Protein 4ML7 (pdb70)

CATH classification: 1.10.530.10

Foldseek 3Di:
DADDLLRVLVVCVVVVNACQVHDHSLLVSQQLCQLANSALQDKDADPPQRWMFGGSNRHIQQEAAPAPGGPNGDNPLVYHSVVSSDPDCNSVSSRLSVVLVDPCRVPVRVRSVVGPPPDDRVVSNPPSD/DPPDDDDDDPDDFDKDKDWFWKCQPPDIKIWIWIDTPVWIWIFIPDPVDTWIWTFDDDPAFTWTDTDQWIWGGHVFKIWIFGCVVCVVRPDTGIMGTD/DADDLLRVLVLCVVLPNACQVHAHSLLVLQQLCQQPVSAQQDKAADPVQRWIQGGSNRHIQQEAAAQPGGPNGDNVLVYHSVLSSDPNCSSVSSRLSVQLVPPCRSVSRVRCVVGPPPDDSCVSNPPSPD/DDDDDDDDDPPPKDKDKDKFWKCQPPDIWIWMWIDTVVWIWIWTDDDVDIWIWTFDDDPAFTWTDTDQWIWGDHVQKIWIAGCPVCVVSPDTGIIGTD

Solvent-accessible surface area: 18643 Å² total; per-residue (Å²): 78,102,12,102,69,14,66,0,7,116,23,0,135,180,62,43,0,85,45,59,138,73,15,45,17,8,35,0,0,1,0,0,67,83,12,15,39,24,42,2,141,22,70,48,119,0,31,4,1,66,0,14,0,19,0,2,1,3,1,1,0,4,6,0,0,73,30,74,152,14,41,19,45,66,40,12,17,151,33,62,3,65,24,4,36,92,77,111,6,50,61,6,2,59,2,0,49,24,0,5,106,7,58,22,16,18,61,0,0,4,8,22,14,59,119,2,27,110,139,92,12,159,120,27,52,103,77,30,100,76,132,7,78,0,39,0,122,8,69,74,85,47,138,46,20,87,60,80,24,83,4,77,20,64,100,122,99,10,42,0,12,1,6,5,3,19,53,8,2,0,0,18,1,80,26,135,122,34,44,3,3,2,3,5,12,6,1,0,0,1,1,20,0,10,0,7,9,21,16,1,1,5,28,11,142,73,4,10,16,1,34,22,17,113,16,4,90,8,71,156,40,98,82,2,80,42,109,77,102,8,96,61,14,60,0,0,113,19,0,97,171,52,40,0,76,40,60,139,70,22,46,8,11,33,0,0,0,0,0,71,91,7,15,37,18,41,1,170,15,69,57,121,1,29,3,4,82,0,12,0,18,0,1,0,0,0,1,0,7,2,2,0,75,32,71,156,18,32,16,45,55,43,7,18,153,33,57,2,66,21,4,50,94,84,109,5,38,62,5,4,59,2,0,47,51,0,7,73,8,49,37,18,14,46,0,0,4,7,25,16,44,132,2,37,139,130,85,19,180,107,18,37,109,75,3,82,57,143,101,11,72,0,52,0,152,18,80,119,100,41,135,9,31,90,67,62,26,81,4,83,16,69,96,141,99,16,57,0,21,0,10,7,3,43,57,9,9,0,0,18,2,73,40,158,154,44,18,4,3,1,3,6,14,6,1,0,0,1,1,22,0,6,0,16,8,22,16,1,1,6,39,15,126,72,6,8,14,0,31,15,27,116,22,18,109,9,76,149,37,97,82,8,63,40,117

B-factor: mean 18.49, std 10.12, range [3.34, 88.34]

Sequence (455 aa):
KVFERCELARTLKRLGMDGYRGIISLANWMCLAKWESGYNTRATNYNAGDRSTDYGIFQINSRRYWCNDGKTPGAVNACHLSCSALLQDNIADAVACAKRVVRDPQGIRAWVAWRNRCQNRDVRQYVQGCGAMGEITIKLPDSVKVSTNSILYKCGAKDLSSSVTYYNAGDISLAKLELEDETVVASNVISGSGAKYAGSVYIIWWTKGKTASLYNLIDNPEEDKPISSCVVEQKVFERCELARTLKRLGMDGYRGISLANWMCLAKWESGYNTRATNYNAGDRSTDYGIFQINSRRYWCNDGKTPGAVNACHLSCSALLQDNIADAVACAKRVVRDPQGIRAWVAWRNRCQNRDVRQYVQGCGVAMGEITIKLPDSVKVSTNSILYKCGAKDLSVTYYNAGDISLAKLELEDETVVASNVIISGSGAKYAGSVYIIWWTKGKTASLYNLIDNPEEDKPISSCVEQ

InterPro domains:
  IPR000974 Glycoside hydrolase, family 22, lysozyme [PR00137] (20-38)
  IPR000974 Glycoside hydrolase, family 22, lysozyme [PR00137] (51-63)
  IPR000974 Glycoside hydrolase, family 22, lysozyme [PR00137] (89-99)
  IPR000974 Glycoside hydrolase, family 22, lysozyme [PR00137] (100-115)
  IPR000974 Glycoside hydrolase, family 22, lysozyme [PR00137] (122-131)
  IPR000974 Glycoside hydrolase, family 22, lysozyme [PR00137] (132-145)
  IPR001916 Glycoside hydrolase, family 22 [PF00062] (19-146)
  IPR001916 Glycoside hydrolase, family 22 [PR00135] (21-31)
  IPR001916 Glycoside hydrolase, family 22 [PR00135] (41-50)
  IPR001916 Glycoside hydrolase, family 22 [PR00135] (69-85)
  IPR001916 Glycoside hydrolase, family 22 [PR00135] (93-102)
  IPR001916 Glycoside hydrolase, family 22 [PR00135] (103-118)
  IPR001916 Glycoside hydrolase, family 22 [PR00135] (123-134)
  IPR001916 Glycoside hydrolase, family 22 [PS51348] (19-148)
  IPR001916 Glycoside hydrolase, family 22 [PTHR11407] (5-147)
  IPR001916 Glycoside hydrolase, family 22 [SM00263] (19-147)
  IPR019799 Glycoside hydrolase family 22 domain [PS00128] (95-113)
  IPR023346 Lysozyme-like domain superfamily [SSF53955] (19-147)

Radius of gyration: 22.5 Å; Cα contacts (8 Å, |Δi|>4): 1159; chains: 4; bounding box: 62×63×52 Å

GO terms:
  GO:1904724 tertiary granule lumen (C, TAS)
  GO:0035578 azurophil granule lumen (C, TAS)
  GO:0035580 specific granule lumen (C, TAS)
  GO:0003796 lysozyme activity (F, TAS)
  GO:0005576 extracellular region (C, TAS)
  GO:0019730 antimicrobial humoral response (P, TAS)
  GO:0042802 identical protein binding (F, IPI)
  GO:0005794 Golgi apparatus (C, IDA)
  GO:0005576 extracellular region (C, IDA)
  GO:0042742 defense response to bacterium (P, IDA)
  GO:0031640 killing of cells of another organism (P, IDA)
  GO:0050830 defense response to Gram-positive bacterium (P, IDA)
  GO:0006954 inflammatory response (P, TAS)
  GO:0070062 extracellular exosome (C, HDA)
  GO:0005576 extracellular region (C, HDA)

Nearest PDB structures (foldseek):
  4mis-assembly1_A  TM=9.755E-01  e=1.321E-16  Brucella abortus bv. 1 str. 9-941
  3f6z-assembly1_B  TM=8.685E-01  e=2.309E-08  Pseudomonas aeruginosa
  1v7v-assembly1_A  TM=4.153E-01  e=6.394E+00  Vibrio proteolyticus
  3acs-assembly1_B  TM=3.614E-01  e=5.700E+00  Cellulomonas gilvus ATCC 13127
  4mis-assembly1_A  TM=9.906E-01  e=2.942E-15  Brucella abortus bv. 1 str. 9-941

Secondary structure (DSSP, 8-state):
-BPPHHHHHHHHHHTT-TTBTTB-HHHHHHHHHHHHTTBTT-EEEETTTTEEEETTTTEETTTT-B-SS-TT---TT--BGGGGGSSS-HHHHHHHHHHTTSTTGGGG-HHHHHHTTTS--GGGGSS--/---EEEEE-SS----EEEEEEEEETTEEEEEEEEEETTEEEEEEE-SS-EEEEEEE--SSSEEEEEBTEEEEEETTEEEEEETTT-TT---PEEEEE-/-B--HHHHHHHHHHTT-TTBTTB-HHHHHHHHHHHHSSBTT-EEEETTTTEEEETTTTEETTTT-B-SS-TT---TT--BGGGGGSS--HHHHHHHHHHTTSTTGGGGSHHHHHHTTTS--GGGTTTS--/---EEEEE--TT---EEEEEEEEETTEEEEEEEEEETTEEEEEEEETTEEEEEEEE--SSSEEEEEBTEEEEEETTEEEEEETTT-TT---PEEEEE-

Organism: Homo sapiens (NCBI:txid9606)

Structure (mmCIF, N/CA/C/O backbone):
data_4ML7
#
_entry.id   4ML7
#
_cell.length_a   100.253
_cell.length_b   88.984
_cell.length_c   66.206
_cell.angle_alpha   90.00
_cell.angle_beta   90.00
_cell.angle_gamma   90.00
#
_symmetry.space_group_name_H-M   'P 21 21 2'
#
loop_
_entity.id
_entity.type
_entity.pdbx_description
1 polymer 'Lysozyme C'
2 polymer Humanlysozyme
3 water water
#
loop_
_atom_site.group_PDB
_atom_site.id
_atom_site.type_symbol
_atom_site.label_atom_id
_atom_site.label_alt_id
_atom_site.label_comp_id
_atom_site.label_asym_id
_atom_site.label_entity_id
_atom_site.label_seq_id
_atom_site.pdbx_PDB_ins_code
_atom_site.Cartn_x
_atom_site.Cartn_y
_atom_site.Cartn_z
_atom_site.occupancy
_atom_site.B_iso_or_equiv
_atom_site.auth_seq_id
_atom_site.auth_comp_id
_atom_site.auth_asym_id
_atom_site.auth_atom_id
_atom_site.pdbx_PDB_model_num
ATOM 1 N N . LYS A 1 1 ? -10.052 -28.475 -36.041 1.00 19.66 1 LYS A N 1
ATOM 2 C CA . LYS A 1 1 ? -10.960 -27.443 -36.530 1.00 21.93 1 LYS A CA 1
ATOM 3 C C . LYS A 1 1 ? -10.234 -26.113 -36.743 1.00 18.36 1 LYS A C 1
ATOM 4 O O . LYS A 1 1 ? -9.488 -25.658 -35.872 1.00 15.88 1 LYS A O 1
ATOM 10 N N . VAL A 1 2 ? -10.438 -25.498 -37.905 1.00 14.74 2 VAL A N 1
ATOM 11 C CA . VAL A 1 2 ? -9.962 -24.136 -38.124 1.00 10.33 2 VAL A CA 1
ATOM 12 C C . VAL A 1 2 ? -11.135 -23.179 -37.906 1.00 16.91 2 VAL A C 1
ATOM 13 O O . VAL A 1 2 ? -12.152 -23.269 -38.598 1.00 12.34 2 VAL A O 1
ATOM 17 N N . PHE A 1 3 ? -11.018 -22.286 -36.925 1.00 10.66 3 PHE A N 1
ATOM 18 C CA . PHE A 1 3 ? -12.079 -21.320 -36.663 1.00 11.93 3 PHE A CA 1
ATOM 19 C C . PHE A 1 3 ? -12.080 -20.213 -37.711 1.00 13.98 3 PHE A C 1
ATOM 20 O O . PHE A 1 3 ? -11.026 -19.805 -38.200 1.00 12.31 3 PHE A O 1
ATOM 28 N N . GLU A 1 4 ? -13.269 -19.722 -38.052 1.00 10.97 4 GLU A N 1
ATOM 29 C CA . GLU A 1 4 ? -13.384 -18.426 -38.712 1.00 11.68 4 GLU A CA 1
ATOM 30 C C . GLU A 1 4 ? -13.189 -17.344 -37.631 1.00 10.52 4 GLU A C 1
ATOM 31 O O . GLU A 1 4 ? -13.582 -17.543 -36.479 1.00 11.73 4 GLU A O 1
ATOM 37 N N . ARG A 1 5 ? -12.578 -16.216 -37.993 1.00 11.81 5 ARG A N 1
ATOM 38 C CA . ARG A 1 5 ? -12.191 -15.194 -37.017 1.00 12.95 5 ARG A CA 1
ATOM 39 C C . ARG A 1 5 ? -13.334 -14.756 -36.096 1.00 12.07 5 ARG A C 1
ATOM 40 O O . ARG A 1 5 ? -13.216 -14.834 -34.872 1.00 8.45 5 ARG A O 1
ATOM 48 N N . CYS A 1 6 ? -14.445 -14.306 -36.664 1.00 11.24 6 CYS A N 1
ATOM 49 C CA . CYS A 1 6 ? -15.527 -13.791 -35.814 1.00 10.81 6 CYS A CA 1
ATOM 50 C C . CYS A 1 6 ? -16.179 -14.878 -34.973 1.00 13.52 6 CYS A C 1
ATOM 51 O O . CYS A 1 6 ? -16.619 -14.616 -33.852 1.00 12.85 6 CYS A O 1
ATOM 54 N N . GLU A 1 7 ? -16.238 -16.092 -35.519 1.00 12.36 7 GLU A N 1
ATOM 55 C CA . GLU A 1 7 ? -16.728 -17.264 -34.798 1.00 15.57 7 GLU A CA 1
ATOM 56 C C . GLU A 1 7 ? -15.891 -17.451 -33.537 1.00 13.57 7 GLU A C 1
ATOM 57 O O . GLU A 1 7 ? -16.418 -17.659 -32.440 1.00 13.47 7 GLU A O 1
ATOM 63 N N . LEU A 1 8 ? -14.575 -17.368 -33.696 1.00 11.34 8 LEU A N 1
ATOM 64 C CA . LEU A 1 8 ? -13.683 -17.536 -32.560 1.00 12.98 8 LEU A CA 1
ATOM 65 C C . LEU A 1 8 ? -13.861 -16.410 -31.544 1.00 11.72 8 LEU A C 1
ATOM 66 O O . LEU A 1 8 ? -13.943 -16.662 -30.339 1.00 11.61 8 LEU A O 1
ATOM 71 N N . ALA A 1 9 ? -13.922 -15.169 -32.030 1.00 9.75 9 ALA A N 1
ATOM 72 C CA . ALA A 1 9 ? -14.058 -14.015 -31.148 1.00 11.75 9 ALA A CA 1
ATOM 73 C C . ALA A 1 9 ? -15.307 -14.119 -30.280 1.00 12.24 9 ALA A C 1
ATOM 74 O O . ALA A 1 9 ? -15.266 -13.807 -29.087 1.00 10.60 9 ALA A O 1
ATOM 76 N N . ARG A 1 10 ? -16.421 -14.550 -30.870 1.00 11.50 10 ARG A N 1
ATOM 77 C CA . ARG A 1 10 ? -17.664 -14.691 -30.106 1.00 10.68 10 ARG A CA 1
ATOM 78 C C . ARG A 1 10 ? -17.538 -15.770 -29.048 1.00 15.12 10 ARG A C 1
ATOM 79 O O . ARG A 1 10 ? -18.033 -15.619 -27.926 1.00 11.61 10 ARG A O 1
ATOM 87 N N . THR A 1 11 ? -16.866 -16.857 -29.410 1.00 13.57 11 THR A N 1
ATOM 88 C CA . THR A 1 11 ? -16.661 -17.971 -28.497 1.00 10.65 11 THR A CA 1
ATOM 89 C C . THR A 1 11 ? -15.805 -17.542 -27.305 1.00 10.41 11 THR A C 1
ATOM 90 O O . THR A 1 11 ? -16.135 -17.837 -26.150 1.00 15.22 11 THR A O 1
ATOM 94 N N . LEU A 1 12 ? -14.708 -16.840 -27.586 1.00 9.58 12 LEU A N 1
ATOM 95 C CA . LEU A 1 12 ? -13.817 -16.412 -26.516 1.00 10.55 12 LEU A CA 1
ATOM 96 C C . LEU A 1 12 ? -14.514 -15.395 -25.616 1.00 12.51 12 LEU A C 1
ATOM 97 O O . LEU A 1 12 ? -14.322 -15.402 -24.399 1.00 11.92 12 LEU A O 1
ATOM 102 N N . LYS A 1 13 ? -15.317 -14.519 -26.213 1.00 13.66 13 LYS A N 1
ATOM 103 C CA . LYS A 1 13 ? -16.039 -13.528 -25.416 1.00 13.68 13 LYS A CA 1
ATOM 104 C C . LYS A 1 13 ? -17.020 -14.211 -24.464 1.00 11.66 13 LYS A C 1
ATOM 105 O O . LYS A 1 13 ? -17.134 -13.816 -23.305 1.00 13.90 13 LYS A O 1
ATOM 111 N N . ARG A 1 14 ? -17.728 -15.231 -24.950 1.00 13.64 14 ARG A N 1
ATOM 112 C CA . ARG A 1 14 ? -18.652 -15.967 -24.092 1.00 18.27 14 ARG A CA 1
ATOM 113 C C . ARG A 1 14 ? -17.942 -16.663 -22.946 1.00 15.31 14 ARG A C 1
ATOM 114 O O . ARG A 1 14 ? -18.525 -16.859 -21.878 1.00 16.49 14 ARG A O 1
ATOM 122 N N . LEU A 1 15 ? -16.688 -17.046 -23.169 1.00 13.77 15 LEU A N 1
ATOM 123 C CA . LEU A 1 15 ? -15.916 -17.736 -22.139 1.00 19.25 15 LEU A CA 1
ATOM 124 C C . LEU A 1 15 ? -15.132 -16.756 -21.266 1.00 11.41 15 LEU A C 1
ATOM 125 O O . LEU A 1 15 ? -14.200 -17.146 -20.549 1.00 16.01 15 LEU A O 1
ATOM 130 N N . GLY A 1 16 ? -15.515 -15.484 -21.320 1.00 12.95 16 GLY A N 1
ATOM 131 C CA . GLY A 1 16 ? -14.985 -14.489 -20.402 1.00 15.65 16 GLY A CA 1
ATOM 132 C C . GLY A 1 16 ? -13.543 -14.084 -20.640 1.00 15.82 16 GLY A C 1
ATOM 133 O O . GLY A 1 16 ? -12.846 -13.667 -19.708 1.00 15.00 16 GLY A O 1
ATOM 134 N N . MET A 1 17 ? -13.083 -14.184 -21.883 1.00 13.03 17 MET A N 1
ATOM 135 C CA . MET A 1 17 ? -11.685 -13.851 -22.178 1.00 10.99 17 MET A CA 1
ATOM 136 C C . MET A 1 17 ? -11.391 -12.358 -22.337 1.00 14.04 17 MET A C 1
ATOM 137 O O . MET A 1 17 ? -10.253 -11.934 -22.144 1.00 13.44 17 MET A O 1
ATOM 142 N N . ASP A 1 18 ? -12.396 -11.563 -22.696 1.00 11.74 18 ASP A N 1
ATOM 143 C CA . ASP A 1 18 ? -12.179 -10.125 -22.888 1.00 6.59 18 ASP A CA 1
ATOM 144 C C . ASP A 1 18 ? -11.928 -9.413 -21.567 1.00 17.60 18 ASP A C 1
ATOM 145 O O . ASP A 1 18 ? -12.834 -9.280 -20.746 1.00 16.89 18 ASP A O 1
ATOM 150 N N . GLY A 1 19 ? -10.703 -8.940 -21.374 1.00 12.20 19 GLY A N 1
ATOM 151 C CA . GLY A 1 19 ? -10.342 -8.281 -20.128 1.00 16.06 19 GLY A CA 1
ATOM 152 C C . GLY A 1 19 ? -9.795 -9.241 -19.091 1.00 13.29 19 GLY A C 1
ATOM 153 O O . GLY A 1 19 ? -9.446 -8.831 -17.981 1.00 12.26 19 GLY A O 1
ATOM 154 N N . TYR A 1 20 ? -9.734 -10.526 -19.432 1.00 12.88 20 TYR A N 1
ATOM 155 C CA . TYR A 1 20 ? -9.229 -11.504 -18.490 1.00 8.00 20 TYR A CA 1
ATOM 156 C C . TYR A 1 20 ? -7.790 -11.180 -18.132 1.00 14.08 20 TYR A C 1
ATOM 157 O O . TYR A 1 20 ? -6.938 -11.062 -19.020 1.00 14.19 20 TYR A O 1
ATOM 166 N N . ARG A 1 21 ? -7.541 -11.037 -16.830 1.00 19.16 21 ARG A N 1
ATOM 167 C CA . ARG A 1 21 ? -6.266 -10.547 -16.297 1.00 17.14 21 ARG A CA 1
ATOM 168 C C . ARG A 1 21 ? -5.733 -9.363 -17.097 1.00 11.89 21 ARG A C 1
ATOM 169 O O . ARG A 1 21 ? -4.528 -9.236 -17.332 1.00 15.42 21 ARG A O 1
ATOM 177 N N . GLY A 1 22 ? -6.649 -8.490 -17.507 1.00 10.29 22 GLY A N 1
ATOM 178 C CA . GLY A 1 22 ? -6.282 -7.293 -18.240 1.00 11.14 22 GLY A CA 1
ATOM 179 C C . GLY A 1 22 ? -5.957 -7.473 -19.715 1.00 13.46 22 GLY A C 1
ATOM 180 O O . GLY A 1 22 ? -5.482 -6.543 -20.364 1.00 15.47 22 GLY A O 1
ATOM 181 N N A ILE A 1 23 ? -6.213 -8.658 -20.251 0.55 11.96 23 ILE A N 1
ATOM 182 N N B ILE A 1 23 ? -6.222 -8.665 -20.244 0.45 11.97 23 ILE A N 1
ATOM 183 C CA A ILE A 1 23 ? -5.895 -8.924 -21.649 0.55 13.36 23 ILE A CA 1
ATOM 184 C CA B ILE A 1 23 ? -5.944 -8.959 -21.649 0.45 13.37 23 ILE A CA 1
ATOM 185 C C A ILE A 1 23 ? -7.117 -8.740 -22.548 0.55 12.23 23 ILE A C 1
ATOM 186 C C B ILE A 1 23 ? -7.155 -8.708 -22.530 0.45 12.23 23 ILE A C 1
ATOM 187 O O A ILE A 1 23 ? -8.151 -9.364 -22.331 0.55 14.55 23 ILE A O 1
ATOM 188 O O B ILE A 1 23 ? -8.217 -9.279 -22.302 0.45 14.54 23 ILE A O 1
ATOM 197 N N . SER A 1 24 ? -6.995 -7.873 -23.550 1.00 10.08 24 SER A N 1
ATOM 198 C CA . SER A 1 24 ? -8.115 -7.587 -24.447 1.00 9.46 24 SER A CA 1
ATOM 199 C C . SER A 1 24 ? -8.420 -8.789 -25.340 1.00 14.09 24 SER A C 1
ATOM 200 O O . SER A 1 24 ? -7.524 -9.562 -25.686 1.00 9.80 24 SER A O 1
ATOM 203 N N . LEU A 1 25 ? -9.688 -8.941 -25.709 1.00 11.20 25 LEU A N 1
ATOM 204 C CA . LEU A 1 25 ? -10.087 -9.978 -26.660 1.00 6.69 25 LEU A CA 1
ATOM 205 C C . LEU A 1 25 ? -9.254 -9.866 -27.935 1.00 8.87 25 LEU A C 1
ATOM 206 O O . LEU A 1 25 ? -8.878 -10.877 -28.530 1.00 9.19 25 LEU A O 1
ATOM 211 N N . ALA A 1 26 ? -8.963 -8.644 -28.364 1.00 9.25 26 ALA A N 1
ATOM 212 C CA . ALA A 1 26 ? -8.184 -8.456 -29.584 1.00 10.15 26 ALA A CA 1
ATOM 213 C C . ALA A 1 26 ? -6.786 -9.065 -29.474 1.00 7.79 26 ALA A C 1
ATOM 214 O O . ALA A 1 26 ? -6.282 -9.673 -30.430 1.00 9.07 26 ALA A O 1
ATOM 216 N N . ASN A 1 27 ? -6.150 -8.911 -28.315 1.00 8.96 27 ASN A N 1
ATOM 217 C CA . ASN A 1 27 ? -4.844 -9.530 -28.127 1.00 11.10 27 ASN A CA 1
ATOM 218 C C . ASN A 1 27 ? -4.887 -11.060 -28.098 1.00 11.84 27 ASN A C 1
ATOM 219 O O . ASN A 1 27 ? -3.987 -11.723 -28.631 1.00 10.09 27 ASN A O 1
ATOM 224 N N . TRP A 1 28 ? -5.933 -11.625 -27.501 1.00 8.89 28 TRP A N 1
ATOM 225 C CA . TRP A 1 28 ? -6.102 -13.070 -27.536 1.00 8.65 28 TRP A CA 1
ATOM 226 C C . TRP A 1 28 ? -6.273 -13.537 -28.972 1.00 8.44 28 TRP A C 1
ATOM 227 O O . TRP A 1 28 ? -5.779 -14.597 -29.330 1.00 9.35 28 TRP A O 1
ATOM 238 N N . MET A 1 29 ? -7.009 -12.768 -29.781 1.00 6.08 29 MET A N 1
ATOM 239 C CA . MET A 1 29 ? -7.263 -13.150 -31.173 1.00 9.02 29 MET A CA 1
ATOM 240 C C . MET A 1 29 ? -5.975 -13.112 -31.975 1.00 8.93 29 MET A C 1
ATOM 241 O O . MET A 1 29 ? -5.680 -14.039 -32.738 1.00 9.22 29 MET A O 1
ATOM 246 N N . CYS A 1 30 ? -5.199 -12.045 -31.795 1.00 8.48 30 CYS A N 1
ATOM 247 C CA . CYS A 1 30 ? -3.917 -11.929 -32.499 1.00 5.76 30 CYS A CA 1
ATOM 248 C C . CYS A 1 30 ? -2.981 -13.062 -32.083 1.00 12.16 30 CYS A C 1
ATOM 249 O O . CYS A 1 30 ? -2.266 -13.617 -32.915 1.00 12.13 30 CYS A O 1
ATOM 252 N N . LEU A 1 31 ? -2.988 -13.400 -30.798 1.00 7.73 31 LEU A N 1
ATOM 253 C CA . LEU A 1 31 ? -2.212 -14.545 -30.302 1.00 7.26 31 LEU A CA 1
ATOM 254 C C . LEU A 1 31 ? -2.627 -15.835 -31.032 1.00 11.00 31 LEU A C 1
ATOM 255 O O . LEU A 1 31 ? -1.780 -16.575 -31.534 1.00 9.06 31 LEU A O 1
ATOM 260 N N . ALA A 1 32 ? -3.928 -16.103 -31.086 1.00 8.52 32 ALA A N 1
ATOM 261 C CA . ALA A 1 32 ? -4.406 -17.320 -31.738 1.00 9.17 32 ALA A CA 1
ATOM 262 C C . ALA A 1 32 ? -4.044 -17.333 -33.217 1.00 10.19 32 ALA A C 1
ATOM 263 O O . ALA A 1 32 ? -3.678 -18.373 -33.760 1.00 11.73 32 ALA A O 1
ATOM 265 N N . LYS A 1 33 ? -4.138 -16.181 -33.873 1.00 6.48 33 LYS A N 1
ATOM 266 C CA . LYS A 1 33 ? -3.848 -16.115 -35.301 1.00 8.44 33 LYS A CA 1
ATOM 267 C C . LYS A 1 33 ? -2.410 -16.543 -35.579 1.00 10.57 33 LYS A C 1
ATOM 268 O O . LYS A 1 33 ? -2.145 -17.383 -36.454 1.00 12.54 33 LYS A O 1
ATOM 274 N N . TRP A 1 34 ? -1.474 -15.985 -34.822 1.00 9.00 34 TRP A N 1
ATOM 275 C CA . TRP A 1 34 ? -0.064 -16.195 -35.134 1.00 13.21 34 TRP A CA 1
ATOM 276 C C . TRP A 1 34 ? 0.544 -17.435 -34.500 1.00 12.82 34 TRP A C 1
ATOM 277 O O . TRP A 1 34 ? 1.557 -17.946 -34.979 1.00 11.79 34 TRP A O 1
ATOM 288 N N . GLU A 1 35 ? -0.062 -17.927 -33.429 1.00 9.81 35 GLU A N 1
ATOM 289 C CA . GLU A 1 35 ? 0.423 -19.164 -32.828 1.00 8.41 35 GLU A CA 1
ATOM 290 C C . GLU A 1 35 ? -0.013 -20.363 -33.655 1.00 12.06 35 GLU A C 1
ATOM 291 O O . GLU A 1 35 ? 0.779 -21.282 -33.875 1.00 10.59 35 GLU A O 1
ATOM 297 N N . SER A 1 36 ? -1.258 -20.351 -34.130 1.00 10.19 36 SER A N 1
ATOM 298 C CA . SER A 1 36 ? -1.831 -21.566 -34.715 1.00 10.98 36 SER A CA 1
ATOM 299 C C . SER A 1 36 ? -2.668 -21.358 -35.970 1.00 14.24 36 SER A C 1
ATOM 300 O O . SER A 1 36 ? -3.151 -22.333 -36.541 1.00 13.77 36 SER A O 1
ATOM 303 N N . GLY A 1 37 ? -2.869 -20.113 -36.397 1.00 9.45 37 GLY A N 1
ATOM 304 C CA . GLY A 1 37 ? -3.817 -19.860 -37.477 1.00 12.99 37 GLY A CA 1
ATOM 305 C C . GLY A 1 37 ? -5.252 -20.269 -37.139 1.00 12.42 37 GLY A C 1
ATOM 306 O O . GLY A 1 37 ? -6.007 -20.674 -38.028 1.00 12.43 37 GLY A O 1
ATOM 307 N N . TYR A 1 38 ? -5.622 -20.158 -35.861 1.00 11.35 38 TYR A N 1
ATOM 308 C CA . TYR A 1 38 ? -6.965 -20.487 -35.354 1.00 13.56 38 TYR A CA 1
ATOM 309 C C . TYR A 1 38 ? -7.286 -21.979 -35.490 1.00 12.41 38 TYR A C 1
ATOM 310 O O . TYR A 1 38 ? -8.451 -22.359 -35.609 1.00 11.18 38 TYR A O 1
ATOM 319 N N . ASN A 1 39 ? -6.253 -22.818 -35.455 1.00 9.12 39 ASN A N 1
ATOM 320 C CA . ASN A 1 39 ? -6.388 -24.250 -35.744 1.00 12.10 39 ASN A CA 1
ATOM 321 C C . ASN A 1 39 ? -6.224 -25.091 -34.483 1.00 15.44 39 ASN A C 1
ATOM 322 O O . ASN A 1 39 ? -5.141 -25.155 -33.908 1.00 9.16 39 ASN A O 1
ATOM 327 N N . THR A 1 40 ? -7.297 -25.746 -34.052 1.00 10.64 40 THR A N 1
ATOM 328 C CA . THR A 1 40 ? -7.263 -26.504 -32.809 1.00 11.15 40 THR A CA 1
ATOM 329 C C . THR A 1 40 ? -6.377 -27.737 -32.901 1.00 10.00 40 THR A C 1
ATOM 330 O O . THR A 1 40 ? -6.038 -28.327 -31.877 1.00 16.13 40 THR A O 1
ATOM 334 N N . ARG A 1 41 ? -5.997 -28.111 -34.118 1.00 14.34 41 ARG A N 1
ATOM 335 C CA . ARG A 1 41 ? -5.211 -29.321 -34.322 1.00 17.02 41 ARG A CA 1
ATOM 336 C C . ARG A 1 41 ? -3.726 -29.050 -34.499 1.00 13.27 41 ARG A C 1
ATOM 337 O O . ARG A 1 41 ? -2.931 -29.983 -34.609 1.00 16.03 41 ARG A O 1
ATOM 345 N N . ALA A 1 42 ? -3.342 -27.779 -34.541 1.00 15.12 42 ALA A N 1
ATOM 346 C CA . ALA A 1 42 ? -1.939 -27.429 -34.765 1.00 14.21 42 ALA A CA 1
ATOM 347 C C . ALA A 1 42 ? -1.044 -28.039 -33.690 1.00 9.17 42 ALA A C 1
ATOM 348 O O . ALA A 1 42 ? -1.408 -28.055 -32.519 1.00 13.24 42 ALA A O 1
ATOM 350 N N . THR A 1 43 ? 0.106 -28.573 -34.102 1.00 13.02 43 THR A N 1
ATOM 351 C CA . THR A 1 43 ? 1.155 -28.988 -33.164 1.00 15.76 43 THR A CA 1
ATOM 352 C C . THR A 1 43 ? 2.505 -28.530 -33.687 1.00 19.68 43 THR A C 1
ATOM 353 O O . THR A 1 43 ? 2.697 -28.374 -34.893 1.00 19.00 43 THR A O 1
ATOM 357 N N . ASN A 1 44 ? 3.452 -28.330 -32.779 1.00 15.00 44 ASN A N 1
ATOM 358 C CA . ASN A 1 44 ? 4.785 -27.903 -33.176 1.00 16.23 44 ASN A CA 1
ATOM 359 C C . ASN A 1 44 ? 5.787 -28.515 -32.215 1.00 15.07 44 ASN A C 1
ATOM 360 O O . ASN A 1 44 ? 5.671 -28.329 -30.998 1.00 14.09 44 ASN A O 1
ATOM 365 N N . TYR A 1 45 ? 6.774 -29.224 -32.752 1.00 13.68 45 TYR A N 1
ATOM 366 C CA . TYR A 1 45 ? 7.764 -29.901 -31.921 1.00 13.95 45 TYR A CA 1
ATOM 367 C C . TYR A 1 45 ? 8.988 -29.020 -31.664 1.00 11.39 45 TYR A C 1
ATOM 368 O O . TYR A 1 45 ? 9.527 -28.399 -32.591 1.00 10.74 45 TYR A O 1
ATOM 377 N N . ASN A 1 46 ? 9.422 -28.969 -30.405 1.00 11.13 46 ASN A N 1
ATOM 378 C CA . ASN A 1 46 ? 10.616 -28.215 -30.022 1.00 10.40 46 ASN A CA 1
ATOM 379 C C . ASN A 1 46 ? 11.755 -29.166 -29.691 1.00 8.74 46 ASN A C 1
ATOM 380 O O . ASN A 1 46 ? 11.774 -29.755 -28.612 1.00 13.21 46 ASN A O 1
ATOM 385 N N . ALA A 1 47 ? 12.703 -29.297 -30.617 1.00 11.40 47 ALA A N 1
ATOM 386 C CA . ALA A 1 47 ? 13.738 -30.324 -30.509 1.00 18.61 47 ALA A CA 1
ATOM 387 C C . ALA A 1 47 ? 14.648 -30.070 -29.320 1.00 18.26 47 ALA A C 1
ATOM 388 O O . ALA A 1 47 ? 15.246 -31.004 -28.784 1.00 15.62 47 ALA A O 1
ATOM 390 N N . GLY A 1 48 ? 14.756 -28.806 -28.917 1.00 18.74 48 GLY A N 1
ATOM 391 C CA . GLY A 1 48 ? 15.584 -28.427 -27.782 1.00 16.73 48 GLY A CA 1
ATOM 392 C C . GLY A 1 48 ? 15.309 -29.167 -26.481 1.00 20.02 48 GLY A C 1
ATOM 393 O O . GLY A 1 48 ? 16.222 -29.741 -25.886 1.00 21.01 48 GLY A O 1
ATOM 394 N N . ASP A 1 49 ? 14.058 -29.165 -26.023 1.00 10.46 49 ASP A N 1
ATOM 395 C CA . ASP A 1 49 ? 13.737 -29.792 -24.745 1.00 10.61 49 ASP A CA 1
ATOM 396 C C . ASP A 1 49 ? 12.756 -30.945 -24.941 1.00 11.75 49 ASP A C 1
ATOM 397 O O . ASP A 1 49 ? 12.206 -31.498 -23.976 1.00 16.82 49 ASP A O 1
ATOM 402 N N . ARG A 1 50 ? 12.551 -31.291 -26.208 1.00 10.54 50 ARG A N 1
ATOM 403 C CA . ARG A 1 50 ? 11.678 -32.383 -26.620 1.00 11.20 50 ARG A CA 1
ATOM 404 C C . ARG A 1 50 ? 10.224 -32.184 -26.220 1.00 14.27 50 ARG A C 1
ATOM 405 O O . ARG A 1 50 ? 9.492 -33.147 -26.004 1.00 12.70 50 ARG A O 1
ATOM 413 N N . SER A 1 51 ? 9.805 -30.930 -26.129 1.00 14.17 51 SER A N 1
ATOM 414 C CA . SER A 1 51 ? 8.411 -30.626 -25.836 1.00 10.75 51 SER A CA 1
ATOM 415 C C . SER A 1 51 ? 7.646 -30.333 -27.123 1.00 8.40 51 SER A C 1
ATOM 416 O O . SER A 1 51 ? 8.234 -30.135 -28.190 1.00 11.10 51 SER A O 1
ATOM 419 N N . THR A 1 52 ? 6.325 -30.290 -27.007 1.00 9.05 52 THR A N 1
ATOM 420 C CA . THR A 1 52 ? 5.477 -29.976 -28.150 1.00 7.60 52 THR A CA 1
ATOM 421 C C . THR A 1 52 ? 4.453 -28.935 -27.723 1.00 9.56 52 THR A C 1
ATOM 422 O O . THR A 1 52 ? 3.982 -28.960 -26.583 1.00 11.42 52 THR A O 1
ATOM 426 N N . ASP A 1 53 ? 4.125 -28.018 -28.635 1.00 9.27 53 ASP A N 1
ATOM 427 C CA . ASP A 1 53 ? 3.062 -27.036 -28.418 1.00 10.48 53 ASP A CA 1
ATOM 428 C C . ASP A 1 53 ? 1.780 -27.559 -29.034 1.00 10.60 53 ASP A C 1
ATOM 429 O O . ASP A 1 53 ? 1.792 -28.016 -30.179 1.00 13.19 53 ASP A O 1
ATOM 434 N N . TYR A 1 54 ? 0.673 -27.458 -28.298 1.00 10.78 54 TYR A N 1
ATOM 435 C CA . TYR A 1 54 ? -0.588 -28.067 -28.732 1.00 10.24 54 TYR A CA 1
ATOM 436 C C . TYR A 1 54 ? -1.738 -27.103 -28.905 1.00 11.10 54 TYR A C 1
ATOM 437 O O . TYR A 1 54 ? -2.058 -26.324 -27.999 1.00 10.02 54 TYR A O 1
ATOM 446 N N . GLY A 1 55 ? -2.385 -27.184 -30.062 1.00 8.93 55 GLY A N 1
ATOM 447 C CA . GLY A 1 55 ? -3.701 -26.595 -30.205 1.00 9.31 55 GLY A CA 1
ATOM 448 C C . GLY A 1 55 ? -3.725 -25.130 -30.576 1.00 9.68 55 GLY A C 1
ATOM 449 O O . GLY A 1 55 ? -2.721 -24.551 -31.015 1.00 10.63 55 GLY A O 1
ATOM 450 N N . ILE A 1 56 ? -4.889 -24.527 -30.369 1.00 9.50 56 ILE A N 1
ATOM 451 C CA . ILE A 1 56 ? -5.158 -23.196 -30.884 1.00 8.03 56 ILE A CA 1
ATOM 452 C C . ILE A 1 56 ? -4.287 -22.132 -30.226 1.00 11.05 56 ILE A C 1
ATOM 453 O O . ILE A 1 56 ? -3.969 -21.115 -30.848 1.00 10.41 56 ILE A O 1
ATOM 458 N N . PHE A 1 57 ? -3.882 -22.384 -28.981 1.00 9.52 57 PHE A N 1
ATOM 459 C CA . PHE A 1 57 ? -3.020 -21.464 -28.238 1.00 12.22 57 PHE A CA 1
ATOM 460 C C . PHE A 1 57 ? -1.604 -21.996 -28.107 1.00 10.58 57 PHE A C 1
ATOM 461 O O . PHE A 1 57 ? -0.778 -21.405 -27.393 1.00 12.62 57 PHE A O 1
ATOM 469 N N . GLN A 1 58 ? -1.344 -23.116 -28.777 1.00 10.40 58 GLN A N 1
ATOM 470 C CA . GLN A 1 58 ? -0.012 -23.719 -28.824 1.00 5.68 58 GLN A CA 1
ATOM 471 C C . GLN A 1 58 ? 0.582 -23.861 -27.438 1.00 9.59 58 GLN A C 1
ATOM 472 O O . GLN A 1 58 ? 1.690 -23.420 -27.168 1.00 10.65 58 GLN A O 1
ATOM 478 N N . ILE A 1 59 ? -0.161 -24.500 -26.555 1.00 9.14 59 ILE A N 1
ATOM 479 C CA . ILE A 1 59 ? 0.268 -24.600 -25.178 1.00 11.06 59 ILE A CA 1
ATOM 480 C C . ILE A 1 59 ? 1.304 -25.722 -25.005 1.00 9.27 59 ILE A C 1
ATOM 481 O O . ILE A 1 59 ? 1.127 -26.824 -25.512 1.00 9.69 59 ILE A O 1
ATOM 486 N N . ASN A 1 60 ? 2.398 -25.408 -24.314 1.00 10.80 60 ASN A N 1
ATOM 487 C CA . ASN A 1 60 ? 3.575 -26.279 -24.267 1.00 12.50 60 ASN A CA 1
ATOM 488 C C . ASN A 1 60 ? 3.526 -27.450 -23.263 1.00 9.99 60 ASN A C 1
ATOM 489 O O . ASN A 1 60 ? 3.071 -27.295 -22.119 1.00 11.23 60 ASN A O 1
ATOM 494 N N . SER A 1 61 ? 4.023 -28.615 -23.687 1.00 10.00 61 SER A N 1
ATOM 495 C CA . SER A 1 61 ? 3.915 -29.857 -22.906 1.00 12.05 61 SER A CA 1
ATOM 496 C C . SER A 1 61 ? 4.917 -30.021 -21.749 1.00 16.74 61 SER A C 1
ATOM 497 O O . SER A 1 61 ? 4.798 -30.958 -20.955 1.00 14.37 61 SER A O 1
ATOM 500 N N A ARG A 1 62 ? 5.910 -29.142 -21.661 0.51 14.26 62 ARG A N 1
ATOM 501 N N B ARG A 1 62 ? 5.901 -29.137 -21.659 0.49 14.25 62 ARG A N 1
ATOM 502 C CA A ARG A 1 62 ? 6.852 -29.220 -20.540 0.51 8.59 62 ARG A CA 1
ATOM 503 C CA B ARG A 1 62 ? 6.849 -29.215 -20.550 0.49 8.62 62 ARG A CA 1
ATOM 504 C C A ARG A 1 62 ? 6.217 -28.669 -19.274 0.51 14.65 62 ARG A C 1
ATOM 505 C C B ARG A 1 62 ? 6.208 -28.676 -19.279 0.49 14.65 62 ARG A C 1
ATOM 506 O O A ARG A 1 62 ? 6.484 -29.156 -18.176 0.51 16.90 62 ARG A O 1
ATOM 507 O O B ARG A 1 62 ? 6.455 -29.185 -18.187 0.49 16.91 62 ARG A O 1
ATOM 522 N N . TYR A 1 63 ? 5.369 -27.655 -19.426 1.00 11.99 63 TYR A N 1
ATOM 523 C CA . TYR A 1 63 ? 4.782 -26.996 -18.262 1.00 10.53 63 TYR A CA 1
ATOM 524 C C . TYR A 1 63 ? 3.295 -27.194 -18.005 1.00 12.01 63 TYR A C 1
ATOM 525 O O . TYR A 1 63 ? 2.876 -27.215 -16.848 1.00 14.49 63 TYR A O 1
ATOM 534 N N . TRP A 1 64 ? 2.491 -27.325 -19.059 1.00 12.78 64 TRP A N 1
ATOM 535 C CA . TRP A 1 64 ? 1.046 -27.148 -18.893 1.00 10.33 64 TRP A CA 1
ATOM 536 C C . TRP A 1 64 ? 0.161 -28.374 -19.070 1.00 14.67 64 TRP A C 1
ATOM 537 O O . TRP A 1 64 ? -0.900 -28.464 -18.456 1.00 12.75 64 TRP A O 1
ATOM 548 N N . CYS A 1 65 ? 0.566 -29.294 -19.932 1.00 13.64 65 CYS A N 1
ATOM 549 C CA . CYS A 1 65 ? -0.236 -30.486 -20.173 1.00 16.15 65 CYS A CA 1
ATOM 550 C C . CYS A 1 65 ? 0.644 -31.724 -20.248 1.00 21.00 65 CYS A C 1
ATOM 551 O O . CYS A 1 65 ? 1.859 -31.628 -20.435 1.00 19.97 65 CYS A O 1
ATOM 554 N N . ASN A 1 66 ? 0.015 -32.888 -20.118 1.00 24.17 66 ASN A N 1
ATOM 555 C CA . ASN A 1 66 ? 0.732 -34.156 -20.133 1.00 24.30 66 ASN A CA 1
ATOM 556 C C . ASN A 1 66 ? 0.628 -34.846 -21.497 1.00 24.95 66 ASN A C 1
ATOM 557 O O . ASN A 1 66 ? -0.468 -35.196 -21.940 1.00 22.77 66 ASN A O 1
ATOM 562 N N . ASP A 1 67 ? 1.758 -35.024 -22.182 1.00 20.40 67 ASP A N 1
ATOM 563 C CA . ASP A 1 67 ? 1.728 -35.686 -23.485 1.00 23.13 67 ASP A CA 1
ATOM 564 C C . ASP A 1 67 ? 2.390 -37.067 -23.486 1.00 37.89 67 ASP A C 1
ATOM 565 O O . ASP A 1 67 ? 2.403 -37.751 -24.510 1.00 24.67 67 ASP A O 1
ATOM 570 N N . GLY A 1 68 ? 2.934 -37.458 -22.334 1.00 33.39 68 GLY A N 1
ATOM 571 C CA . GLY A 1 68 ? 3.520 -38.778 -22.147 1.00 25.91 68 GLY A CA 1
ATOM 572 C C . GLY A 1 68 ? 4.890 -38.994 -22.766 1.00 36.13 68 GLY A C 1
ATOM 573 O O . GLY A 1 68 ? 5.460 -40.078 -22.646 1.00 28.89 68 GLY A O 1
ATOM 574 N N . LYS A 1 69 ? 5.434 -37.977 -23.427 1.00 23.29 69 LYS A N 1
ATOM 575 C CA . LYS A 1 69 ? 6.737 -38.131 -24.076 1.00 26.57 69 LYS A CA 1
ATOM 576 C C . LYS A 1 69 ? 7.657 -36.916 -23.924 1.00 21.59 69 LYS A C 1
ATOM 577 O O . LYS A 1 69 ? 8.639 -36.772 -24.659 1.00 30.63 69 LYS A O 1
ATOM 583 N N . THR A 1 70 ? 7.335 -36.048 -22.971 1.00 29.15 70 THR A N 1
ATOM 584 C CA . THR A 1 70 ? 8.160 -34.881 -22.684 1.00 20.51 70 THR A CA 1
ATOM 585 C C . THR A 1 70 ? 8.834 -35.036 -21.320 1.00 20.47 70 THR A C 1
ATOM 586 O O . THR A 1 70 ? 8.158 -35.137 -20.293 1.00 22.48 70 THR A O 1
ATOM 590 N N . PRO A 1 71 ? 10.174 -35.072 -21.300 1.00 28.97 71 PRO A N 1
ATOM 591 C CA . PRO A 1 71 ? 10.861 -35.183 -20.005 1.00 24.54 71 PRO A CA 1
ATOM 592 C C . PRO A 1 71 ? 10.673 -33.931 -19.145 1.00 24.52 71 PRO A C 1
ATOM 593 O O . PRO A 1 71 ? 10.659 -32.813 -19.664 1.00 29.36 71 PRO A O 1
ATOM 597 N N . GLY A 1 72 ? 10.497 -34.126 -17.842 1.00 28.03 72 GLY A N 1
ATOM 598 C CA . GLY A 1 72 ? 10.367 -33.016 -16.914 1.00 24.82 72 GLY A CA 1
ATOM 599 C C . GLY A 1 72 ? 9.009 -32.341 -16.881 1.00 32.60 72 GLY A C 1
ATOM 600 O O . GLY A 1 72 ? 8.875 -31.246 -16.337 1.00 34.93 72 GLY A O 1
ATOM 601 N N . ALA A 1 73 ? 7.999 -32.989 -17.456 1.00 23.81 73 ALA A N 1
ATOM 602 C CA . ALA A 1 73 ? 6.657 -32.406 -17.539 1.00 28.51 73 ALA A CA 1
ATOM 603 C C . ALA A 1 73 ? 6.015 -32.201 -16.168 1.00 35.95 73 ALA A C 1
ATOM 604 O O . ALA A 1 73 ? 6.084 -33.088 -15.318 1.00 36.39 73 ALA A O 1
ATOM 606 N N . VAL A 1 74 ? 5.373 -31.045 -15.970 1.00 29.28 74 VAL A N 1
ATOM 607 C CA . VAL A 1 74 ? 4.714 -30.712 -14.692 1.00 24.94 74 VAL A CA 1
ATOM 608 C C . VAL A 1 74 ? 3.171 -30.737 -14.728 1.00 23.18 74 VAL A C 1
ATOM 609 O O . VAL A 1 74 ? 2.527 -30.951 -13.700 1.00 31.98 74 VAL A O 1
ATOM 613 N N . ASN A 1 75 ? 2.591 -30.521 -15.908 1.00 20.20 75 ASN A N 1
ATOM 614 C CA . ASN A 1 75 ? 1.136 -30.592 -16.103 1.00 20.89 75 ASN A CA 1
ATOM 615 C C . ASN A 1 75 ? 0.342 -29.662 -15.187 1.00 17.09 75 ASN A C 1
ATOM 616 O O . ASN A 1 75 ? -0.543 -30.096 -14.456 1.00 17.33 75 ASN A O 1
ATOM 621 N N . ALA A 1 76 ? 0.650 -28.372 -15.233 1.00 16.83 76 ALA A N 1
ATOM 622 C CA . ALA A 1 76 ? -0.009 -27.425 -14.343 1.00 19.17 76 ALA A CA 1
ATOM 623 C C . ALA A 1 76 ? -1.489 -27.179 -14.660 1.00 23.34 76 ALA A C 1
ATOM 624 O O . ALA A 1 76 ? -2.223 -26.671 -13.813 1.00 25.09 76 ALA A O 1
ATOM 626 N N . CYS A 1 77 ? -1.935 -27.537 -15.863 1.00 20.85 77 CYS A N 1
ATOM 627 C CA . CYS A 1 77 ? -3.347 -27.360 -16.208 1.00 20.06 77 CYS A CA 1
ATOM 628 C C . CYS A 1 77 ? -4.150 -28.612 -15.890 1.00 16.79 77 CYS A C 1
ATOM 629 O O . CYS A 1 77 ? -5.375 -28.611 -16.001 1.00 19.71 77 CYS A O 1
ATOM 632 N N . HIS A 1 78 ? -3.457 -29.677 -15.506 1.00 23.04 78 HIS A N 1
ATOM 633 C CA . HIS A 1 78 ? -4.114 -30.956 -15.228 1.00 33.05 78 HIS A CA 1
ATOM 634 C C . HIS A 1 78 ? -4.962 -31.426 -16.418 1.00 26.35 78 HIS A C 1
ATOM 635 O O . HIS A 1 78 ? -6.162 -31.663 -16.280 1.00 29.40 78 HIS A O 1
ATOM 642 N N . LEU A 1 79 ? -4.322 -31.543 -17.582 1.00 21.13 79 LEU A N 1
ATOM 643 C CA . LEU A 1 79 ? -4.966 -32.000 -18.813 1.00 18.57 79 LEU A CA 1
ATOM 644 C C . LEU A 1 79 ? -4.016 -32.882 -19.603 1.00 22.09 79 LEU A C 1
ATOM 645 O O . LEU A 1 79 ? -2.808 -32.658 -19.602 1.00 21.72 79 LEU A O 1
ATOM 650 N N . SER A 1 80 ? -4.555 -33.866 -20.311 1.00 16.49 80 SER A N 1
ATOM 651 C CA . SER A 1 80 ? -3.767 -34.524 -21.338 1.00 16.08 80 SER A CA 1
ATOM 652 C C . SER A 1 80 ? -3.631 -33.499 -22.446 1.00 14.92 80 SER A C 1
ATOM 653 O O . SER A 1 80 ? -4.542 -32.689 -22.663 1.00 19.74 80 SER A O 1
ATOM 656 N N . CYS A 1 81 ? -2.512 -33.526 -23.154 1.00 20.25 81 CYS A N 1
ATOM 657 C CA . CYS A 1 81 ? -2.329 -32.613 -24.276 1.00 18.86 81 CYS A CA 1
ATOM 658 C C . CYS A 1 81 ? -3.357 -32.856 -25.384 1.00 19.60 81 CYS A C 1
ATOM 659 O O . CYS A 1 81 ? -3.677 -31.949 -26.156 1.00 15.35 81 CYS A O 1
ATOM 662 N N . SER A 1 82 ? -3.885 -34.075 -25.456 1.00 15.53 82 SER A N 1
ATOM 663 C CA . SER A 1 82 ? -4.889 -34.388 -26.471 1.00 18.13 82 SER A CA 1
ATOM 664 C C . SER A 1 82 ? -6.173 -33.602 -26.236 1.00 13.00 82 SER A C 1
ATOM 665 O O . SER A 1 82 ? -6.942 -33.361 -27.171 1.00 18.97 82 SER A O 1
ATOM 668 N N . ALA A 1 83 ? -6.428 -33.221 -24.987 1.00 15.08 83 ALA A N 1
ATOM 669 C CA . ALA A 1 83 ? -7.597 -32.401 -24.681 1.00 14.85 83 ALA A CA 1
ATOM 670 C C . ALA A 1 83 ? -7.481 -31.028 -25.357 1.00 20.33 83 ALA A C 1
ATOM 671 O O . ALA A 1 83 ? -8.477 -30.331 -25.546 1.00 14.18 83 ALA A O 1
ATOM 673 N N . LEU A 1 84 ? -6.255 -30.654 -25.709 1.00 18.29 84 LEU A N 1
ATOM 674 C CA . LEU A 1 84 ? -5.965 -29.354 -26.308 1.00 13.43 84 LEU A CA 1
ATOM 675 C C . LEU A 1 84 ? -5.955 -29.455 -27.819 1.00 19.12 84 LEU A C 1
ATOM 676 O O . LEU A 1 84 ? -5.565 -28.516 -28.502 1.00 16.80 84 LEU A O 1
ATOM 681 N N . LEU A 1 85 ? -6.385 -30.598 -28.344 1.00 14.55 85 LEU A N 1
ATOM 682 C CA . LEU A 1 85 ? -6.476 -30.775 -29.787 1.00 15.92 85 LEU A CA 1
ATOM 683 C C . LEU A 1 85 ? -7.912 -31.052 -30.199 1.00 13.31 85 LEU A C 1
ATOM 684 O O . LEU A 1 85 ? -8.145 -31.649 -31.246 1.00 16.45 85 LEU A O 1
ATOM 689 N N . GLN A 1 86 ? -8.862 -30.599 -29.390 1.00 20.86 86 GLN A N 1
ATOM 690 C CA . GLN A 1 86 ? -10.281 -30.854 -29.642 1.00 18.47 86 GLN A CA 1
ATOM 691 C C . GLN A 1 86 ? -10.987 -29.647 -30.261 1.00 19.54 86 GLN A C 1
ATOM 692 O O . GLN A 1 86 ? -10.575 -28.496 -30.052 1.00 15.60 86 GLN A O 1
ATOM 698 N N . ASP A 1 87 ? -12.055 -29.909 -31.016 1.00 18.56 87 ASP A N 1
ATOM 699 C CA . ASP A 1 87 ? -12.828 -28.845 -31.659 1.00 20.79 87 ASP A CA 1
ATOM 700 C C . ASP A 1 87 ? -13.434 -27.894 -30.624 1.00 20.86 87 ASP A C 1
ATOM 701 O O . ASP A 1 87 ? -13.539 -26.682 -30.848 1.00 18.37 87 ASP A O 1
ATOM 706 N N . ASN A 1 88 ? -13.832 -28.451 -29.486 1.00 15.65 88 ASN A N 1
ATOM 707 C CA . ASN A 1 88 ? -14.341 -27.646 -28.389 1.00 16.43 88 ASN A CA 1
ATOM 708 C C . ASN A 1 88 ? -13.149 -27.088 -27.635 1.00 17.93 88 ASN A C 1
ATOM 709 O O . ASN A 1 88 ? -12.295 -27.841 -27.163 1.00 19.98 88 ASN A O 1
ATOM 714 N N . ILE A 1 89 ? -13.077 -25.768 -27.528 1.00 14.72 89 ILE A N 1
ATOM 715 C CA . ILE A 1 89 ? -11.893 -25.151 -26.945 1.00 15.93 89 ILE A CA 1
ATOM 716 C C . ILE A 1 89 ? -12.044 -24.764 -25.479 1.00 14.43 89 ILE A C 1
ATOM 717 O O . ILE A 1 89 ? -11.264 -23.966 -24.969 1.00 16.53 89 ILE A O 1
ATOM 722 N N . ALA A 1 90 ? -13.017 -25.349 -24.788 1.00 15.13 90 ALA A N 1
ATOM 723 C CA . ALA A 1 90 ? -13.200 -25.036 -23.369 1.00 11.07 90 ALA A CA 1
ATOM 724 C C . ALA A 1 90 ? -11.948 -25.323 -22.529 1.00 11.58 90 ALA A C 1
ATOM 725 O O . ALA A 1 90 ? -11.526 -24.484 -21.725 1.00 13.76 90 ALA A O 1
ATOM 727 N N . ASP A 1 91 ? -11.358 -26.502 -22.713 1.00 14.37 91 ASP A N 1
ATOM 728 C CA . ASP A 1 91 ? -10.153 -26.865 -21.973 1.00 16.51 91 ASP A CA 1
ATOM 729 C C . ASP A 1 91 ? -8.962 -25.965 -22.340 1.00 12.13 91 ASP A C 1
ATOM 730 O O . ASP A 1 91 ? -8.196 -25.544 -21.472 1.00 13.82 91 ASP A O 1
ATOM 735 N N . ALA A 1 92 ? -8.791 -25.685 -23.626 1.00 11.29 92 ALA A N 1
ATOM 736 C CA . ALA A 1 92 ? -7.715 -24.781 -24.055 1.00 9.10 92 ALA A CA 1
ATOM 737 C C . ALA A 1 92 ? -7.832 -23.381 -23.430 1.00 12.57 92 ALA A C 1
ATOM 738 O O . ALA A 1 92 ? -6.832 -22.784 -23.009 1.00 11.34 92 ALA A O 1
ATOM 740 N N . VAL A 1 93 ? -9.055 -22.861 -23.377 1.00 12.39 93 VAL A N 1
ATOM 741 C CA . VAL A 1 93 ? -9.304 -21.558 -22.763 1.00 14.61 93 VAL A CA 1
ATOM 742 C C . VAL A 1 93 ? -9.017 -21.593 -21.264 1.00 14.16 93 VAL A C 1
ATOM 743 O O . VAL A 1 93 ? -8.370 -20.691 -20.733 1.00 13.40 93 VAL A O 1
ATOM 747 N N . ALA A 1 94 ? -9.482 -22.641 -20.586 1.00 10.00 94 ALA A N 1
ATOM 748 C CA . ALA A 1 94 ? -9.191 -22.806 -19.158 1.00 8.89 94 ALA A CA 1
ATOM 749 C C . ALA A 1 94 ? -7.679 -22.845 -18.905 1.00 11.26 94 ALA A C 1
ATOM 750 O O . ALA A 1 94 ? -7.189 -22.255 -17.945 1.00 13.13 94 ALA A O 1
ATOM 752 N N . CYS A 1 95 ? -6.946 -23.544 -19.762 1.00 14.11 95 CYS A N 1
ATOM 753 C CA . CYS A 1 95 ? -5.501 -23.650 -19.593 1.00 16.83 95 CYS A CA 1
ATOM 754 C C . CYS A 1 95 ? -4.827 -22.311 -19.889 1.00 11.62 95 CYS A C 1
ATOM 755 O O . CYS A 1 95 ? -3.933 -21.880 -19.162 1.00 13.30 95 CYS A O 1
ATOM 758 N N . ALA A 1 96 ? -5.254 -21.645 -20.953 1.00 9.77 96 ALA A N 1
ATOM 759 C CA . ALA A 1 96 ? -4.686 -20.339 -21.287 1.00 12.43 96 ALA A CA 1
ATOM 760 C C . ALA A 1 96 ? -4.902 -19.339 -20.156 1.00 10.41 96 ALA A C 1
ATOM 761 O O . ALA A 1 96 ? -4.037 -18.499 -19.894 1.00 11.47 96 ALA A O 1
ATOM 763 N N . LYS A 1 97 ? -6.056 -19.412 -19.491 1.00 10.01 97 LYS A N 1
ATOM 764 C CA . LYS A 1 97 ? -6.310 -18.521 -18.353 1.00 9.98 97 LYS A CA 1
ATOM 765 C C . LYS A 1 97 ? -5.333 -18.821 -17.217 1.00 16.16 97 LYS A C 1
ATOM 766 O O . LYS A 1 97 ? -4.946 -17.929 -16.471 1.00 15.56 97 LYS A O 1
ATOM 772 N N . ARG A 1 98 ? -4.941 -20.083 -17.079 1.00 14.13 98 ARG A N 1
ATOM 773 C CA . ARG A 1 98 ? -3.963 -20.450 -16.061 1.00 12.70 98 ARG A CA 1
ATOM 774 C C . ARG A 1 98 ? -2.575 -19.934 -16.455 1.00 15.59 98 ARG A C 1
ATOM 775 O O . ARG A 1 98 ? -1.835 -19.418 -15.612 1.00 14.29 98 ARG A O 1
ATOM 783 N N . VAL A 1 99 ? -2.219 -20.094 -17.726 1.00 13.36 99 VAL A N 1
ATOM 784 C CA . VAL A 1 99 ? -0.911 -19.643 -18.216 1.00 12.03 99 VAL A CA 1
ATOM 785 C C . VAL A 1 99 ? -0.690 -18.153 -17.950 1.00 17.23 99 VAL A C 1
ATOM 786 O O . VAL A 1 99 ? 0.392 -17.745 -17.511 1.00 13.41 99 VAL A O 1
ATOM 790 N N . VAL A 1 100 ? -1.717 -17.342 -18.183 1.00 21.83 100 VAL A N 1
ATOM 791 C CA . VAL A 1 100 ? -1.536 -15.894 -18.073 1.00 25.15 100 VAL A CA 1
ATOM 792 C C . VAL A 1 100 ? -1.419 -15.346 -16.661 1.00 21.40 100 VAL A C 1
ATOM 793 O O . VAL A 1 100 ? -1.187 -14.148 -16.495 1.00 34.82 100 VAL A O 1
ATOM 797 N N . ARG A 1 101 ? -1.578 -16.200 -15.651 1.00 18.59 101 ARG A N 1
ATOM 798 C CA . ARG A 1 101 ? -1.264 -15.803 -14.281 1.00 22.61 101 ARG A CA 1
ATOM 799 C C . ARG A 1 101 ? 0.234 -15.511 -14.138 1.00 15.81 101 ARG A C 1
ATOM 800 O O . ARG A 1 101 ? 0.642 -14.806 -13.212 1.00 29.31 101 ARG A O 1
ATOM 808 N N . ASP A 1 102 ? 1.036 -16.070 -15.046 1.00 26.71 102 ASP A N 1
ATOM 809 C CA . ASP A 1 102 ? 2.489 -15.842 -15.118 1.00 26.56 102 ASP A CA 1
ATOM 810 C C . ASP A 1 102 ? 2.833 -14.368 -14.965 1.00 36.40 102 ASP A C 1
ATOM 811 O O . ASP A 1 102 ? 2.013 -13.502 -15.293 1.00 28.29 102 ASP A O 1
ATOM 816 N N . PRO A 1 103 ? 4.050 -14.071 -14.476 1.00 23.70 103 PRO A N 1
ATOM 817 C CA . PRO A 1 103 ? 4.455 -12.662 -14.433 1.00 23.21 103 PRO A CA 1
ATOM 818 C C . PRO A 1 103 ? 4.489 -12.070 -15.842 1.00 31.94 103 PRO A C 1
ATOM 819 O O . PRO A 1 103 ? 4.186 -10.891 -16.010 1.00 31.41 103 PRO A O 1
ATOM 823 N N . GLN A 1 104 ? 4.829 -12.889 -16.835 1.00 21.22 104 GLN A N 1
ATOM 824 C CA . GLN A 1 104 ? 4.813 -12.464 -18.232 1.00 23.97 104 GLN A CA 1
ATOM 825 C C . GLN A 1 104 ? 3.414 -12.012 -18.702 1.00 17.76 104 GLN A C 1
ATOM 826 O O . GLN A 1 104 ? 3.290 -11.132 -19.560 1.00 14.71 104 GLN A O 1
ATOM 832 N N . GLY A 1 105 ? 2.364 -12.628 -18.166 1.00 17.61 105 GLY A N 1
ATOM 833 C CA . GLY A 1 105 ? 1.036 -12.457 -18.742 1.00 12.95 105 GLY A CA 1
ATOM 834 C C . GLY A 1 105 ? 1.032 -12.992 -20.167 1.00 14.46 105 GLY A C 1
ATOM 835 O O . GLY A 1 105 ? 1.547 -14.081 -20.427 1.00 11.20 105 GLY A O 1
ATOM 836 N N . ILE A 1 106 ? 0.475 -12.234 -21.104 1.00 12.06 106 ILE A N 1
ATOM 837 C CA . ILE A 1 106 ? 0.369 -12.719 -22.473 1.00 9.83 106 ILE A CA 1
ATOM 838 C C . ILE A 1 106 ? 1.745 -12.809 -23.158 1.00 10.11 106 ILE A C 1
ATOM 839 O O . ILE A 1 106 ? 1.905 -13.479 -24.193 1.00 8.57 106 ILE A O 1
ATOM 844 N N . ARG A 1 107 ? 2.759 -12.183 -22.557 1.00 11.41 107 ARG A N 1
ATOM 845 C CA . ARG A 1 107 ? 4.131 -12.308 -23.066 1.00 9.37 107 ARG A CA 1
ATOM 846 C C . ARG A 1 107 ? 4.691 -13.735 -22.954 1.00 9.72 107 ARG A C 1
ATOM 847 O O . ARG A 1 107 ? 5.814 -14.004 -23.376 1.00 12.07 107 ARG A O 1
ATOM 855 N N . ALA A 1 108 ? 3.909 -14.651 -22.397 1.00 9.52 108 ALA A N 1
ATOM 856 C CA . ALA A 1 108 ? 4.351 -16.038 -22.282 1.00 10.02 108 ALA A CA 1
ATOM 857 C C . ALA A 1 108 ? 4.304 -16.759 -23.623 1.00 8.24 108 ALA A C 1
ATOM 858 O O . ALA A 1 108 ? 4.845 -17.858 -23.760 1.00 10.19 108 ALA A O 1
ATOM 860 N N . TRP A 1 109 ? 3.644 -16.156 -24.611 1.00 8.95 109 TRP A N 1
ATOM 861 C CA . TRP A 1 109 ? 3.586 -16.750 -25.937 1.00 7.21 109 TRP A CA 1
ATOM 862 C C . TRP A 1 109 ? 4.515 -16.036 -26.888 1.00 10.40 109 TRP A C 1
ATOM 863 O O . TRP A 1 109 ? 4.398 -14.831 -27.083 1.00 9.68 109 TRP A O 1
ATOM 874 N N . VAL A 1 110 ? 5.425 -16.785 -27.499 1.00 6.91 110 VAL A N 1
ATOM 875 C CA . VAL A 1 110 ? 6.426 -16.178 -28.364 1.00 9.01 110 VAL A CA 1
ATOM 876 C C . VAL A 1 110 ? 5.846 -15.590 -29.670 1.00 12.82 110 VAL A C 1
ATOM 877 O O . VAL A 1 110 ? 6.336 -14.566 -30.160 1.00 11.17 110 VAL A O 1
ATOM 881 N N . ALA A 1 111 ? 4.814 -16.215 -30.237 1.00 11.66 111 ALA A N 1
ATOM 882 C CA . ALA A 1 111 ? 4.246 -15.673 -31.476 1.00 9.65 111 ALA A CA 1
ATOM 883 C C . ALA A 1 111 ? 3.530 -14.353 -31.206 1.00 8.47 111 ALA A C 1
ATOM 884 O O . ALA A 1 111 ? 3.474 -13.474 -32.078 1.00 12.62 111 ALA A O 1
ATOM 886 N N . TRP A 1 112 ? 2.961 -14.218 -30.016 1.00 10.06 112 TRP A N 1
ATOM 887 C CA . TRP A 1 112 ? 2.339 -12.954 -29.643 1.00 6.51 112 TRP A CA 1
ATOM 888 C C . TRP A 1 112 ? 3.419 -11.882 -29.514 1.00 11.31 112 TRP A C 1
ATOM 889 O O . TRP A 1 112 ? 3.246 -10.759 -29.996 1.00 12.25 112 TRP A O 1
ATOM 900 N N . ARG A 1 113 ? 4.531 -12.223 -28.863 1.00 9.60 113 ARG A N 1
ATOM 901 C CA . ARG A 1 113 ? 5.643 -11.281 -28.773 1.00 9.44 113 ARG A CA 1
ATOM 902 C C . ARG A 1 113 ? 6.113 -10.835 -30.147 1.00 9.79 113 ARG A C 1
ATOM 903 O O . ARG A 1 113 ? 6.356 -9.643 -30.375 1.00 16.52 113 ARG A O 1
ATOM 911 N N . ASN A 1 114 ? 6.261 -11.795 -31.057 1.00 13.29 114 ASN A N 1
ATOM 912 C CA . ASN A 1 114 ? 6.853 -11.519 -32.358 1.00 10.64 114 ASN A CA 1
ATOM 913 C C . ASN A 1 114 ? 5.916 -10.780 -33.318 1.00 12.44 114 ASN A C 1
ATOM 914 O O . ASN A 1 114 ? 6.370 -10.028 -34.182 1.00 12.53 114 ASN A O 1
ATOM 919 N N . ARG A 1 115 ? 4.616 -11.026 -33.196 1.00 9.16 115 ARG A N 1
ATOM 920 C CA . ARG A 1 115 ? 3.662 -10.542 -34.197 1.00 10.74 115 ARG A CA 1
ATOM 921 C C . ARG A 1 115 ? 2.595 -9.560 -33.706 1.00 14.38 115 ARG A C 1
ATOM 922 O O . ARG A 1 115 ? 1.967 -8.870 -34.521 1.00 16.03 115 ARG A O 1
ATOM 930 N N . CYS A 1 116 ? 2.370 -9.507 -32.396 1.00 9.73 116 CYS A N 1
ATOM 931 C CA . CYS A 1 116 ? 1.281 -8.696 -31.849 1.00 15.39 116 CYS A CA 1
ATOM 932 C C . CYS A 1 116 ? 1.763 -7.639 -30.875 1.00 11.07 116 CYS A C 1
ATOM 933 O O . CYS A 1 116 ? 1.213 -6.549 -30.830 1.00 9.97 116 CYS A O 1
ATOM 936 N N . GLN A 1 117 ? 2.777 -7.967 -30.083 1.00 11.65 117 GLN A N 1
ATOM 937 C CA . GLN A 1 117 ? 3.332 -6.996 -29.143 1.00 12.13 117 GLN A CA 1
ATOM 938 C C . GLN A 1 117 ? 3.771 -5.713 -29.857 1.00 13.26 117 GLN A C 1
ATOM 939 O O . GLN A 1 117 ? 4.354 -5.762 -30.950 1.00 14.95 117 GLN A O 1
ATOM 945 N N . ASN A 1 118 ? 3.462 -4.576 -29.237 1.00 14.04 118 ASN A N 1
ATOM 946 C CA . ASN A 1 118 ? 3.814 -3.245 -29.756 1.00 19.77 118 ASN A CA 1
ATOM 947 C C . ASN A 1 118 ? 3.014 -2.815 -30.984 1.00 19.17 118 ASN A C 1
ATOM 948 O O . ASN A 1 118 ? 3.283 -1.749 -31.539 1.00 14.62 118 ASN A O 1
ATOM 953 N N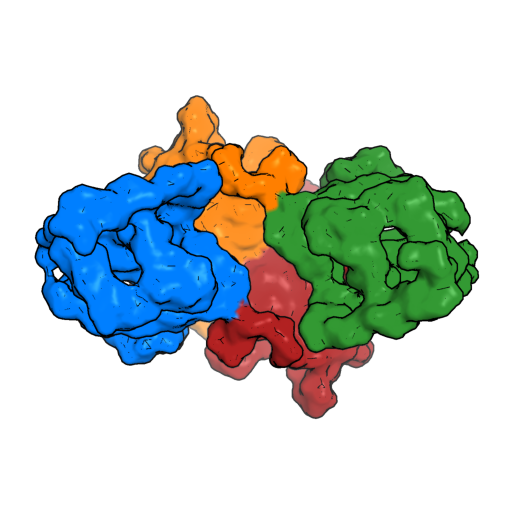 . ARG A 1 119 ? 2.061 -3.640 -31.427 1.00 12.53 119 ARG A N 1
ATOM 954 C CA . ARG A 1 119 ? 1.196 -3.277 -32.566 1.00 13.59 119 ARG A CA 1
ATOM 955 C C . ARG A 1 119 ? -0.249 -3.035 -32.152 1.00 12.44 119 ARG A C 1
ATOM 956 O O . ARG A 1 119 ? -0.715 -3.580 -31.155 1.00 11.76 119 ARG A O 1
ATOM 964 N N . ASP A 1 120 ? -0.953 -2.243 -32.955 1.00 9.89 120 ASP A N 1
ATOM 965 C CA . ASP A 1 120 ? -2.392 -2.044 -32.808 1.00 12.02 120 ASP A CA 1
ATOM 966 C C . ASP A 1 120 ? -3.099 -3.305 -33.299 1.00 13.03 120 ASP A C 1
ATOM 967 O O . ASP A 1 120 ? -2.913 -3.724 -34.436 1.00 12.23 120 ASP A O 1
ATOM 972 N N . VAL A 1 121 ? -3.893 -3.934 -32.442 1.00 10.17 121 VAL A N 1
ATOM 973 C CA . VAL A 1 121 ? -4.514 -5.196 -32.829 1.00 11.32 121 VAL A CA 1
ATOM 974 C C . VAL A 1 121 ? -6.034 -5.097 -32.842 1.00 12.23 121 VAL A C 1
ATOM 975 O O . VAL A 1 121 ? -6.744 -6.108 -32.905 1.00 8.53 121 VAL A O 1
ATOM 979 N N . ARG A 1 122 ? -6.543 -3.871 -32.783 1.00 11.63 122 ARG A N 1
ATOM 980 C CA . ARG A 1 122 ? -7.986 -3.661 -32.697 1.00 12.58 122 ARG A CA 1
ATOM 981 C C . ARG A 1 122 ? -8.738 -4.271 -33.879 1.00 12.26 122 ARG A C 1
ATOM 982 O O . ARG A 1 122 ? -9.898 -4.662 -33.746 1.00 11.67 122 ARG A O 1
ATOM 990 N N . GLN A 1 123 ? -8.077 -4.371 -35.032 1.00 12.67 123 GLN A N 1
ATOM 991 C CA . GLN A 1 123 ? -8.719 -4.935 -36.221 1.00 15.62 123 GLN A CA 1
ATOM 992 C C . GLN A 1 123 ? -9.213 -6.367 -36.025 1.00 21.20 123 GLN A C 1
ATOM 993 O O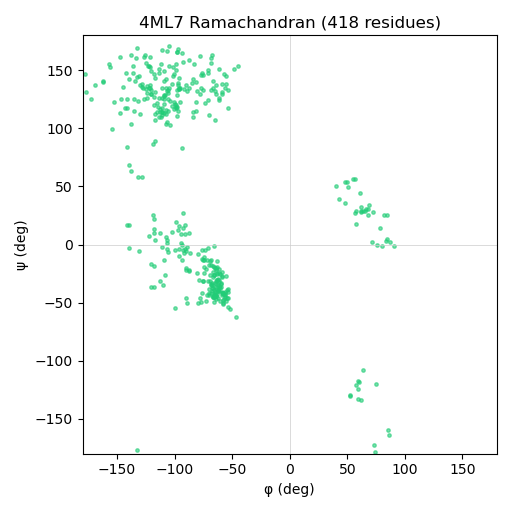 . GLN A 1 123 ? -10.155 -6.796 -36.700 1.00 14.80 123 GLN A O 1
ATOM 999 N N . TYR A 1 124 ? -8.586 -7.115 -35.117 1.00 13.46 124 TYR A N 1
ATOM 1000 C CA . TYR A 1 124 ? -8.995 -8.508 -34.898 1.00 13.71 124 TYR A CA 1
ATOM 1001 C C . TYR A 1 124 ? -10.408 -8.654 -34.332 1.00 14.44 124 TYR A C 1
ATOM 1002 O O . TYR A 1 124 ? -11.001 -9.726 -34.441 1.00 15.41 124 TYR A O 1
ATOM 1011 N N . VAL A 1 125 ? -10.958 -7.602 -33.727 1.00 12.12 125 VAL A N 1
ATOM 1012 C CA . VAL A 1 125 ? -12.330 -7.714 -33.195 1.00 10.41 125 VAL A CA 1
ATOM 1013 C C . VAL A 1 125 ? -13.324 -6.830 -33.951 1.00 19.20 125 VAL A C 1
ATOM 1014 O O . VAL A 1 125 ? -14.470 -6.658 -33.532 1.00 20.20 125 VAL A O 1
ATOM 1018 N N . GLN A 1 126 ? -12.878 -6.275 -35.068 1.00 14.98 126 GLN A N 1
ATOM 1019 C CA . GLN A 1 126 ? -13.732 -5.405 -35.873 1.00 20.10 126 GLN A CA 1
ATOM 1020 C C . GLN A 1 126 ? -14.472 -6.153 -36.974 1.00 25.95 126 GLN A C 1
ATOM 1021 O O . GLN A 1 126 ? -14.050 -7.230 -37.399 1.00 19.38 126 GLN A O 1
ATOM 1027 N N . GLY A 1 127 ? -15.580 -5.570 -37.430 1.00 28.25 127 GLY A N 1
ATOM 1028 C CA . GLY A 1 127 ? -16.336 -6.106 -38.551 1.00 26.83 127 GLY A CA 1
ATOM 1029 C C . GLY A 1 127 ? -16.996 -7.446 -38.282 1.00 28.61 127 GLY A C 1
ATOM 1030 O O . GLY A 1 127 ? -17.175 -8.251 -39.200 1.00 39.31 127 GLY A O 1
ATOM 1031 N N . CYS A 1 128 ? -17.368 -7.694 -37.032 1.00 25.46 128 CYS A N 1
ATOM 1032 C CA . CYS A 1 128 ? -17.991 -8.975 -36.669 1.00 30.15 128 CYS A CA 1
ATOM 1033 C C . CYS A 1 128 ? -19.543 -8.995 -36.540 1.00 40.68 128 CYS A C 1
ATOM 1034 O O . CYS A 1 128 ? -20.188 -9.832 -37.177 1.00 52.97 128 CYS A O 1
ATOM 1037 N N . GLY A 1 129 ? -20.161 -8.123 -35.734 1.00 54.75 129 GLY A N 1
ATOM 1038 C CA . GLY A 1 129 ? -19.507 -7.157 -34.869 1.00 55.98 129 GLY A CA 1
ATOM 1039 C C . GLY A 1 129 ? -19.141 -7.736 -33.512 1.00 51.67 129 GLY A C 1
ATOM 1040 O O . GLY A 1 129 ? -20.009 -8.046 -32.694 1.00 62.96 129 GLY A O 1
ATOM 1041 N N . ALA B 2 2 ? 42.151 -23.581 -17.208 1.00 30.09 24 ALA B N 1
ATOM 1042 C CA . ALA B 2 2 ? 42.107 -24.710 -16.284 1.00 14.40 24 ALA B CA 1
ATOM 1043 C C . ALA B 2 2 ? 41.302 -25.886 -16.823 1.00 41.37 24 ALA B C 1
ATOM 1044 O O . ALA B 2 2 ? 41.666 -26.521 -17.811 1.00 43.96 24 ALA B O 1
ATOM 1046 N N . MET B 2 3 ? 40.187 -26.153 -16.156 1.00 44.44 25 MET B N 1
ATOM 1047 C CA . MET B 2 3 ? 39.437 -27.386 -16.344 1.00 38.81 25 MET B CA 1
ATOM 1048 C C . MET B 2 3 ? 38.788 -27.587 -17.724 1.00 21.66 25 MET B C 1
ATOM 1049 O O . MET B 2 3 ? 38.859 -28.680 -18.273 1.00 26.43 25 MET B O 1
ATOM 1054 N N . GLY B 2 4 ? 38.168 -26.549 -18.286 1.00 18.40 26 GLY B N 1
ATOM 1055 C CA . GLY B 2 4 ? 37.506 -26.686 -19.579 1.00 23.25 26 GLY B CA 1
ATOM 1056 C C . GLY B 2 4 ? 36.267 -27.572 -19.592 1.00 18.54 26 GLY B C 1
ATOM 1057 O O . GLY B 2 4 ? 35.889 -28.142 -20.625 1.00 16.15 26 GLY B O 1
ATOM 1058 N N . GLU B 2 5 ? 35.623 -27.696 -18.441 1.00 13.45 27 GLU B N 1
ATOM 1059 C CA . GLU B 2 5 ? 34.361 -28.420 -18.373 1.00 12.88 27 GLU B CA 1
ATOM 1060 C C . GLU B 2 5 ? 33.603 -28.084 -17.097 1.00 13.27 27 GLU B C 1
ATOM 1061 O O . GLU B 2 5 ? 34.188 -27.950 -16.019 1.00 15.87 27 GLU B O 1
ATOM 1067 N N . ILE B 2 6 ? 32.295 -27.941 -17.231 1.00 9.15 28 ILE B N 1
ATOM 1068 C CA . ILE B 2 6 ? 31.424 -27.873 -16.068 1.00 9.44 28 ILE B CA 1
ATOM 1069 C C . ILE B 2 6 ? 30.814 -29.251 -15.888 1.00 12.72 28 ILE B C 1
ATOM 1070 O O . ILE B 2 6 ? 30.168 -29.771 -16.805 1.00 11.29 28 ILE B O 1
ATOM 1075 N N . THR B 2 7 ? 31.046 -29.864 -14.728 1.00 6.98 29 THR B N 1
ATOM 1076 C CA . THR B 2 7 ? 30.446 -31.153 -14.424 1.00 8.39 29 THR B CA 1
ATOM 1077 C C . THR B 2 7 ? 29.420 -30.990 -13.311 1.00 8.44 29 THR B C 1
ATOM 1078 O O . THR B 2 7 ? 29.784 -30.740 -12.165 1.00 11.45 29 THR B O 1
ATOM 1082 N N . ILE B 2 8 ? 28.146 -31.130 -13.660 1.00 7.81 30 ILE B N 1
ATOM 1083 C CA . ILE B 2 8 ? 27.055 -31.024 -12.692 1.00 9.88 30 ILE B CA 1
ATOM 1084 C C . ILE B 2 8 ? 26.627 -32.411 -12.240 1.00 10.37 30 ILE B C 1
ATOM 1085 O O . ILE B 2 8 ? 26.056 -33.174 -13.025 1.00 10.26 30 ILE B O 1
ATOM 1090 N N . LYS B 2 9 ? 26.914 -32.734 -10.976 1.00 10.62 31 LYS B N 1
ATOM 1091 C CA . LYS B 2 9 ? 26.601 -34.044 -10.406 1.00 12.43 31 LYS B CA 1
ATOM 1092 C C . LYS B 2 9 ? 25.156 -34.094 -9.915 1.00 10.76 31 LYS B C 1
ATOM 1093 O O . LYS B 2 9 ? 24.793 -33.407 -8.952 1.00 11.82 31 LYS B O 1
ATOM 1099 N N . LEU B 2 10 ? 24.346 -34.924 -10.559 1.00 8.73 32 LEU B N 1
ATOM 1100 C CA . LEU B 2 10 ? 22.928 -35.035 -10.236 1.00 9.95 32 LEU B CA 1
ATOM 1101 C C . LEU B 2 10 ? 22.737 -36.057 -9.123 1.00 10.32 32 LEU B C 1
ATOM 1102 O O . LEU B 2 10 ? 23.607 -36.898 -8.896 1.00 13.56 32 LEU B O 1
ATOM 1107 N N . PRO B 2 11 ? 21.607 -35.975 -8.406 1.00 8.54 33 PRO B N 1
ATOM 1108 C CA . PRO B 2 11 ? 21.462 -36.829 -7.222 1.00 7.13 33 PRO B CA 1
ATOM 1109 C C . PRO B 2 11 ? 20.828 -38.183 -7.519 1.00 13.54 33 PRO B C 1
ATOM 1110 O O . PRO B 2 11 ? 20.760 -39.029 -6.617 1.00 10.25 33 PRO B O 1
ATOM 1114 N N . ASP B 2 12 ? 20.376 -38.393 -8.752 1.00 12.50 34 ASP B N 1
ATOM 1115 C CA . ASP B 2 12 ? 19.765 -39.674 -9.121 1.00 14.01 34 ASP B CA 1
ATOM 1116 C C . ASP B 2 12 ? 20.322 -40.215 -10.442 1.00 16.54 34 ASP B C 1
ATOM 1117 O O . ASP B 2 12 ? 21.200 -39.603 -11.048 1.00 18.28 34 ASP B O 1
ATOM 1122 N N . SER B 2 13 ? 19.786 -41.347 -10.898 1.00 17.26 35 SER B N 1
ATOM 1123 C CA . SER B 2 13 ? 20.282 -42.015 -12.106 1.00 17.81 35 SER B CA 1
ATOM 1124 C C . SER B 2 13 ? 19.557 -41.614 -13.390 1.00 20.80 35 SER B C 1
ATOM 1125 O O . SER B 2 13 ? 19.493 -42.392 -14.339 1.00 17.44 35 SER B O 1
ATOM 1128 N N . VAL B 2 14 ? 19.013 -40.405 -13.424 1.00 19.65 36 VAL B N 1
ATOM 1129 C CA . VAL B 2 14 ? 18.282 -39.931 -14.596 1.00 16.53 36 VAL B CA 1
ATOM 1130 C C . VAL B 2 14 ? 19.117 -40.001 -15.879 1.00 15.29 36 VAL B C 1
ATOM 1131 O O . VAL B 2 14 ? 20.336 -39.812 -15.850 1.00 16.25 36 VAL B O 1
ATOM 1135 N N . LYS B 2 15 ? 18.465 -40.299 -17.003 1.00 20.79 37 LYS B N 1
ATOM 1136 C CA . LYS B 2 15 ? 19.135 -40.295 -18.302 1.00 21.09 37 LYS B CA 1
ATOM 1137 C C . LYS B 2 15 ? 19.544 -38.874 -18.664 1.00 17.78 37 LYS B C 1
ATOM 1138 O O . LYS B 2 15 ? 18.751 -37.944 -18.520 1.00 22.35 37 LYS B O 1
ATOM 1144 N N . VAL B 2 16 ? 20.771 -38.712 -19.148 1.00 18.69 38 VAL B N 1
ATOM 1145 C CA . VAL B 2 16 ? 21.233 -37.409 -19.614 1.00 15.79 38 VAL B CA 1
ATOM 1146 C C . VAL B 2 16 ? 21.453 -37.498 -21.112 1.00 20.81 38 VAL B C 1
ATOM 1147 O O . VAL B 2 16 ? 22.134 -38.401 -21.588 1.00 19.51 38 VAL B O 1
ATOM 1151 N N . SER B 2 17 ? 20.841 -36.595 -21.866 1.00 13.01 39 SER B N 1
ATOM 1152 C CA . SER B 2 17 ? 21.075 -36.571 -23.307 1.00 20.17 39 SER B CA 1
ATOM 1153 C C . SER B 2 17 ? 21.706 -35.249 -23.717 1.00 14.69 39 SER B C 1
ATOM 1154 O O . SER B 2 17 ? 21.448 -34.203 -23.102 1.00 14.59 39 SER B O 1
ATOM 1157 N N . THR B 2 18 ? 22.556 -35.310 -24.740 1.00 16.68 40 THR B N 1
ATOM 1158 C CA . THR B 2 18 ? 23.243 -34.138 -25.277 1.00 18.74 40 THR B CA 1
ATOM 1159 C C . THR B 2 18 ? 23.029 -34.104 -26.788 1.00 22.48 40 THR B C 1
ATOM 1160 O O . THR B 2 18 ? 23.091 -35.140 -27.443 1.00 20.41 40 THR B O 1
ATOM 1164 N N . ASN B 2 19 ? 22.768 -32.923 -27.340 1.00 13.54 41 ASN B N 1
ATOM 1165 C CA . ASN B 2 19 ? 22.382 -32.810 -28.737 1.00 21.01 41 ASN B CA 1
ATOM 1166 C C . ASN B 2 19 ? 22.789 -31.447 -29.263 1.00 20.85 41 ASN B C 1
ATOM 1167 O O . ASN B 2 19 ? 22.399 -30.425 -28.706 1.00 19.15 41 ASN B O 1
ATOM 1172 N N . SER B 2 20 ? 23.597 -31.439 -30.317 1.00 13.75 42 SER B N 1
ATOM 1173 C CA . SER B 2 20 ? 24.041 -30.191 -30.931 1.00 10.87 42 SER B CA 1
ATOM 1174 C C . SER B 2 20 ? 23.169 -29.887 -32.140 1.00 20.07 42 SER B C 1
ATOM 1175 O O . SER B 2 20 ? 22.982 -30.745 -32.995 1.00 16.54 42 SER B O 1
ATOM 1178 N N . ILE B 2 21 ? 22.632 -28.669 -32.207 1.00 12.14 43 ILE B N 1
ATOM 1179 C CA . ILE B 2 21 ? 21.786 -28.264 -33.327 1.00 13.05 43 ILE B CA 1
ATOM 1180 C C . ILE B 2 21 ? 22.367 -27.002 -33.943 1.00 18.04 43 ILE B C 1
ATOM 1181 O O . ILE B 2 21 ? 22.745 -26.076 -33.223 1.00 13.71 43 ILE B O 1
ATOM 1186 N N . LEU B 2 22 ? 22.463 -26.979 -35.272 1.00 20.31 44 LEU B N 1
ATOM 1187 C CA . LEU B 2 22 ? 23.046 -25.852 -35.991 1.00 13.99 44 LEU B CA 1
ATOM 1188 C C . LEU B 2 22 ? 21.953 -24.900 -36.463 1.00 14.66 44 LEU B C 1
ATOM 1189 O O . LEU B 2 22 ? 20.937 -25.337 -37.007 1.00 17.90 44 LEU B O 1
ATOM 1194 N N . TYR B 2 23 ? 22.169 -23.604 -36.255 1.00 20.61 45 TYR B N 1
ATOM 1195 C CA . TYR B 2 23 ? 21.203 -22.591 -36.661 1.00 18.27 45 TYR B CA 1
ATOM 1196 C C . TYR B 2 23 ? 21.867 -21.639 -37.616 1.00 15.79 45 TYR B C 1
ATOM 1197 O O . TYR B 2 23 ? 23.080 -21.442 -37.570 1.00 18.47 45 TYR B O 1
ATOM 1206 N N . LYS B 2 24 ? 21.060 -21.036 -38.478 1.00 17.81 46 LYS B N 1
ATOM 1207 C CA . LYS B 2 24 ? 21.519 -19.934 -39.295 1.00 16.94 46 LYS B CA 1
ATOM 1208 C C . LYS B 2 24 ? 20.812 -18.679 -38.797 1.00 17.38 46 LYS B C 1
ATOM 1209 O O . LYS B 2 24 ? 19.587 -18.664 -38.684 1.00 16.24 46 LYS B O 1
ATOM 1215 N N . CYS B 2 25 ? 21.575 -17.640 -38.471 1.00 14.57 47 CYS B N 1
ATOM 1216 C CA . CYS B 2 25 ? 20.980 -16.393 -37.999 1.00 22.99 47 CYS B CA 1
ATOM 1217 C C . CYS B 2 25 ? 21.361 -15.290 -38.965 1.00 22.41 47 CYS B C 1
ATOM 1218 O O . CYS B 2 25 ? 22.350 -14.583 -38.759 1.00 20.62 47 CYS B O 1
ATOM 1221 N N . GLY B 2 26 ? 20.564 -15.141 -40.015 1.00 19.08 48 GLY B N 1
ATOM 1222 C CA . GLY B 2 26 ? 20.914 -14.249 -41.100 1.00 27.37 48 GLY B CA 1
ATOM 1223 C C . GLY B 2 26 ? 21.998 -14.937 -41.895 1.00 23.96 48 GLY B C 1
ATOM 1224 O O . GLY B 2 26 ? 21.806 -16.045 -42.392 1.00 34.98 48 GLY B O 1
ATOM 1225 N N . ALA B 2 27 ? 23.157 -14.299 -41.980 1.00 26.20 49 ALA B N 1
ATOM 1226 C CA . ALA B 2 27 ? 24.275 -14.850 -42.728 1.00 31.42 49 ALA B CA 1
ATOM 1227 C C . ALA B 2 27 ? 25.203 -15.685 -41.847 1.00 34.52 49 ALA B C 1
ATOM 1228 O O . ALA B 2 27 ? 26.153 -16.299 -42.337 1.00 34.14 49 ALA B O 1
ATOM 1230 N N . LYS B 2 28 ? 24.923 -15.709 -40.549 1.00 24.16 50 LYS B N 1
ATOM 1231 C CA . LYS B 2 28 ? 25.849 -16.291 -39.583 1.00 22.15 50 LYS B CA 1
ATOM 1232 C C . LYS B 2 28 ? 25.430 -17.657 -39.057 1.00 26.12 50 LYS B C 1
ATOM 1233 O O . LYS B 2 28 ? 24.245 -17.994 -39.032 1.00 27.37 50 LYS B O 1
ATOM 1239 N N . ASP B 2 29 ? 26.420 -18.447 -38.647 1.00 19.41 51 ASP B N 1
ATOM 1240 C CA . ASP B 2 29 ? 26.159 -19.773 -38.103 1.00 18.84 51 ASP B CA 1
ATOM 1241 C C . ASP B 2 29 ? 26.119 -19.703 -36.584 1.00 16.85 51 ASP B C 1
ATOM 1242 O O . ASP B 2 29 ? 26.877 -18.950 -35.974 1.00 19.61 51 ASP B O 1
ATOM 1247 N N . LEU B 2 30 ? 25.227 -20.483 -35.986 1.00 16.12 52 LEU B N 1
ATOM 1248 C CA . LEU B 2 30 ? 25.133 -20.550 -34.532 1.00 18.72 52 LEU B CA 1
ATOM 1249 C C . LEU B 2 30 ? 24.977 -21.984 -34.080 1.00 13.98 52 LEU B C 1
ATOM 1250 O O . LEU B 2 30 ? 24.020 -22.668 -34.463 1.00 14.44 52 LEU B O 1
ATOM 1255 N N A SER B 2 31 ? 25.914 -22.440 -33.256 0.38 16.74 53 SER B N 1
ATOM 1256 N N B SER B 2 31 ? 25.923 -22.442 -33.260 0.40 16.74 53 SER B N 1
ATOM 1257 N N C SER B 2 31 ? 25.920 -22.465 -33.279 0.22 16.74 53 SER B N 1
ATOM 1258 C CA A SER B 2 31 ? 25.845 -23.786 -32.715 0.38 17.95 53 SER B CA 1
ATOM 1259 C CA B SER B 2 31 ? 25.883 -23.788 -32.702 0.40 17.96 53 SER B CA 1
ATOM 1260 C CA C SER B 2 31 ? 25.812 -23.817 -32.751 0.22 17.91 53 SER B CA 1
ATOM 1261 C C A SER B 2 31 ? 25.295 -23.757 -31.300 0.38 13.35 53 SER B C 1
ATOM 1262 C C B SER B 2 31 ? 25.287 -23.743 -31.300 0.40 13.33 53 SER B C 1
ATOM 1263 C C C SER B 2 31 ? 25.303 -23.775 -31.319 0.22 13.42 53 SER B C 1
ATOM 1264 O O A SER B 2 31 ? 25.797 -23.027 -30.447 0.38 16.41 53 SER B O 1
ATOM 1265 O O B SER B 2 31 ? 25.756 -22.988 -30.452 0.40 16.43 53 SER B O 1
ATOM 1266 O O C SER B 2 31 ? 25.830 -23.043 -30.480 0.22 16.37 53 SER B O 1
ATOM 1273 N N . VAL B 2 32 ? 24.260 -24.552 -31.057 1.00 12.13 54 VAL B N 1
ATOM 1274 C CA . VAL B 2 32 ? 23.662 -24.636 -29.734 1.00 10.95 54 VAL B CA 1
ATOM 1275 C C . VAL B 2 32 ? 23.690 -26.089 -29.300 1.00 11.03 54 VAL B C 1
ATOM 1276 O O . VAL B 2 32 ? 23.297 -26.981 -30.055 1.00 20.11 54 VAL B O 1
ATOM 1280 N N . THR B 2 33 ? 24.160 -26.339 -28.086 1.00 10.37 55 THR B N 1
ATOM 1281 C CA . THR B 2 33 ? 24.134 -27.688 -27.551 1.00 7.80 55 THR B CA 1
ATOM 1282 C C . THR B 2 33 ? 23.082 -27.751 -26.458 1.00 9.71 55 THR B C 1
ATOM 1283 O O . THR B 2 33 ? 23.090 -26.913 -25.551 1.00 10.78 55 THR B O 1
ATOM 1287 N N . TYR B 2 34 ? 22.183 -28.729 -26.548 1.00 8.56 56 TYR B N 1
ATOM 1288 C CA . TYR B 2 34 ? 21.138 -28.909 -25.542 1.00 10.49 56 TYR B CA 1
ATOM 1289 C C . TYR B 2 34 ? 21.453 -30.080 -24.639 1.00 14.85 56 TYR B C 1
ATOM 1290 O O . TYR B 2 34 ? 21.840 -31.160 -25.113 1.00 10.26 56 TYR B O 1
ATOM 1299 N N . TYR B 2 35 ? 21.275 -29.859 -23.337 1.00 8.22 57 TYR B N 1
ATOM 1300 C CA . TYR B 2 35 ? 21.510 -30.877 -22.322 1.00 10.80 57 TYR B CA 1
ATOM 1301 C C . TYR B 2 35 ? 20.189 -31.130 -21.628 1.00 12.17 57 TYR B C 1
ATOM 1302 O O . TYR B 2 35 ? 19.599 -30.212 -21.053 1.00 14.61 57 TYR B O 1
ATOM 1311 N N . ASN B 2 36 ? 19.703 -32.365 -21.695 1.00 7.19 58 ASN B N 1
ATOM 1312 C CA . ASN B 2 36 ? 18.420 -32.694 -21.083 1.00 6.73 58 ASN B CA 1
ATOM 1313 C C . ASN B 2 36 ? 18.5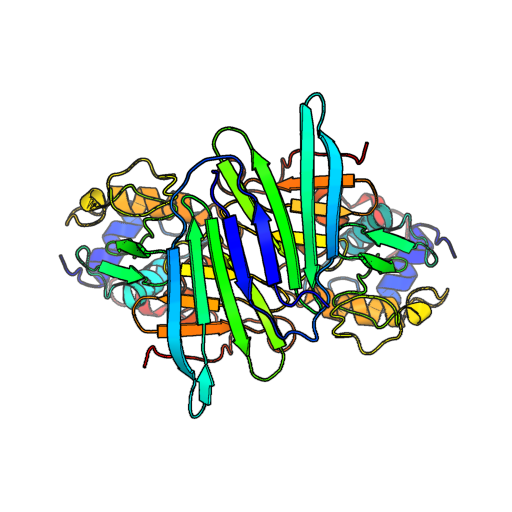60 -33.838 -20.100 1.00 12.11 58 ASN B C 1
ATOM 1314 O O . ASN B 2 36 ? 19.101 -34.895 -20.428 1.00 14.08 58 ASN B O 1
ATOM 1319 N N . ALA B 2 37 ? 18.102 -33.597 -18.879 1.00 9.77 59 ALA B N 1
ATOM 1320 C CA . ALA B 2 37 ? 18.152 -34.593 -17.815 1.00 13.28 59 ALA B CA 1
ATOM 1321 C C . ALA B 2 37 ? 16.860 -34.480 -17.025 1.00 14.31 59 ALA B C 1
ATOM 1322 O O . ALA B 2 37 ? 16.817 -33.804 -15.992 1.00 15.39 59 ALA B O 1
ATOM 1324 N N . GLY B 2 38 ? 15.801 -35.127 -17.509 1.00 14.50 60 GLY B N 1
ATOM 1325 C CA . GLY B 2 38 ? 14.502 -35.044 -16.862 1.00 21.03 60 GLY B CA 1
ATOM 1326 C C . GLY B 2 38 ? 13.979 -33.618 -16.772 1.00 18.66 60 GLY B C 1
ATOM 1327 O O . GLY B 2 38 ? 13.743 -32.967 -17.788 1.00 20.63 60 GLY B O 1
ATOM 1328 N N . ASP B 2 39 ? 13.804 -33.131 -15.548 1.00 19.65 61 ASP B N 1
ATOM 1329 C CA . ASP B 2 39 ? 13.301 -31.777 -15.315 1.00 27.10 61 ASP B CA 1
ATOM 1330 C C . ASP B 2 39 ? 14.226 -30.682 -15.858 1.00 22.18 61 ASP B C 1
ATOM 1331 O O . ASP B 2 39 ? 13.809 -29.538 -16.033 1.00 29.72 61 ASP B O 1
ATOM 1336 N N . ILE B 2 40 ? 15.486 -31.032 -16.088 1.00 15.69 62 ILE B N 1
ATOM 1337 C CA . ILE B 2 40 ? 16.511 -30.044 -16.405 1.00 11.83 62 ILE B CA 1
ATOM 1338 C C . ILE B 2 40 ? 16.698 -29.939 -17.902 1.00 10.95 62 ILE B C 1
ATOM 1339 O O . ILE B 2 40 ? 16.799 -30.954 -18.596 1.00 10.25 62 ILE B O 1
ATOM 1344 N N . SER B 2 41 ? 16.744 -28.712 -18.409 1.00 8.63 63 SER B N 1
ATOM 1345 C CA . SER B 2 41 ? 17.042 -28.506 -19.821 1.00 8.88 63 SER B CA 1
ATOM 1346 C C . SER B 2 41 ? 17.890 -27.255 -19.944 1.00 9.71 63 SER B C 1
ATOM 1347 O O . SER B 2 41 ? 17.452 -26.170 -19.564 1.00 8.76 63 SER B O 1
ATOM 1350 N N . LEU B 2 42 ? 19.113 -27.413 -20.446 1.00 10.35 64 LEU B N 1
ATOM 1351 C CA . LEU B 2 42 ? 20.055 -26.303 -20.559 1.00 9.59 64 LEU B CA 1
ATOM 1352 C C . LEU B 2 42 ? 20.472 -26.153 -22.013 1.00 10.18 64 LEU B C 1
ATOM 1353 O O . LEU B 2 42 ? 20.465 -27.123 -22.769 1.00 10.37 64 LEU B O 1
ATOM 1358 N N . ALA B 2 43 ? 20.864 -24.947 -22.397 1.00 6.87 65 ALA B N 1
ATOM 1359 C CA . ALA B 2 43 ? 21.342 -24.721 -23.757 1.00 6.76 65 ALA B CA 1
ATOM 1360 C C . ALA B 2 43 ? 22.645 -23.948 -23.695 1.00 13.27 65 ALA B C 1
ATOM 1361 O O . ALA B 2 43 ? 22.698 -22.880 -23.090 1.00 8.89 65 ALA B O 1
ATOM 1363 N N . LYS B 2 44 ? 23.705 -24.493 -24.290 1.00 10.88 66 LYS B N 1
ATOM 1364 C CA . LYS B 2 44 ? 24.933 -23.716 -24.441 1.00 9.16 66 LYS B CA 1
ATOM 1365 C C . LYS B 2 44 ? 24.894 -23.093 -25.820 1.00 14.54 66 LYS B C 1
ATOM 1366 O O . LYS B 2 44 ? 24.759 -23.795 -26.826 1.00 9.96 66 LYS B O 1
ATOM 1372 N N . LEU B 2 45 ? 24.980 -21.771 -25.859 1.00 10.64 67 LEU B N 1
ATOM 1373 C CA . LEU B 2 45 ? 24.990 -21.046 -27.114 1.00 12.59 67 LEU B CA 1
ATOM 1374 C C . LEU B 2 45 ? 26.373 -20.494 -27.345 1.00 11.51 67 LEU B C 1
ATOM 1375 O O . LEU B 2 45 ? 26.890 -19.734 -26.530 1.00 11.47 67 LEU B O 1
ATOM 1380 N N . GLU B 2 46 ? 26.996 -20.871 -28.453 1.00 11.87 68 GLU B N 1
ATOM 1381 C CA . GLU B 2 46 ? 28.287 -20.282 -28.758 1.00 14.86 68 GLU B CA 1
ATOM 1382 C C . GLU B 2 46 ? 28.073 -19.079 -29.666 1.00 18.19 68 GLU B C 1
ATOM 1383 O O . GLU B 2 46 ? 28.149 -19.182 -30.886 1.00 20.13 68 GLU B O 1
ATOM 1389 N N . LEU B 2 47 ? 27.762 -17.947 -29.044 1.00 17.87 69 LEU B N 1
ATOM 1390 C CA . LEU B 2 47 ? 27.539 -16.689 -29.748 1.00 19.26 69 LEU B CA 1
ATOM 1391 C C . LEU B 2 47 ? 28.884 -16.081 -30.131 1.00 28.44 69 LEU B C 1
ATOM 1392 O O . LEU B 2 47 ? 29.914 -16.455 -29.573 1.00 21.66 69 LEU B O 1
ATOM 1397 N N . GLU B 2 48 ? 28.892 -15.144 -31.074 1.00 28.57 70 GLU B N 1
ATOM 1398 C CA . GLU B 2 48 ? 30.157 -14.513 -31.456 1.00 34.76 70 GLU B CA 1
ATOM 1399 C C . GLU B 2 48 ? 30.775 -13.710 -30.297 1.00 25.60 70 GLU B C 1
ATOM 1400 O O . GLU B 2 48 ? 31.988 -13.725 -30.092 1.00 34.67 70 GLU B O 1
ATOM 1406 N N . ASP B 2 49 ? 29.932 -13.040 -29.523 1.00 36.88 71 ASP B N 1
ATOM 1407 C CA . ASP B 2 49 ? 30.413 -12.150 -28.475 1.00 38.77 71 ASP B CA 1
ATOM 1408 C C . ASP B 2 49 ? 30.582 -12.820 -27.104 1.00 39.42 71 ASP B C 1
ATOM 1409 O O . ASP B 2 49 ? 31.070 -12.180 -26.169 1.00 43.57 71 ASP B O 1
ATOM 1414 N N . GLU B 2 50 ? 30.208 -14.097 -26.988 1.00 44.47 72 GLU B N 1
ATOM 1415 C CA . GLU B 2 50 ? 30.073 -14.731 -25.673 1.00 23.83 72 GLU B CA 1
ATOM 1416 C C . GLU B 2 50 ? 29.678 -16.211 -25.792 1.00 23.15 72 GLU B C 1
ATOM 1417 O O . GLU B 2 50 ? 28.956 -16.596 -26.711 1.00 25.51 72 GLU B O 1
ATOM 1423 N N . THR B 2 51 ? 30.149 -17.041 -24.864 1.00 17.22 73 THR B N 1
ATOM 1424 C CA . THR B 2 51 ? 29.582 -18.383 -24.704 1.00 16.97 73 THR B CA 1
ATOM 1425 C C . THR B 2 51 ? 28.651 -18.378 -23.490 1.00 16.13 73 THR B C 1
ATOM 1426 O O . THR B 2 51 ? 29.074 -18.092 -22.380 1.00 14.34 73 THR B O 1
ATOM 1430 N N . VAL B 2 52 ? 27.375 -18.677 -23.717 1.00 11.60 74 VAL B N 1
ATOM 1431 C CA . VAL B 2 52 ? 26.349 -18.554 -22.683 1.00 10.36 74 VAL B CA 1
ATOM 1432 C C . VAL B 2 52 ? 25.756 -19.918 -22.379 1.00 9.94 74 VAL B C 1
ATOM 1433 O O . VAL B 2 52 ? 25.585 -20.741 -23.285 1.00 12.70 74 VAL B O 1
ATOM 1437 N N . VAL B 2 53 ? 25.438 -20.179 -21.115 1.00 9.47 75 VAL B N 1
ATOM 1438 C CA . VAL B 2 53 ? 24.649 -21.363 -20.797 1.00 6.42 75 VAL B CA 1
ATOM 1439 C C . VAL B 2 53 ? 23.316 -20.894 -20.239 1.00 10.82 75 VAL B C 1
ATOM 1440 O O . VAL B 2 53 ? 23.278 -20.212 -19.219 1.00 12.00 75 VAL B O 1
ATOM 1444 N N . ALA B 2 54 ? 22.227 -21.243 -20.919 1.00 6.54 76 ALA B N 1
ATOM 1445 C CA . ALA B 2 54 ? 20.893 -20.771 -20.524 1.00 8.46 76 ALA B CA 1
ATOM 1446 C C . ALA B 2 54 ? 20.052 -21.936 -20.047 1.00 8.79 76 ALA B C 1
ATOM 1447 O O . ALA B 2 54 ? 20.256 -23.086 -20.460 1.00 11.75 76 ALA B O 1
ATOM 1449 N N . SER B 2 55 ? 19.116 -21.653 -19.150 1.00 7.26 77 SER B N 1
ATOM 1450 C CA . SER B 2 55 ? 18.268 -22.702 -18.620 1.00 5.05 77 SER B CA 1
ATOM 1451 C C . SER B 2 55 ? 16.857 -22.537 -19.152 1.00 7.36 77 SER B C 1
ATOM 1452 O O . SER B 2 55 ? 16.358 -21.411 -19.282 1.00 5.50 77 SER B O 1
ATOM 1455 N N . ASN B 2 56 ? 16.221 -23.659 -19.467 1.00 7.50 78 ASN B N 1
ATOM 1456 C CA . ASN B 2 56 ? 14.835 -23.640 -19.929 1.00 7.19 78 ASN B CA 1
ATOM 1457 C C . ASN B 2 56 ? 13.955 -23.112 -18.811 1.00 9.40 78 ASN B C 1
ATOM 1458 O O . ASN B 2 56 ? 14.034 -23.593 -17.674 1.00 9.63 78 ASN B O 1
ATOM 1463 N N . VAL B 2 57 ? 13.120 -22.123 -19.132 1.00 6.01 79 VAL B N 1
ATOM 1464 C CA . VAL B 2 57 ? 12.233 -21.505 -18.145 1.00 7.14 79 VAL B CA 1
ATOM 1465 C C . VAL B 2 57 ? 10.789 -21.555 -18.621 1.00 10.09 79 VAL B C 1
ATOM 1466 O O . VAL B 2 57 ? 10.522 -21.775 -19.809 1.00 7.52 79 VAL B O 1
ATOM 1470 N N . ILE B 2 58 ? 9.863 -21.359 -17.685 1.00 9.59 80 ILE B N 1
ATOM 1471 C CA . ILE B 2 58 ? 8.442 -21.439 -17.975 1.00 10.04 80 ILE B CA 1
ATOM 1472 C C . ILE B 2 58 ? 8.043 -20.525 -19.136 1.00 7.38 80 ILE B C 1
ATOM 1473 O O . ILE B 2 58 ? 8.451 -19.360 -19.203 1.00 8.88 80 ILE B O 1
ATOM 1478 N N . SER B 2 59 ? 7.274 -21.077 -20.073 1.00 8.64 81 SER B N 1
ATOM 1479 C CA . SER B 2 59 ? 6.724 -20.297 -21.177 1.00 8.43 81 SER B CA 1
ATOM 1480 C C . SER B 2 59 ? 5.367 -20.885 -21.556 1.00 10.42 81 SER B C 1
ATOM 1481 O O . SER B 2 59 ? 5.056 -22.024 -21.198 1.00 12.87 81 SER B O 1
ATOM 1484 N N . GLY B 2 60 ? 4.555 -20.113 -22.266 1.00 8.53 82 GLY B N 1
ATOM 1485 C CA . GLY B 2 60 ? 3.263 -20.602 -22.721 1.00 9.67 82 GLY B CA 1
ATOM 1486 C C . GLY B 2 60 ? 3.460 -21.470 -23.951 1.00 11.13 82 GLY B C 1
ATOM 1487 O O . GLY B 2 60 ? 2.975 -22.601 -24.000 1.00 12.28 82 GLY B O 1
ATOM 1488 N N . SER B 2 61 ? 4.201 -20.946 -24.923 1.00 9.55 83 SER B N 1
ATOM 1489 C CA . SER B 2 61 ? 4.554 -21.682 -26.134 1.00 8.23 83 SER B CA 1
ATOM 1490 C C . SER B 2 61 ? 6.062 -21.683 -26.371 1.00 12.83 83 SER B C 1
ATOM 1491 O O . SER B 2 61 ? 6.787 -20.827 -25.855 1.00 13.20 83 SER B O 1
ATOM 1494 N N . GLY B 2 62 ? 6.524 -22.624 -27.191 1.00 8.75 84 GLY B N 1
ATOM 1495 C CA . GLY B 2 62 ? 7.920 -22.681 -27.578 1.00 8.53 84 GLY B CA 1
ATOM 1496 C C . GLY B 2 62 ? 8.783 -23.197 -26.444 1.00 10.63 84 GLY B C 1
ATOM 1497 O O . GLY B 2 62 ? 8.274 -23.540 -25.378 1.00 15.00 84 GLY B O 1
ATOM 1498 N N . ALA B 2 63 ? 10.090 -23.267 -26.681 1.00 12.23 85 ALA B N 1
ATOM 1499 C CA . ALA B 2 63 ? 11.032 -23.644 -25.632 1.00 9.39 85 ALA B CA 1
ATOM 1500 C C . ALA B 2 63 ? 11.926 -22.443 -25.375 1.00 10.36 85 ALA B C 1
ATOM 1501 O O . ALA B 2 63 ? 12.708 -22.028 -26.240 1.00 11.55 85 ALA B O 1
ATOM 1503 N N . LYS B 2 64 ? 11.795 -21.891 -24.172 1.00 8.04 86 LYS B N 1
ATOM 1504 C CA . LYS B 2 64 ? 12.388 -20.611 -23.821 1.00 8.09 86 LYS B CA 1
ATOM 1505 C C . LYS B 2 64 ? 13.545 -20.850 -22.853 1.00 7.86 86 LYS B C 1
ATOM 1506 O O . LYS B 2 64 ? 13.361 -21.526 -21.845 1.00 8.88 86 LYS B O 1
ATOM 1512 N N . TYR B 2 65 ? 14.719 -20.299 -23.165 1.00 6.62 87 TYR B N 1
ATOM 1513 C CA . TYR B 2 65 ? 15.914 -20.448 -22.319 1.00 7.30 87 TYR B CA 1
ATOM 1514 C C . TYR B 2 65 ? 16.418 -19.078 -21.879 1.00 8.74 87 TYR B C 1
ATOM 1515 O O . TYR B 2 65 ? 16.478 -18.145 -22.679 1.00 9.39 87 TYR B O 1
ATOM 1524 N N . ALA B 2 66 ? 16.798 -18.956 -20.608 1.00 6.69 88 ALA B N 1
ATOM 1525 C CA . ALA B 2 66 ? 17.290 -17.682 -20.100 1.00 9.03 88 ALA B CA 1
ATOM 1526 C C . ALA B 2 66 ? 18.670 -17.853 -19.509 1.00 5.46 88 ALA B C 1
ATOM 1527 O O . ALA B 2 66 ? 18.932 -18.819 -18.792 1.00 5.09 88 ALA B O 1
ATOM 1529 N N . GLY B 2 67 ? 19.560 -16.915 -19.820 1.00 8.01 89 GLY B N 1
ATOM 1530 C CA . GLY B 2 67 ? 20.912 -16.951 -19.292 1.00 11.22 89 GLY B CA 1
ATOM 1531 C C . GLY B 2 67 ? 21.627 -15.653 -19.569 1.00 9.18 89 GLY B C 1
ATOM 1532 O O . GLY B 2 67 ? 21.537 -15.113 -20.682 1.00 11.15 89 GLY B O 1
ATOM 1533 N N . SER B 2 68 ? 22.351 -15.149 -18.568 1.00 10.19 90 SER B N 1
ATOM 1534 C CA . SER B 2 68 ? 23.055 -13.873 -18.708 1.00 6.45 90 SER B CA 1
ATOM 1535 C C . SER B 2 68 ? 22.097 -12.782 -19.190 1.00 7.62 90 SER B C 1
ATOM 1536 O O . SER B 2 68 ? 20.995 -12.625 -18.636 1.00 8.95 90 SER B O 1
ATOM 1539 N N . VAL B 2 69 ? 22.491 -12.040 -20.221 1.00 9.09 91 VAL B N 1
ATOM 1540 C CA . VAL B 2 69 ? 21.634 -10.972 -20.735 1.00 9.30 91 VAL B CA 1
ATOM 1541 C C . VAL B 2 69 ? 20.684 -11.432 -21.851 1.00 10.22 91 VAL B C 1
ATOM 1542 O O . VAL B 2 69 ? 20.006 -10.614 -22.485 1.00 8.33 91 VAL B O 1
ATOM 1546 N N . TYR B 2 70 ? 20.620 -12.739 -22.075 1.00 7.93 92 TYR B N 1
ATOM 1547 C CA . TYR B 2 70 ? 19.901 -13.254 -23.227 1.00 5.73 92 TYR B CA 1
ATOM 1548 C C . TYR B 2 70 ? 18.671 -14.061 -22.901 1.00 8.72 92 TYR B C 1
ATOM 1549 O O . TYR B 2 70 ? 18.562 -14.670 -21.830 1.00 7.46 92 TYR B O 1
ATOM 1558 N N A ILE B 2 71 ? 17.731 -14.059 -23.838 0.46 6.90 93 ILE B N 1
ATOM 1559 N N B ILE B 2 71 ? 17.730 -14.047 -23.842 0.54 6.88 93 ILE B N 1
ATOM 1560 C CA A ILE B 2 71 ? 16.675 -15.057 -23.864 0.46 9.50 93 ILE B CA 1
ATOM 1561 C CA B ILE B 2 71 ? 16.658 -15.030 -23.889 0.54 9.53 93 ILE B CA 1
ATOM 1562 C C A ILE B 2 71 ? 16.749 -15.725 -25.227 0.46 9.20 93 ILE B C 1
ATOM 1563 C C B ILE B 2 71 ? 16.775 -15.725 -25.238 0.54 9.20 93 ILE B C 1
ATOM 1564 O O A ILE B 2 71 ? 16.799 -15.048 -26.248 0.46 8.32 93 ILE B O 1
ATOM 1565 O O B ILE B 2 71 ? 16.872 -15.063 -26.265 0.54 8.31 93 ILE B O 1
ATOM 1574 N N . TRP B 2 72 ? 16.783 -17.053 -25.238 1.00 7.47 94 TRP B N 1
ATOM 1575 C CA . TRP B 2 72 ? 16.825 -17.818 -26.483 1.00 10.24 94 TRP B CA 1
ATOM 1576 C C . TRP B 2 72 ? 15.522 -18.596 -26.547 1.00 8.94 94 TRP B C 1
ATOM 1577 O O . TRP B 2 72 ? 15.256 -19.424 -25.681 1.00 9.49 94 TRP B O 1
ATOM 1588 N N . TRP B 2 73 ? 14.677 -18.319 -27.544 1.00 8.57 95 TRP B N 1
ATOM 1589 C CA . TRP B 2 73 ? 13.323 -18.854 -27.517 1.00 9.47 95 TRP B CA 1
ATOM 1590 C C . TRP B 2 73 ? 13.028 -19.518 -28.853 1.00 5.55 95 TRP B C 1
ATOM 1591 O O . TRP B 2 73 ? 12.991 -18.853 -29.892 1.00 9.96 95 TRP B O 1
ATOM 1602 N N . THR B 2 74 ? 12.880 -20.838 -28.827 1.00 7.85 96 THR B N 1
ATOM 1603 C CA . THR B 2 74 ? 12.655 -21.593 -30.047 1.00 10.15 96 THR B CA 1
ATOM 1604 C C . THR B 2 74 ? 11.171 -21.893 -30.194 1.00 16.36 96 THR B C 1
ATOM 1605 O O . THR B 2 74 ? 10.439 -21.995 -29.206 1.00 12.24 96 THR B O 1
ATOM 1609 N N . LYS B 2 75 ? 10.721 -22.008 -31.434 1.00 12.94 97 LYS B N 1
ATOM 1610 C CA . LYS B 2 75 ? 9.389 -22.523 -31.695 1.00 13.92 97 LYS B CA 1
ATOM 1611 C C . LYS B 2 75 ? 9.443 -23.281 -33.005 1.00 14.18 97 LYS B C 1
ATOM 1612 O O . LYS B 2 75 ? 9.667 -22.685 -34.055 1.00 12.41 97 LYS B O 1
ATOM 1618 N N . GLY B 2 76 ? 9.255 -24.593 -32.947 1.00 18.74 98 GLY B N 1
ATOM 1619 C CA . GLY B 2 76 ? 9.414 -25.406 -34.143 1.00 21.40 98 GLY B CA 1
ATOM 1620 C C . GLY B 2 76 ? 10.820 -25.248 -34.682 1.00 19.33 98 GLY B C 1
ATOM 1621 O O . GLY B 2 76 ? 11.783 -25.449 -33.938 1.00 18.52 98 GLY B O 1
ATOM 1622 N N . LYS B 2 77 ? 10.938 -24.844 -35.950 1.00 16.36 99 LYS B N 1
ATOM 1623 C CA . LYS B 2 77 ? 12.231 -24.734 -36.627 1.00 16.34 99 LYS B CA 1
ATOM 1624 C C . LYS B 2 77 ? 12.847 -23.334 -36.539 1.00 19.29 99 LYS B C 1
ATOM 1625 O O . LYS B 2 77 ? 13.938 -23.099 -37.058 1.00 20.71 99 LYS B O 1
ATOM 1631 N N . THR B 2 78 ? 12.146 -22.410 -35.886 1.00 14.56 100 THR B N 1
ATOM 1632 C CA . THR B 2 78 ? 12.605 -21.026 -35.777 1.00 12.43 100 THR B CA 1
ATOM 1633 C C . THR B 2 78 ? 13.101 -20.710 -34.369 1.00 13.85 100 THR B C 1
ATOM 1634 O O . THR B 2 78 ? 12.846 -21.468 -33.424 1.00 13.15 100 THR B O 1
ATOM 1638 N N . ALA B 2 79 ? 13.793 -19.582 -34.226 1.00 11.64 101 ALA B N 1
ATOM 1639 C CA . ALA B 2 79 ? 14.229 -19.135 -32.904 1.00 17.28 101 ALA B CA 1
ATOM 1640 C C . ALA B 2 79 ? 14.460 -17.633 -32.891 1.00 11.40 101 ALA B C 1
ATOM 1641 O O . ALA B 2 79 ? 14.803 -17.038 -33.924 1.00 14.01 101 ALA B O 1
ATOM 1643 N N . SER B 2 80 ? 14.296 -17.025 -31.715 1.00 10.93 102 SER B N 1
ATOM 1644 C CA . SER B 2 80 ? 14.592 -15.607 -31.524 1.00 9.70 102 SER B CA 1
ATOM 1645 C C . SER B 2 80 ? 15.641 -15.484 -30.430 1.00 11.57 102 SER B C 1
ATOM 1646 O O . SER B 2 80 ? 15.524 -16.132 -29.400 1.00 8.75 102 SER B O 1
ATOM 1649 N N . LEU B 2 81 ? 16.660 -14.663 -30.647 1.00 6.82 103 LEU B N 1
ATOM 1650 C CA . LEU B 2 81 ? 17.637 -14.385 -29.602 1.00 8.93 103 LEU B CA 1
ATOM 1651 C C . LEU B 2 81 ? 17.441 -12.942 -29.175 1.00 10.82 103 LEU B C 1
ATOM 1652 O O . LEU B 2 81 ? 17.657 -12.028 -29.970 1.00 9.83 103 LEU B O 1
ATOM 1657 N N . TYR B 2 82 ? 17.009 -12.745 -27.928 1.00 9.05 104 TYR B N 1
ATOM 1658 C CA . TYR B 2 82 ? 16.803 -11.412 -27.368 1.00 9.56 104 TYR B CA 1
ATOM 1659 C C . TYR B 2 82 ? 18.025 -10.998 -26.555 1.00 13.03 104 TYR B C 1
ATOM 1660 O O . TYR B 2 82 ? 18.591 -11.813 -25.825 1.00 9.93 104 TYR B O 1
ATOM 1669 N N . ASN B 2 83 ? 18.425 -9.734 -26.677 1.00 11.51 105 ASN B N 1
ATOM 1670 C CA . ASN B 2 83 ? 19.519 -9.188 -25.862 1.00 8.98 105 ASN B CA 1
ATOM 1671 C C . ASN B 2 83 ? 18.950 -8.074 -24.999 1.00 12.09 105 ASN B C 1
ATOM 1672 O O . ASN B 2 83 ? 18.647 -6.988 -25.487 1.00 11.62 105 ASN B O 1
ATOM 1677 N N . LEU B 2 84 ? 18.821 -8.348 -23.706 1.00 12.06 106 LEU B N 1
ATOM 1678 C CA . LEU B 2 84 ? 18.074 -7.470 -22.816 1.00 15.05 106 LEU B CA 1
ATOM 1679 C C . LEU B 2 84 ? 18.877 -6.243 -22.380 1.00 17.81 106 LEU B C 1
ATOM 1680 O O . LEU B 2 84 ? 18.328 -5.335 -21.755 1.00 19.80 106 LEU B O 1
ATOM 1685 N N . ILE B 2 85 ? 20.164 -6.216 -22.712 1.00 12.99 107 ILE B N 1
ATOM 1686 C CA . ILE B 2 85 ? 20.994 -5.034 -22.477 1.00 19.72 107 ILE B CA 1
ATOM 1687 C C . ILE B 2 85 ? 20.964 -4.090 -23.678 1.00 17.44 107 ILE B C 1
ATOM 1688 O O . ILE B 2 85 ? 20.811 -2.869 -23.530 1.00 23.95 107 ILE B O 1
ATOM 1693 N N . ASP B 2 86 ? 21.122 -4.651 -24.870 1.00 16.23 108 ASP B N 1
ATOM 1694 C CA . ASP B 2 86 ? 21.096 -3.838 -26.080 1.00 12.44 108 ASP B CA 1
ATOM 1695 C C . ASP B 2 86 ? 19.667 -3.482 -26.482 1.00 16.59 108 ASP B C 1
ATOM 1696 O O . ASP B 2 86 ? 19.411 -2.424 -27.061 1.00 17.72 108 ASP B O 1
ATOM 1701 N N . ASN B 2 87 ? 18.735 -4.370 -26.160 1.00 12.49 109 ASN B N 1
ATOM 1702 C CA . ASN B 2 87 ? 17.359 -4.225 -26.614 1.00 15.83 109 ASN B CA 1
ATOM 1703 C C . ASN B 2 87 ? 16.382 -4.569 -25.497 1.00 11.64 109 ASN B C 1
ATOM 1704 O O . ASN B 2 87 ? 15.597 -5.512 -25.619 1.00 9.18 109 ASN B O 1
ATOM 1709 N N . PRO B 2 88 ? 16.403 -3.789 -24.397 1.00 15.03 110 PRO B N 1
ATOM 1710 C CA . PRO B 2 88 ? 15.545 -4.089 -23.240 1.00 14.96 110 PRO B CA 1
ATOM 1711 C C . PRO B 2 88 ? 14.050 -4.052 -23.557 1.00 17.19 110 PRO B C 1
ATOM 1712 O O . PRO B 2 88 ? 13.253 -4.654 -22.833 1.00 15.62 110 PRO B O 1
ATOM 1716 N N . GLU B 2 89 ? 13.673 -3.370 -24.631 1.00 15.20 111 GLU B N 1
ATOM 1717 C CA . GLU B 2 89 ? 12.277 -3.342 -25.066 1.00 12.95 111 GLU B CA 1
ATOM 1718 C C . GLU B 2 89 ? 11.847 -4.663 -25.728 1.00 13.90 111 GLU B C 1
ATOM 1719 O O . GLU B 2 89 ? 10.658 -4.886 -25.988 1.00 13.79 111 GLU B O 1
ATOM 1725 N N . GLU B 2 90 ? 12.825 -5.520 -26.004 1.00 8.43 112 GLU B N 1
ATOM 1726 C CA . GLU B 2 90 ? 12.600 -6.865 -26.542 1.00 9.27 112 GLU B CA 1
ATOM 1727 C C . GLU B 2 90 ? 11.829 -6.914 -27.860 1.00 9.91 112 GLU B C 1
ATOM 1728 O O . GLU B 2 90 ? 11.146 -7.902 -28.139 1.00 15.90 112 GLU B O 1
ATOM 1734 N N . ASP B 2 91 ? 11.938 -5.867 -28.671 1.00 8.77 113 ASP B N 1
ATOM 1735 C CA . ASP B 2 91 ? 11.224 -5.847 -29.949 1.00 13.43 113 ASP B CA 1
ATOM 1736 C C . ASP B 2 91 ? 12.120 -6.051 -31.167 1.00 14.78 113 ASP B C 1
ATOM 1737 O O . ASP B 2 91 ? 11.643 -6.041 -32.308 1.00 15.54 113 ASP B O 1
ATOM 1742 N N . LYS B 2 92 ? 13.413 -6.253 -30.935 1.00 11.99 114 LYS B N 1
ATOM 1743 C CA . LYS B 2 92 ? 14.348 -6.494 -32.036 1.00 13.46 114 LYS B CA 1
ATOM 1744 C C . LYS B 2 92 ? 15.268 -7.694 -31.795 1.00 13.85 114 LYS B C 1
ATOM 1745 O O . LYS B 2 92 ? 16.496 -7.552 -31.820 1.00 14.71 114 LYS B O 1
ATOM 1751 N N . PRO B 2 93 ? 14.678 -8.884 -31.578 1.00 12.08 115 PRO B N 1
ATOM 1752 C CA . PRO B 2 93 ? 15.522 -10.070 -31.427 1.00 14.63 115 PRO B CA 1
ATOM 1753 C C . PRO B 2 93 ? 16.196 -10.425 -32.737 1.00 15.28 115 PRO B C 1
ATOM 1754 O O . PRO B 2 93 ? 15.743 -9.992 -33.793 1.00 15.06 115 PRO B O 1
ATOM 1758 N N . ILE B 2 94 ? 17.271 -11.198 -32.661 1.00 9.61 116 ILE B N 1
ATOM 1759 C CA . ILE B 2 94 ? 17.880 -11.769 -33.849 1.00 17.92 116 ILE B CA 1
ATOM 1760 C C . ILE B 2 94 ? 17.108 -13.036 -34.183 1.00 13.35 116 ILE B C 1
ATOM 1761 O O . ILE B 2 94 ? 16.837 -13.864 -33.303 1.00 14.02 116 ILE B O 1
ATOM 1766 N N A SER B 2 95 ? 16.717 -13.188 -35.441 0.49 13.06 117 SER B N 1
ATOM 1767 N N B SER B 2 95 ? 16.756 -13.180 -35.459 0.51 13.07 117 SER B N 1
ATOM 1768 C CA A SER B 2 95 ? 15.914 -14.337 -35.829 0.49 12.15 117 SER B CA 1
ATOM 1769 C CA B SER B 2 95 ? 15.954 -14.305 -35.931 0.51 12.19 117 SER B CA 1
ATOM 1770 C C A SER B 2 95 ? 16.796 -15.404 -36.455 0.49 14.75 117 SER B C 1
ATOM 1771 C C B SER B 2 95 ? 16.825 -15.420 -36.491 0.51 14.75 117 SER B C 1
ATOM 1772 O O A SER B 2 95 ? 17.675 -15.103 -37.260 0.49 14.66 117 SER B O 1
ATOM 1773 O O B SER B 2 95 ? 17.722 -15.172 -37.296 0.51 14.68 117 SER B O 1
ATOM 1778 N N . CYS B 2 96 ? 16.535 -16.652 -36.087 1.00 12.17 118 CYS B N 1
ATOM 1779 C CA . CYS B 2 96 ? 17.358 -17.787 -36.480 1.00 17.78 118 CYS B CA 1
ATOM 1780 C C . CYS B 2 96 ? 16.479 -18.932 -36.961 1.00 15.05 118 CYS B C 1
ATOM 1781 O O . CYS B 2 96 ? 15.300 -19.004 -36.622 1.00 16.98 118 CYS B O 1
ATOM 1784 N N A VAL B 2 97 ? 17.061 -19.824 -37.762 0.46 12.88 119 VAL B N 1
ATOM 1785 N N B VAL B 2 97 ? 17.059 -19.834 -37.742 0.54 12.85 119 VAL B N 1
ATOM 1786 C CA A VAL B 2 97 ? 16.358 -21.002 -38.276 0.46 14.89 119 VAL B CA 1
ATOM 1787 C CA B VAL B 2 97 ? 16.341 -21.011 -38.214 0.54 14.85 119 VAL B CA 1
ATOM 1788 C C A VAL B 2 97 ? 17.291 -22.201 -38.166 0.46 16.95 119 VAL B C 1
ATOM 1789 C C B VAL B 2 97 ? 17.285 -22.205 -38.173 0.54 16.94 119 VAL B C 1
ATOM 1790 O O A VAL B 2 97 ? 18.496 -22.053 -38.365 0.46 16.23 119 VAL B O 1
ATOM 1791 O O B VAL B 2 97 ? 18.487 -22.059 -38.407 0.54 16.21 119 VAL B O 1
ATOM 1798 N N . GLU B 2 98 ? 16.749 -23.377 -37.854 1.00 15.23 120 GLU B N 1
ATOM 1799 C CA . GLU B 2 98 ? 17.554 -24.603 -37.854 1.00 24.70 120 GLU B CA 1
ATOM 1800 C C . GLU B 2 98 ? 18.082 -24.859 -39.262 1.00 28.31 120 GLU B C 1
ATOM 1801 O O . GLU B 2 98 ? 17.329 -24.723 -40.230 1.00 27.02 120 GLU B O 1
ATOM 1807 N N . GLN B 2 99 ? 19.360 -25.221 -39.384 1.00 32.04 121 GLN B N 1
ATOM 1808 C CA . GLN B 2 99 ? 19.947 -25.511 -40.700 1.00 32.81 121 GLN B CA 1
ATOM 1809 C C . GLN B 2 99 ? 19.667 -26.946 -41.146 1.00 39.27 121 GLN B C 1
ATOM 1810 O O . GLN B 2 99 ? 19.185 -27.770 -40.367 1.00 42.33 121 GLN B O 1
ATOM 1816 N N . LYS C 1 1 ? 27.960 8.314 2.616 1.00 9.81 1 LYS C N 1
ATOM 1817 C CA . LYS C 1 1 ? 26.965 9.205 3.209 1.00 13.72 1 LYS C CA 1
ATOM 1818 C C . LYS C 1 1 ? 25.658 8.457 3.444 1.00 14.69 1 LYS C C 1
ATOM 1819 O O . LYS C 1 1 ? 25.224 7.674 2.591 1.00 12.54 1 LYS C O 1
ATOM 1825 N N . VAL C 1 2 ? 25.036 8.683 4.600 1.00 8.13 2 VAL C N 1
ATOM 1826 C CA . VAL C 1 2 ? 23.681 8.191 4.838 1.00 7.81 2 VAL C CA 1
ATOM 1827 C C . VAL C 1 2 ? 22.716 9.365 4.759 1.00 11.67 2 VAL C C 1
ATOM 1828 O O . VAL C 1 2 ? 22.789 10.295 5.577 1.00 14.53 2 VAL C O 1
ATOM 1832 N N . PHE C 1 3 ? 21.836 9.344 3.761 1.00 11.98 3 PHE C N 1
ATOM 1833 C CA . PHE C 1 3 ? 20.860 10.419 3.572 1.00 15.42 3 PHE C CA 1
ATOM 1834 C C . PHE C 1 3 ? 19.811 10.365 4.664 1.00 12.13 3 PHE C C 1
ATOM 1835 O O . PHE C 1 3 ? 19.501 9.281 5.167 1.00 13.45 3 PHE C O 1
ATOM 1843 N N . GLU C 1 4 ? 19.238 11.516 5.036 1.00 11.64 4 GLU C N 1
ATOM 1844 C CA . GLU C 1 4 ? 17.962 11.472 5.764 1.00 19.32 4 GLU C CA 1
ATOM 1845 C C . GLU C 1 4 ? 16.830 11.327 4.738 1.00 12.79 4 GLU C C 1
ATOM 1846 O O . GLU C 1 4 ? 17.003 11.681 3.581 1.00 13.30 4 GLU C O 1
ATOM 1852 N N . ARG C 1 5 ? 15.694 10.783 5.165 1.00 17.04 5 ARG C N 1
ATOM 1853 C CA . ARG C 1 5 ? 14.553 10.518 4.286 1.00 15.97 5 ARG C CA 1
ATOM 1854 C C . ARG C 1 5 ? 14.181 11.683 3.363 1.00 12.56 5 ARG C C 1
ATOM 1855 O O . ARG C 1 5 ? 14.256 11.559 2.139 1.00 10.14 5 ARG C O 1
ATOM 1863 N N . CYS C 1 6 ? 13.784 12.820 3.926 1.00 14.46 6 CYS C N 1
ATOM 1864 C CA . CYS C 1 6 ? 13.298 13.916 3.086 1.00 17.42 6 CYS C CA 1
ATOM 1865 C C . CYS C 1 6 ? 14.397 14.525 2.220 1.00 9.31 6 CYS C C 1
ATOM 1866 O O . CYS C 1 6 ? 14.151 14.939 1.084 1.00 13.63 6 CYS C O 1
ATOM 1869 N N . GLU C 1 7 ? 15.611 14.566 2.765 1.00 15.61 7 GLU C N 1
ATOM 1870 C CA . GLU C 1 7 ? 16.794 15.015 2.034 1.00 13.95 7 GLU C CA 1
ATOM 1871 C C . GLU C 1 7 ? 16.962 14.205 0.744 1.00 14.61 7 GLU C C 1
ATOM 1872 O O . GLU C 1 7 ? 17.162 14.756 -0.350 1.00 12.99 7 GLU C O 1
ATOM 1878 N N . LEU C 1 8 ? 16.876 12.888 0.866 1.00 13.40 8 LEU C N 1
ATOM 1879 C CA . LEU C 1 8 ? 16.975 12.036 -0.319 1.00 12.01 8 LEU C CA 1
ATOM 1880 C C . LEU C 1 8 ? 15.808 12.255 -1.287 1.00 10.47 8 LEU C C 1
ATOM 1881 O O . LEU C 1 8 ? 15.996 12.290 -2.503 1.00 9.72 8 LEU C O 1
ATOM 1886 N N . ALA C 1 9 ? 14.602 12.401 -0.750 1.00 10.34 9 ALA C N 1
ATOM 1887 C CA . ALA C 1 9 ? 13.430 12.588 -1.600 1.00 13.09 9 ALA C CA 1
ATOM 1888 C C . ALA C 1 9 ? 13.606 13.833 -2.489 1.00 13.25 9 ALA C C 1
ATOM 1889 O O . ALA C 1 9 ? 13.303 13.809 -3.686 1.00 12.68 9 ALA C O 1
ATOM 1891 N N . ARG C 1 10 ? 14.137 14.907 -1.912 1.00 19.30 10 ARG C N 1
ATOM 1892 C CA . ARG C 1 10 ? 14.400 16.131 -2.668 1.00 11.14 10 ARG C CA 1
ATOM 1893 C C . ARG C 1 10 ? 15.497 15.956 -3.692 1.00 13.32 10 ARG C C 1
ATOM 1894 O O . ARG C 1 10 ? 15.407 16.486 -4.800 1.00 14.39 10 ARG C O 1
ATOM 1902 N N . THR C 1 11 ? 16.542 15.228 -3.302 1.00 12.62 11 THR C N 1
ATOM 1903 C CA . THR C 1 11 ? 17.678 14.970 -4.173 1.00 16.61 11 THR C CA 1
ATOM 1904 C C . THR C 1 11 ? 17.227 14.154 -5.378 1.00 17.47 11 THR C C 1
ATOM 1905 O O . THR C 1 11 ? 17.611 14.446 -6.513 1.00 14.16 11 THR C O 1
ATOM 1909 N N . LEU C 1 12 ? 16.407 13.133 -5.133 1.00 12.39 12 LEU C N 1
ATOM 1910 C CA . LEU C 1 12 ? 15.928 12.288 -6.221 1.00 14.52 12 LEU C CA 1
ATOM 1911 C C . LEU C 1 12 ? 14.974 13.066 -7.142 1.00 10.88 12 LEU C C 1
ATOM 1912 O O . LEU C 1 12 ? 15.033 12.933 -8.368 1.00 13.46 12 LEU C O 1
ATOM 1917 N N . LYS C 1 13 ? 14.092 13.869 -6.548 1.00 12.87 13 LYS C N 1
ATOM 1918 C CA . LYS C 1 13 ? 13.191 14.706 -7.346 1.00 14.78 13 LYS C CA 1
ATOM 1919 C C . LYS C 1 13 ? 13.987 15.651 -8.241 1.00 13.52 13 LYS C C 1
ATOM 1920 O O . LYS C 1 13 ? 13.668 15.843 -9.425 1.00 16.07 13 LYS C O 1
ATOM 1926 N N . ARG C 1 14 ? 15.032 16.240 -7.668 1.00 17.27 14 ARG C N 1
ATOM 1927 C CA . ARG C 1 14 ? 15.888 17.174 -8.382 1.00 18.37 14 ARG C CA 1
ATOM 1928 C C . ARG C 1 14 ? 16.633 16.513 -9.542 1.00 23.01 14 ARG C C 1
ATOM 1929 O O . ARG C 1 14 ? 16.916 17.164 -10.547 1.00 18.27 14 ARG C O 1
ATOM 1937 N N . LEU C 1 15 ? 16.953 15.225 -9.397 1.00 14.55 15 LEU C N 1
ATOM 1938 C CA . LEU C 1 15 ? 17.659 14.488 -10.445 1.00 11.26 15 LEU C CA 1
ATOM 1939 C C . LEU C 1 15 ? 16.701 13.769 -11.398 1.00 12.88 15 LEU C C 1
ATOM 1940 O O . LEU C 1 15 ? 17.111 12.887 -12.159 1.00 15.97 15 LEU C O 1
ATOM 1945 N N . GLY C 1 16 ? 15.424 14.126 -11.336 1.00 12.63 16 GLY C N 1
ATOM 1946 C CA . GLY C 1 16 ? 14.458 13.684 -12.330 1.00 13.08 16 GLY C CA 1
ATOM 1947 C C . GLY C 1 16 ? 13.856 12.297 -12.168 1.00 18.70 16 GLY C C 1
ATOM 1948 O O . GLY C 1 16 ? 13.401 11.695 -13.145 1.00 15.44 16 GLY C O 1
ATOM 1949 N N . MET C 1 17 ? 13.822 11.794 -10.941 1.00 12.33 17 MET C N 1
ATOM 1950 C CA . MET C 1 17 ? 13.327 10.437 -10.698 1.00 13.88 17 MET C CA 1
ATOM 1951 C C . MET C 1 17 ? 11.817 10.343 -10.491 1.00 13.44 17 MET C C 1
ATOM 1952 O O . MET C 1 17 ? 11.227 9.273 -10.702 1.00 13.57 17 MET C O 1
ATOM 1957 N N . ASP C 1 18 ? 11.176 11.439 -10.086 1.00 13.95 18 ASP C N 1
ATOM 1958 C CA . ASP C 1 18 ? 9.739 11.363 -9.783 1.00 13.74 18 ASP C CA 1
ATOM 1959 C C . ASP C 1 18 ? 8.921 11.043 -11.030 1.00 19.01 18 ASP C C 1
ATOM 1960 O O . ASP C 1 18 ? 8.751 11.892 -11.911 1.00 13.59 18 ASP C O 1
ATOM 1965 N N . GLY C 1 19 ? 8.424 9.813 -11.104 1.00 12.88 19 GLY C N 1
ATOM 1966 C CA . GLY C 1 19 ? 7.577 9.406 -12.210 1.00 16.27 19 GLY C CA 1
ATOM 1967 C C . GLY C 1 19 ? 8.373 8.899 -13.390 1.00 15.51 19 GLY C C 1
ATOM 1968 O O . GLY C 1 19 ? 7.797 8.546 -14.420 1.00 11.22 19 GLY C O 1
ATOM 1969 N N . TYR C 1 20 ? 9.696 8.841 -13.253 1.00 11.10 20 TYR C N 1
ATOM 1970 C CA . TYR C 1 20 ? 10.531 8.400 -14.366 1.00 9.08 20 TYR C CA 1
ATOM 1971 C C . TYR C 1 20 ? 10.190 6.967 -14.749 1.00 12.86 20 TYR C C 1
ATOM 1972 O O . TYR C 1 20 ? 10.205 6.072 -13.905 1.00 10.26 20 TYR C O 1
ATOM 1981 N N . ARG C 1 21 ? 9.893 6.765 -16.030 1.00 11.02 21 ARG C N 1
ATOM 1982 C CA . ARG C 1 21 ? 9.441 5.480 -16.538 1.00 9.22 21 ARG C CA 1
ATOM 1983 C C . ARG C 1 21 ? 8.334 4.873 -15.689 1.00 9.90 21 ARG C C 1
ATOM 1984 O O . ARG C 1 21 ? 8.275 3.656 -15.506 1.00 11.26 21 ARG C O 1
ATOM 1992 N N . GLY C 1 22 ? 7.462 5.738 -15.172 1.00 11.56 22 GLY C N 1
ATOM 1993 C CA . GLY C 1 22 ? 6.288 5.291 -14.442 1.00 9.21 22 GLY C CA 1
ATOM 1994 C C . GLY C 1 22 ? 6.500 4.990 -12.975 1.00 13.70 22 GLY C C 1
ATOM 1995 O O . GLY C 1 22 ? 5.573 4.543 -12.302 1.00 13.90 22 GLY C O 1
ATOM 1996 N N . ILE C 1 23 ? 7.703 5.249 -12.467 1.00 9.73 23 ILE C N 1
ATOM 1997 C CA . ILE C 1 23 ? 8.020 4.931 -11.074 1.00 9.36 23 ILE C CA 1
ATOM 1998 C C . ILE C 1 23 ? 7.906 6.167 -10.193 1.00 8.93 23 ILE C C 1
ATOM 1999 O O . ILE C 1 23 ? 8.644 7.128 -10.383 1.00 12.52 23 ILE C O 1
ATOM 2004 N N . SER C 1 24 ? 6.998 6.146 -9.221 1.00 8.76 24 SER C N 1
ATOM 2005 C CA . SER C 1 24 ? 6.804 7.307 -8.360 1.00 8.22 24 SER C CA 1
ATOM 2006 C C . SER C 1 24 ? 8.011 7.540 -7.461 1.00 11.11 24 SER C C 1
ATOM 2007 O O . SER C 1 24 ? 8.782 6.622 -7.182 1.00 8.62 24 SER C O 1
ATOM 2010 N N . LEU C 1 25 ? 8.177 8.780 -7.021 1.00 10.45 25 LEU C N 1
ATOM 2011 C CA . LEU C 1 25 ? 9.248 9.117 -6.085 1.00 11.51 25 LEU C CA 1
ATOM 2012 C C . LEU C 1 25 ? 9.202 8.238 -4.838 1.00 12.14 25 LEU C C 1
ATOM 2013 O O . LEU C 1 25 ? 10.246 7.824 -4.319 1.00 10.57 25 LEU C O 1
ATOM 2018 N N . ALA C 1 26 ? 8.000 7.947 -4.348 1.00 7.55 26 ALA C N 1
ATOM 2019 C CA . ALA C 1 26 ? 7.877 7.138 -3.137 1.00 11.18 26 ALA C CA 1
ATOM 2020 C C . ALA C 1 26 ? 8.412 5.723 -3.336 1.00 10.40 26 ALA C C 1
ATOM 2021 O O . ALA C 1 26 ? 8.945 5.121 -2.411 1.00 8.90 26 ALA C O 1
ATOM 2023 N N . ASN C 1 27 ? 8.249 5.184 -4.540 1.00 8.41 27 ASN C N 1
ATOM 2024 C CA . ASN C 1 27 ? 8.779 3.866 -4.828 1.00 10.11 27 ASN C CA 1
ATOM 2025 C C . ASN C 1 27 ? 10.296 3.845 -4.892 1.00 11.16 27 ASN C C 1
ATOM 2026 O O . ASN C 1 27 ? 10.924 2.892 -4.436 1.00 10.37 27 ASN C O 1
ATOM 2031 N N . TRP C 1 28 ? 10.891 4.892 -5.456 1.00 7.73 28 TRP C N 1
ATOM 2032 C CA . TRP C 1 28 ? 12.358 4.958 -5.491 1.00 8.77 28 TRP C CA 1
ATOM 2033 C C . TRP C 1 28 ? 12.905 5.065 -4.071 1.00 8.70 28 TRP C C 1
ATOM 2034 O O . TRP C 1 28 ? 13.977 4.527 -3.758 1.00 6.89 28 TRP C O 1
ATOM 2045 N N . MET C 1 29 ? 12.176 5.790 -3.223 1.00 7.76 29 MET C N 1
ATOM 2046 C CA . MET C 1 29 ? 12.562 5.954 -1.818 1.00 7.09 29 MET C CA 1
ATOM 2047 C C . MET C 1 29 ? 12.500 4.632 -1.075 1.00 8.46 29 MET C C 1
ATOM 2048 O O . MET C 1 29 ? 13.435 4.268 -0.360 1.00 8.14 29 MET C O 1
ATOM 2053 N N . CYS C 1 30 ? 11.382 3.922 -1.219 1.00 7.96 30 CYS C N 1
ATOM 2054 C CA . CYS C 1 30 ? 11.247 2.601 -0.611 1.00 5.73 30 CYS C CA 1
ATOM 2055 C C . CYS C 1 30 ? 12.362 1.646 -1.054 1.00 13.21 30 CYS C C 1
ATOM 2056 O O . CYS C 1 30 ? 12.937 0.921 -0.241 1.00 8.37 30 CYS C O 1
ATOM 2059 N N . LEU C 1 31 ? 12.682 1.658 -2.339 1.00 5.77 31 LEU C N 1
ATOM 2060 C CA . LEU C 1 31 ? 13.795 0.861 -2.857 1.00 10.01 31 LEU C CA 1
ATOM 2061 C C . LEU C 1 31 ? 15.118 1.204 -2.166 1.00 9.47 31 LEU C C 1
ATOM 2062 O O . LEU C 1 31 ? 15.830 0.316 -1.701 1.00 8.42 31 LEU C O 1
ATOM 2067 N N . ALA C 1 32 ? 15.461 2.488 -2.118 1.00 8.64 32 ALA C N 1
ATOM 2068 C CA . ALA C 1 32 ? 16.727 2.878 -1.508 1.00 8.60 32 ALA C CA 1
ATOM 2069 C C . ALA C 1 32 ? 16.742 2.459 -0.045 1.00 8.09 32 ALA C C 1
ATOM 2070 O O . ALA C 1 32 ? 17.768 2.038 0.477 1.00 8.19 32 ALA C O 1
ATOM 2072 N N . LYS C 1 33 ? 15.597 2.566 0.611 1.00 6.34 33 LYS C N 1
ATOM 2073 C CA . LYS C 1 33 ? 15.512 2.265 2.037 1.00 11.28 33 LYS C CA 1
ATOM 2074 C C . LYS C 1 33 ? 15.850 0.806 2.300 1.00 8.33 33 LYS C C 1
ATOM 2075 O O . LYS C 1 33 ? 16.662 0.479 3.183 1.00 9.31 33 LYS C O 1
ATOM 2081 N N . TRP C 1 34 ? 15.267 -0.078 1.501 1.00 7.65 34 TRP C N 1
ATOM 2082 C CA . TRP C 1 34 ? 15.446 -1.496 1.756 1.00 9.85 34 TRP C CA 1
ATOM 2083 C C . TRP C 1 34 ? 16.642 -2.108 1.046 1.00 5.77 34 TRP C C 1
ATOM 2084 O O . TRP C 1 34 ? 17.133 -3.148 1.489 1.00 8.66 34 TRP C O 1
ATOM 2095 N N . GLU C 1 35 ? 17.117 -1.484 -0.033 1.00 6.68 35 GLU C N 1
ATOM 2096 C CA . GLU C 1 35 ? 18.359 -1.946 -0.663 1.00 9.96 35 GLU C CA 1
ATOM 2097 C C . GLU C 1 35 ? 19.569 -1.584 0.176 1.00 7.86 35 GLU C C 1
ATOM 2098 O O . GLU C 1 35 ? 20.415 -2.444 0.429 1.00 8.36 35 GLU C O 1
ATOM 2104 N N . SER C 1 36 ? 19.658 -0.322 0.616 1.00 7.07 36 SER C N 1
ATOM 2105 C CA . SER C 1 36 ? 20.897 0.168 1.239 1.00 8.41 36 SER C CA 1
ATOM 2106 C C . SER C 1 36 ? 20.759 0.903 2.577 1.00 12.74 36 SER C C 1
ATOM 2107 O O . SER C 1 36 ? 21.767 1.253 3.185 1.00 8.88 36 SER C O 1
ATOM 2110 N N . GLY C 1 37 ? 19.540 1.159 3.034 1.00 7.90 37 GLY C N 1
ATOM 2111 C CA . GLY C 1 37 ? 19.377 2.005 4.213 1.00 7.85 37 GLY C CA 1
ATOM 2112 C C . GLY C 1 37 ? 19.783 3.446 3.917 1.00 14.58 37 GLY C C 1
ATOM 2113 O O . GLY C 1 37 ? 20.238 4.169 4.816 1.00 9.65 37 GLY C O 1
ATOM 2114 N N . TYR C 1 38 ? 19.601 3.859 2.664 1.00 7.63 38 TYR C N 1
ATOM 2115 C CA . TYR C 1 38 ? 19.947 5.207 2.184 1.00 7.56 38 TYR C CA 1
ATOM 2116 C C . TYR C 1 38 ? 21.448 5.468 2.275 1.00 11.75 38 TYR C C 1
ATOM 2117 O O . TYR C 1 38 ? 21.873 6.614 2.434 1.00 10.46 38 TYR C O 1
ATOM 2126 N N . ASN C 1 39 ? 22.255 4.413 2.174 1.00 9.82 39 ASN C N 1
ATOM 2127 C CA . ASN C 1 39 ? 23.693 4.529 2.416 1.00 8.57 39 ASN C CA 1
ATOM 2128 C C . ASN C 1 39 ? 24.508 4.440 1.127 1.00 10.25 39 ASN C C 1
ATOM 2129 O O . ASN C 1 39 ? 24.562 3.383 0.505 1.00 10.52 39 ASN C O 1
ATOM 2134 N N . THR C 1 40 ? 25.152 5.541 0.733 1.00 7.77 40 THR C N 1
ATOM 2135 C CA . THR C 1 40 ? 25.884 5.581 -0.537 1.00 9.38 40 THR C CA 1
ATOM 2136 C C . THR C 1 40 ? 27.119 4.692 -0.553 1.00 12.01 40 THR C C 1
ATOM 2137 O O . THR C 1 40 ? 27.643 4.398 -1.625 1.00 7.97 40 THR C O 1
ATOM 2141 N N . ARG C 1 41 ? 27.593 4.285 0.624 1.00 10.93 41 ARG C N 1
ATOM 2142 C CA . ARG C 1 41 ? 28.805 3.466 0.727 1.00 11.09 41 ARG C CA 1
ATOM 2143 C C . ARG C 1 41 ? 28.539 1.970 0.839 1.00 11.38 41 ARG C C 1
ATOM 2144 O O . ARG C 1 41 ? 29.480 1.165 0.877 1.00 12.68 41 ARG C O 1
ATOM 2152 N N . ALA C 1 42 ? 27.264 1.600 0.907 1.00 11.46 42 ALA C N 1
ATOM 2153 C CA . ALA C 1 42 ? 26.884 0.205 1.111 1.00 11.84 42 ALA C CA 1
ATOM 2154 C C . ALA C 1 42 ? 27.445 -0.685 0.002 1.00 13.24 42 ALA C C 1
ATOM 2155 O O . ALA C 1 42 ? 27.293 -0.385 -1.176 1.00 11.86 42 ALA C O 1
ATOM 2157 N N . THR C 1 43 ? 28.102 -1.777 0.377 1.00 12.73 43 THR C N 1
ATOM 2158 C CA . THR C 1 43 ? 28.516 -2.770 -0.609 1.00 12.72 43 THR C CA 1
ATOM 2159 C C . THR C 1 43 ? 28.152 -4.123 -0.052 1.00 16.49 43 THR C C 1
ATOM 2160 O O . THR C 1 43 ? 28.304 -4.378 1.143 1.00 19.10 43 THR C O 1
ATOM 2164 N N . ASN C 1 44 ? 27.683 -5.005 -0.920 1.00 12.24 44 ASN C N 1
ATOM 2165 C CA . ASN C 1 44 ? 27.293 -6.326 -0.469 1.00 10.49 44 ASN C CA 1
ATOM 2166 C C . ASN C 1 44 ? 27.688 -7.402 -1.469 1.00 19.27 44 ASN C C 1
ATOM 2167 O O . ASN C 1 44 ? 27.331 -7.335 -2.646 1.00 12.81 44 ASN C O 1
ATOM 2172 N N . TYR C 1 45 ? 28.434 -8.393 -0.990 1.00 14.47 45 TYR C N 1
ATOM 2173 C CA . TYR C 1 45 ? 28.999 -9.411 -1.862 1.00 11.92 45 TYR C CA 1
ATOM 2174 C C . TYR C 1 45 ? 28.024 -10.556 -2.063 1.00 9.97 45 TYR C C 1
ATOM 2175 O O . TYR C 1 45 ? 27.404 -11.029 -1.103 1.00 11.03 45 TYR C O 1
ATOM 2184 N N . ASN C 1 46 ? 27.880 -10.987 -3.318 1.00 12.98 46 ASN C N 1
ATOM 2185 C CA . ASN C 1 46 ? 27.110 -12.180 -3.641 1.00 10.57 46 ASN C CA 1
ATOM 2186 C C . ASN C 1 46 ? 28.039 -13.344 -3.971 1.00 10.91 46 ASN C C 1
ATOM 2187 O O . ASN C 1 46 ? 28.608 -13.398 -5.057 1.00 16.10 46 ASN C O 1
ATOM 2192 N N . ALA C 1 47 ? 28.192 -14.257 -3.015 1.00 17.95 47 ALA C N 1
ATOM 2193 C CA . 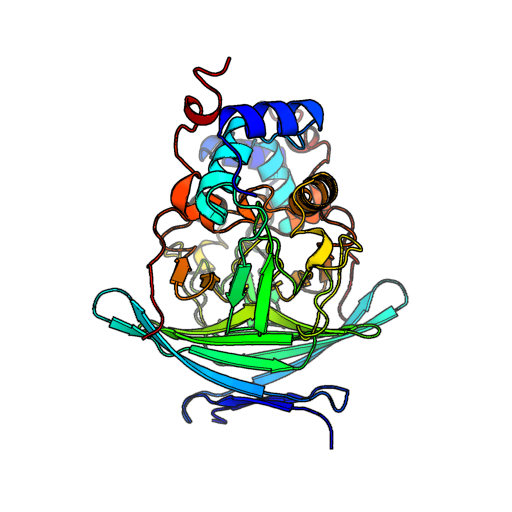ALA C 1 47 ? 29.157 -15.347 -3.130 1.00 23.34 47 ALA C CA 1
ATOM 2194 C C . ALA C 1 47 ? 28.841 -16.282 -4.299 1.00 23.50 47 ALA C C 1
ATOM 2195 O O . ALA C 1 47 ? 29.747 -16.860 -4.895 1.00 18.42 47 ALA C O 1
ATOM 2197 N N . GLY C 1 48 ? 27.559 -16.426 -4.624 1.00 18.76 48 GLY C N 1
ATOM 2198 C CA . GLY C 1 48 ? 27.127 -17.299 -5.706 1.00 18.37 48 GLY C CA 1
ATOM 2199 C C . GLY C 1 48 ? 27.700 -17.019 -7.087 1.00 15.65 48 GLY C C 1
ATOM 2200 O O . GLY C 1 48 ? 28.042 -17.956 -7.813 1.00 19.22 48 GLY C O 1
ATOM 2201 N N . ASP C 1 49 ? 27.790 -15.750 -7.478 1.00 15.44 49 ASP C N 1
ATOM 2202 C CA . ASP C 1 49 ? 28.372 -15.408 -8.781 1.00 14.20 49 ASP C CA 1
ATOM 2203 C C . ASP C 1 49 ? 29.569 -14.460 -8.673 1.00 9.71 49 ASP C C 1
ATOM 2204 O O . ASP C 1 49 ? 30.083 -13.965 -9.684 1.00 17.35 49 ASP C O 1
ATOM 2209 N N . ARG C 1 50 ? 30.000 -14.219 -7.437 1.00 13.64 50 ARG C N 1
ATOM 2210 C CA . ARG C 1 50 ? 31.156 -13.358 -7.148 1.00 13.33 50 ARG C CA 1
ATOM 2211 C C . ARG C 1 50 ? 30.982 -11.905 -7.603 1.00 17.24 50 ARG C C 1
ATOM 2212 O O . ARG C 1 50 ? 31.956 -11.209 -7.902 1.00 24.11 50 ARG C O 1
ATOM 2220 N N . SER C 1 51 ? 29.732 -11.449 -7.641 1.00 13.87 51 SER C N 1
ATOM 2221 C CA . SER C 1 51 ? 29.426 -10.060 -7.959 1.00 12.61 51 SER C CA 1
ATOM 2222 C C . SER C 1 51 ? 29.204 -9.298 -6.658 1.00 12.28 51 SER C C 1
ATOM 2223 O O . SER C 1 51 ? 29.024 -9.904 -5.593 1.00 11.65 51 SER C O 1
ATOM 2226 N N . THR C 1 52 ? 29.203 -7.972 -6.753 1.00 9.34 52 THR C N 1
ATOM 2227 C CA . THR C 1 52 ? 28.964 -7.121 -5.589 1.00 10.01 52 THR C CA 1
ATOM 2228 C C . THR C 1 52 ? 27.911 -6.085 -5.961 1.00 10.17 52 THR C C 1
ATOM 2229 O O . THR C 1 52 ? 27.844 -5.657 -7.111 1.00 9.83 52 THR C O 1
ATOM 2233 N N . ASP C 1 53 ? 27.061 -5.729 -5.002 1.00 8.58 53 ASP C N 1
ATOM 2234 C CA . ASP C 1 53 ? 26.065 -4.683 -5.198 1.00 8.58 53 ASP C CA 1
ATOM 2235 C C . ASP C 1 53 ? 26.611 -3.384 -4.612 1.00 11.20 53 ASP C C 1
ATOM 2236 O O . ASP C 1 53 ? 27.112 -3.377 -3.485 1.00 11.00 53 ASP C O 1
ATOM 2241 N N . TYR C 1 54 ? 26.513 -2.293 -5.366 1.00 9.25 54 TYR C N 1
ATOM 2242 C CA . TYR C 1 54 ? 27.152 -1.040 -4.977 1.00 12.27 54 TYR C CA 1
ATOM 2243 C C . TYR C 1 54 ? 26.202 0.117 -4.739 1.00 13.64 54 TYR C C 1
ATOM 2244 O O . TYR C 1 54 ? 25.395 0.467 -5.608 1.00 9.56 54 TYR C O 1
ATOM 2253 N N . GLY C 1 55 ? 26.333 0.723 -3.562 1.00 9.45 55 GLY C N 1
ATOM 2254 C CA . GLY C 1 55 ? 25.795 2.044 -3.319 1.00 11.55 55 GLY C CA 1
ATOM 2255 C C . GLY C 1 55 ? 24.346 2.092 -2.899 1.00 8.31 55 GLY C C 1
ATOM 2256 O O . G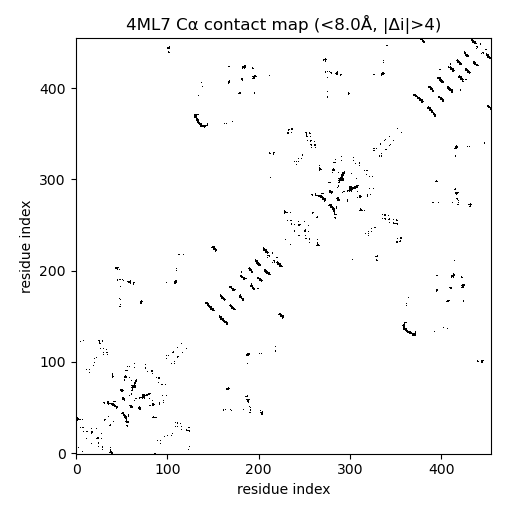LY C 1 55 ? 23.782 1.109 -2.418 1.00 6.43 55 GLY C O 1
ATOM 2257 N N . ILE C 1 56 ? 23.746 3.259 -3.084 1.00 4.42 56 ILE C N 1
ATOM 2258 C CA . ILE C 1 56 ? 22.449 3.545 -2.483 1.00 5.86 56 ILE C CA 1
ATOM 2259 C C . ILE C 1 56 ? 21.344 2.700 -3.134 1.00 9.55 56 ILE C C 1
ATOM 2260 O O . ILE C 1 56 ? 20.329 2.379 -2.497 1.00 8.93 56 ILE C O 1
ATOM 2265 N N . PHE C 1 57 ? 21.570 2.302 -4.385 1.00 9.92 57 PHE C N 1
ATOM 2266 C CA . PHE C 1 57 ? 20.619 1.453 -5.100 1.00 6.81 57 PHE C CA 1
ATOM 2267 C C . PHE C 1 57 ? 21.097 0.012 -5.255 1.00 7.19 57 PHE C C 1
ATOM 2268 O O . PHE C 1 57 ? 20.431 -0.784 -5.924 1.00 9.63 57 PHE C O 1
ATOM 2276 N N . GLN C 1 58 ? 22.251 -0.307 -4.661 1.00 6.61 58 GLN C N 1
ATOM 2277 C CA . GLN C 1 58 ? 22.804 -1.669 -4.666 1.00 7.36 58 GLN C CA 1
ATOM 2278 C C . GLN C 1 58 ? 22.862 -2.269 -6.064 1.00 9.14 58 GLN C C 1
ATOM 2279 O O . GLN C 1 58 ? 22.430 -3.407 -6.312 1.00 8.11 58 GLN C O 1
ATOM 2285 N N . ILE C 1 59 ? 23.429 -1.476 -6.960 1.00 8.18 59 ILE C N 1
ATOM 2286 C CA . ILE C 1 59 ? 23.548 -1.829 -8.360 1.00 9.87 59 ILE C CA 1
ATOM 2287 C C . ILE C 1 59 ? 24.666 -2.863 -8.549 1.00 12.51 59 ILE C C 1
ATOM 2288 O O . ILE C 1 59 ? 25.766 -2.730 -8.005 1.00 8.72 59 ILE C O 1
ATOM 2293 N N . ASN C 1 60 ? 24.360 -3.906 -9.314 1.00 8.70 60 ASN C N 1
ATOM 2294 C CA . ASN C 1 60 ? 25.156 -5.119 -9.339 1.00 8.73 60 ASN C CA 1
ATOM 2295 C C . ASN C 1 60 ? 26.271 -5.094 -10.379 1.00 9.72 60 ASN C C 1
ATOM 2296 O O . ASN C 1 60 ? 26.054 -4.691 -11.524 1.00 11.23 60 ASN C O 1
ATOM 2301 N N . SER C 1 61 ? 27.451 -5.566 -9.981 1.00 9.76 61 SER C N 1
ATOM 2302 C CA . SER C 1 61 ? 28.654 -5.437 -10.799 1.00 9.79 61 SER C CA 1
ATOM 2303 C C . SER C 1 61 ? 28.746 -6.416 -11.969 1.00 16.58 61 SER C C 1
ATOM 2304 O O . SER C 1 61 ? 29.578 -6.249 -12.852 1.00 17.35 61 SER C O 1
ATOM 2307 N N A ARG C 1 62 ? 27.915 -7.452 -11.976 0.53 13.43 62 ARG C N 1
ATOM 2308 N N B ARG C 1 62 ? 27.907 -7.439 -11.975 0.47 13.43 62 ARG C N 1
ATOM 2309 C CA A ARG C 1 62 ? 27.922 -8.386 -13.105 0.53 13.46 62 ARG C CA 1
ATOM 2310 C CA B ARG C 1 62 ? 27.934 -8.359 -13.101 0.47 13.48 62 ARG C CA 1
ATOM 2311 C C A ARG C 1 62 ? 27.346 -7.748 -14.370 0.53 13.11 62 ARG C C 1
ATOM 2312 C C B ARG C 1 62 ? 27.376 -7.714 -14.365 0.47 13.12 62 ARG C C 1
ATOM 2313 O O A ARG C 1 62 ? 27.766 -8.062 -15.484 0.53 17.55 62 ARG C O 1
ATOM 2314 O O B ARG C 1 62 ? 27.836 -7.993 -15.472 0.47 17.57 62 ARG C O 1
ATOM 2329 N N . TYR C 1 63 ? 26.389 -6.842 -14.197 1.00 13.25 63 TYR C N 1
ATOM 2330 C CA . TYR C 1 63 ? 25.714 -6.237 -15.342 1.00 11.85 63 TYR C CA 1
ATOM 2331 C C . TYR C 1 63 ? 25.941 -4.755 -15.590 1.00 12.87 63 TYR C C 1
ATOM 2332 O O . TYR C 1 63 ? 25.978 -4.326 -16.735 1.00 14.46 63 TYR C O 1
ATOM 2341 N N . TRP C 1 64 ? 26.095 -3.965 -14.536 1.00 11.54 64 TRP C N 1
ATOM 2342 C CA . TRP C 1 64 ? 25.898 -2.537 -14.709 1.00 8.79 64 TRP C CA 1
ATOM 2343 C C . TRP C 1 64 ? 27.149 -1.668 -14.627 1.00 12.02 64 TRP C C 1
ATOM 2344 O O . TRP C 1 64 ? 27.239 -0.663 -15.332 1.00 16.71 64 TRP C O 1
ATOM 2355 N N . CYS C 1 65 ? 28.095 -2.042 -13.770 1.00 12.48 65 CYS C N 1
ATOM 2356 C CA . CYS C 1 65 ? 29.281 -1.216 -13.557 1.00 13.43 65 CYS C CA 1
ATOM 2357 C C . CYS C 1 65 ? 30.537 -2.071 -13.577 1.00 17.40 65 CYS C C 1
ATOM 2358 O O . CYS C 1 65 ? 30.463 -3.285 -13.385 1.00 16.25 65 CYS C O 1
ATOM 2361 N N . ASN C 1 66 ? 31.692 -1.444 -13.801 1.00 17.85 66 ASN C N 1
ATOM 2362 C CA . ASN C 1 66 ? 32.962 -2.181 -13.765 1.00 20.92 66 ASN C CA 1
ATOM 2363 C C . ASN C 1 66 ? 33.705 -2.084 -12.423 1.00 24.28 66 ASN C C 1
ATOM 2364 O O . ASN C 1 66 ? 34.137 -1.001 -12.019 1.00 19.62 66 ASN C O 1
ATOM 2369 N N . ASP C 1 67 ? 33.852 -3.209 -11.724 1.00 18.70 67 ASP C N 1
ATOM 2370 C CA . ASP C 1 67 ? 34.596 -3.178 -10.462 1.00 20.34 67 ASP C CA 1
ATOM 2371 C C . ASP C 1 67 ? 35.971 -3.818 -10.551 1.00 39.31 67 ASP C C 1
ATOM 2372 O O . ASP C 1 67 ? 36.723 -3.803 -9.577 1.00 26.81 67 ASP C O 1
ATOM 2377 N N . GLY C 1 68 ? 36.281 -4.380 -11.720 1.00 39.26 68 GLY C N 1
ATOM 2378 C CA . GLY C 1 68 ? 37.606 -4.912 -12.010 1.00 33.30 68 GLY C CA 1
ATOM 2379 C C . GLY C 1 68 ? 37.881 -6.296 -11.451 1.00 31.70 68 GLY C C 1
ATOM 2380 O O . GLY C 1 68 ? 38.965 -6.847 -11.653 1.00 40.12 68 GLY C O 1
ATOM 2381 N N . LYS C 1 69 ? 36.905 -6.862 -10.743 1.00 35.65 69 LYS C N 1
ATOM 2382 C CA . LYS C 1 69 ? 37.077 -8.172 -10.109 1.00 32.69 69 LYS C CA 1
ATOM 2383 C C . LYS C 1 69 ? 35.838 -9.081 -10.167 1.00 39.86 69 LYS C C 1
ATOM 2384 O O . LYS C 1 69 ? 35.747 -10.051 -9.411 1.00 42.23 69 LYS C O 1
ATOM 2390 N N . THR C 1 70 ? 34.883 -8.770 -11.041 1.00 32.16 70 THR C N 1
ATOM 2391 C CA . THR C 1 70 ? 33.679 -9.595 -11.184 1.00 36.48 70 THR C CA 1
ATOM 2392 C C . THR C 1 70 ? 33.736 -10.413 -12.471 1.00 33.66 70 THR C C 1
ATOM 2393 O O . THR C 1 70 ? 34.008 -9.862 -13.533 1.00 26.73 70 THR C O 1
ATOM 2397 N N . PRO C 1 71 ? 33.485 -11.732 -12.377 1.00 33.97 71 PRO C N 1
ATOM 2398 C CA . PRO C 1 71 ? 33.509 -12.581 -13.575 1.00 45.02 71 PRO C CA 1
ATOM 2399 C C . PRO C 1 71 ? 32.324 -12.315 -14.503 1.00 44.60 71 PRO C C 1
ATOM 2400 O O . PRO C 1 71 ? 31.174 -12.381 -14.060 1.00 37.99 71 PRO C O 1
ATOM 2404 N N . GLY C 1 72 ? 32.611 -12.003 -15.766 1.00 42.63 72 GLY C N 1
ATOM 2405 C CA . GLY C 1 72 ? 31.587 -11.841 -16.785 1.00 34.29 72 GLY C CA 1
ATOM 2406 C C . GLY C 1 72 ? 30.916 -10.480 -16.866 1.00 43.17 72 GLY C C 1
ATOM 2407 O O . GLY C 1 72 ? 29.787 -10.369 -17.348 1.00 44.61 72 GLY C O 1
ATOM 2408 N N . ALA C 1 73 ? 31.606 -9.436 -16.420 1.00 34.36 73 ALA C N 1
ATOM 2409 C CA . ALA C 1 73 ? 30.992 -8.112 -16.279 1.00 36.78 73 ALA C CA 1
ATOM 2410 C C . ALA C 1 73 ? 30.805 -7.322 -17.587 1.00 40.52 73 ALA C C 1
ATOM 2411 O O . ALA C 1 73 ? 31.725 -7.223 -18.404 1.00 47.14 73 ALA C O 1
ATOM 2413 N N . VAL C 1 74 ? 29.622 -6.727 -17.753 1.00 38.98 74 VAL C N 1
ATOM 2414 C CA . VAL C 1 74 ? 29.241 -6.077 -19.015 1.00 29.34 74 VAL C CA 1
ATOM 2415 C C . VAL C 1 74 ? 29.180 -4.540 -18.985 1.00 25.75 74 VAL C C 1
ATOM 2416 O O . VAL C 1 74 ? 29.106 -3.902 -20.041 1.00 26.33 74 VAL C O 1
ATOM 2420 N N . ASN C 1 75 ? 29.210 -3.951 -17.786 1.00 20.07 75 ASN C N 1
ATOM 2421 C CA . ASN C 1 75 ? 29.300 -2.491 -17.625 1.00 19.35 75 ASN C CA 1
ATOM 2422 C C . ASN C 1 75 ? 28.316 -1.702 -18.489 1.00 26.46 75 ASN C C 1
ATOM 2423 O O . ASN C 1 75 ? 28.703 -0.804 -19.244 1.00 21.42 75 ASN C O 1
ATOM 2428 N N . ALA C 1 76 ? 27.037 -2.042 -18.378 1.00 15.80 76 ALA C N 1
ATOM 2429 C CA . ALA C 1 76 ? 26.023 -1.409 -19.207 1.00 17.34 76 ALA C CA 1
ATOM 2430 C C . ALA C 1 76 ? 25.822 0.082 -18.907 1.00 17.21 76 ALA C C 1
ATOM 2431 O O . ALA C 1 76 ? 25.370 0.828 -19.773 1.00 21.58 76 ALA C O 1
ATOM 2433 N N . CYS C 1 77 ? 26.166 0.517 -17.693 1.00 15.59 77 CYS C N 1
ATOM 2434 C CA . CYS C 1 77 ? 26.055 1.930 -17.336 1.00 15.74 77 CYS C CA 1
ATOM 2435 C C . CYS C 1 77 ? 27.271 2.787 -17.693 1.00 18.13 77 CYS C C 1
ATOM 2436 O O . CYS C 1 77 ? 27.220 4.009 -17.537 1.00 19.14 77 CYS C O 1
ATOM 2439 N N . HIS C 1 78 ? 28.350 2.150 -18.142 1.00 20.88 78 HIS C N 1
ATOM 2440 C CA . HIS C 1 78 ? 29.597 2.844 -18.486 1.00 22.24 78 HIS C CA 1
ATOM 2441 C C . HIS C 1 78 ? 30.217 3.593 -17.290 1.00 20.08 78 HIS C C 1
ATOM 2442 O O . HIS C 1 78 ? 30.629 4.745 -17.416 1.00 27.01 78 HIS C O 1
ATOM 2449 N N . LEU C 1 79 ? 30.256 2.933 -16.136 1.00 18.58 79 LEU C N 1
ATOM 2450 C CA . LEU C 1 79 ? 30.782 3.519 -14.898 1.00 18.58 79 LEU C CA 1
ATOM 2451 C C . LEU C 1 79 ? 31.655 2.511 -14.186 1.00 20.87 79 LEU C C 1
ATOM 2452 O O . LEU C 1 79 ? 31.391 1.309 -14.232 1.00 21.75 79 LEU C O 1
ATOM 2457 N N . SER C 1 80 ? 32.685 2.993 -13.500 1.00 17.97 80 SER C N 1
ATOM 2458 C CA . SER C 1 80 ? 33.375 2.142 -12.550 1.00 13.64 80 SER C CA 1
ATOM 2459 C C . SER C 1 80 ? 32.460 2.062 -11.330 1.00 17.80 80 SER C C 1
ATOM 2460 O O . SER C 1 80 ? 31.749 3.018 -11.015 1.00 14.03 80 SER C O 1
ATOM 2463 N N . CYS C 1 81 ? 32.469 0.930 -10.648 1.00 14.84 81 CYS C N 1
ATOM 2464 C CA . CYS C 1 81 ? 31.599 0.750 -9.491 1.00 16.35 81 CYS C CA 1
ATOM 2465 C C . CYS C 1 81 ? 31.891 1.759 -8.362 1.00 20.62 81 CYS C C 1
ATOM 2466 O O . CYS C 1 81 ? 31.010 2.088 -7.552 1.00 15.40 81 CYS C O 1
ATOM 2469 N N . SER C 1 82 ? 33.118 2.269 -8.336 1.00 21.68 82 SER C N 1
ATOM 2470 C CA . SER C 1 82 ? 33.511 3.299 -7.373 1.00 18.90 82 SER C CA 1
ATOM 2471 C C . SER C 1 82 ? 32.689 4.582 -7.539 1.00 13.64 82 SER C C 1
ATOM 2472 O O . SER C 1 82 ? 32.441 5.298 -6.565 1.00 16.51 82 SER C O 1
ATOM 2475 N N . ALA C 1 83 ? 32.259 4.867 -8.767 1.00 13.38 83 ALA C N 1
ATOM 2476 C CA . ALA C 1 83 ? 31.376 6.000 -9.018 1.00 11.87 83 ALA C CA 1
ATOM 2477 C C . ALA C 1 83 ? 30.024 5.855 -8.319 1.00 15.87 83 ALA C C 1
ATOM 2478 O O . ALA C 1 83 ? 29.343 6.847 -8.069 1.00 15.40 83 ALA C O 1
ATOM 2480 N N . LEU C 1 84 ? 29.628 4.620 -8.030 1.00 11.77 84 LEU C N 1
ATOM 2481 C CA . LEU C 1 84 ? 28.386 4.366 -7.309 1.00 10.36 84 LEU C CA 1
ATOM 2482 C C . LEU C 1 84 ? 28.562 4.380 -5.788 1.00 11.98 84 LEU C C 1
ATOM 2483 O O . LEU C 1 84 ? 27.646 4.000 -5.060 1.00 12.25 84 LEU C O 1
ATOM 2488 N N . LEU C 1 85 ? 29.728 4.808 -5.306 1.00 14.08 85 LEU C N 1
ATOM 2489 C CA . LEU C 1 85 ? 29.978 4.878 -3.862 1.00 10.77 85 LEU C CA 1
ATOM 2490 C C . LEU C 1 85 ? 30.250 6.323 -3.413 1.00 10.71 85 LEU C C 1
ATOM 2491 O O . LEU C 1 85 ? 30.854 6.565 -2.354 1.00 17.61 85 LEU C O 1
ATOM 2496 N N . GLN C 1 86 ? 29.793 7.281 -4.208 1.00 13.80 86 GLN C N 1
ATOM 2497 C CA . GLN C 1 86 ? 30.085 8.691 -3.942 1.00 16.80 86 GLN C CA 1
ATOM 2498 C C . GLN C 1 86 ? 28.927 9.382 -3.236 1.00 16.08 86 GLN C C 1
ATOM 2499 O O . GLN C 1 86 ? 27.777 8.954 -3.375 1.00 10.49 86 GLN C O 1
ATOM 2505 N N . ASP C 1 87 ? 29.220 10.457 -2.500 1.00 14.81 87 ASP C N 1
ATOM 2506 C CA . ASP C 1 87 ? 28.165 11.252 -1.856 1.00 17.20 87 ASP C CA 1
ATOM 2507 C C . ASP C 1 87 ? 27.219 11.856 -2.881 1.00 13.36 87 ASP C C 1
ATOM 2508 O O . ASP C 1 87 ? 26.021 11.975 -2.639 1.00 13.38 87 ASP C O 1
ATOM 2513 N N . ASN C 1 88 ? 27.767 12.263 -4.018 1.00 10.17 88 ASN C N 1
ATOM 2514 C CA . ASN C 1 88 ? 26.948 12.786 -5.107 1.00 13.12 88 ASN C CA 1
ATOM 2515 C C . ASN C 1 88 ? 26.362 11.610 -5.876 1.00 10.55 88 ASN C C 1
ATOM 2516 O O . ASN C 1 88 ? 27.098 10.843 -6.487 1.00 12.60 88 ASN C O 1
ATOM 2521 N N . ILE C 1 89 ? 25.040 11.463 -5.842 1.00 12.59 89 ILE C N 1
ATOM 2522 C CA . ILE C 1 89 ? 24.425 10.259 -6.388 1.00 13.11 89 ILE C CA 1
ATOM 2523 C C . ILE C 1 89 ? 23.928 10.436 -7.816 1.00 11.74 89 ILE C C 1
ATOM 2524 O O . ILE C 1 89 ? 23.158 9.615 -8.307 1.00 11.75 89 ILE C O 1
ATOM 2529 N N . ALA C 1 90 ? 24.375 11.490 -8.492 1.00 12.02 90 ALA C N 1
ATOM 2530 C CA . ALA C 1 90 ? 23.974 11.717 -9.884 1.00 12.29 90 ALA C CA 1
ATOM 2531 C C . ALA C 1 90 ? 24.265 10.524 -10.793 1.00 10.57 90 ALA C C 1
ATOM 2532 O O . ALA C 1 90 ? 23.409 10.130 -11.594 1.00 15.02 90 ALA C O 1
ATOM 2534 N N . ASP C 1 91 ? 25.467 9.960 -10.686 1.00 14.44 91 ASP C N 1
ATOM 2535 C CA . ASP C 1 91 ? 25.827 8.785 -11.481 1.00 13.68 91 ASP C CA 1
ATOM 2536 C C . ASP C 1 91 ? 24.975 7.562 -11.106 1.00 10.80 91 ASP C C 1
ATOM 2537 O O . ASP C 1 91 ? 24.541 6.799 -11.986 1.00 14.00 91 ASP C O 1
ATOM 2542 N N . ALA C 1 92 ? 24.751 7.350 -9.808 1.00 14.53 92 ALA C N 1
ATOM 2543 C CA . ALA C 1 92 ? 23.871 6.254 -9.376 1.00 9.62 92 ALA C CA 1
ATOM 2544 C C . ALA C 1 92 ? 22.474 6.403 -9.943 1.00 12.18 92 ALA C C 1
ATOM 2545 O O . ALA C 1 92 ? 21.860 5.415 -10.371 1.00 9.38 92 ALA C O 1
ATOM 2547 N N . VAL C 1 93 ? 21.971 7.637 -9.961 1.00 10.18 93 VAL C N 1
ATOM 2548 C CA . VAL C 1 93 ? 20.650 7.905 -10.514 1.00 10.26 93 VAL C CA 1
ATOM 2549 C C . VAL C 1 93 ? 20.640 7.658 -12.017 1.00 13.97 93 VAL C C 1
ATOM 2550 O O . VAL C 1 93 ? 19.738 6.995 -12.534 1.00 12.59 93 VAL C O 1
ATOM 2554 N N . ALA C 1 94 ? 21.662 8.142 -12.717 1.00 12.18 94 ALA C N 1
ATOM 2555 C CA . ALA C 1 94 ? 21.774 7.851 -14.150 1.00 15.63 94 ALA C CA 1
ATOM 2556 C C . ALA C 1 94 ? 21.778 6.346 -14.413 1.00 14.07 94 ALA C C 1
ATOM 2557 O O . ALA C 1 94 ? 21.155 5.873 -15.365 1.00 11.09 94 ALA C O 1
ATOM 2559 N N . CYS C 1 95 ? 22.478 5.589 -13.575 1.00 12.04 95 CYS C N 1
ATOM 2560 C CA . CYS C 1 95 ? 22.542 4.146 -13.759 1.00 13.18 95 CYS C CA 1
ATOM 2561 C C . CYS C 1 95 ? 21.198 3.475 -13.457 1.00 13.41 95 CYS C C 1
ATOM 2562 O O . CYS C 1 95 ? 20.761 2.590 -14.188 1.00 12.36 95 CYS C O 1
ATOM 2565 N N . ALA C 1 96 ? 20.531 3.904 -12.393 1.00 10.38 96 ALA C N 1
ATOM 2566 C CA . ALA C 1 96 ? 19.223 3.349 -12.063 1.00 12.80 96 ALA C CA 1
ATOM 2567 C C . ALA C 1 96 ? 18.188 3.606 -13.152 1.00 13.39 96 ALA C C 1
ATOM 2568 O O . ALA C 1 96 ? 17.288 2.788 -13.366 1.00 11.64 96 ALA C O 1
ATOM 2570 N N . LYS C 1 97 ? 18.284 4.757 -13.814 1.00 10.30 97 LYS C N 1
ATOM 2571 C CA . LYS C 1 97 ? 17.371 5.051 -14.915 1.00 10.19 97 LYS C CA 1
ATOM 2572 C C . LYS C 1 97 ? 17.552 4.065 -16.067 1.00 12.90 97 LYS C C 1
ATOM 2573 O O . LYS C 1 97 ? 16.604 3.770 -16.810 1.00 14.97 97 LYS C O 1
ATOM 2579 N N . ARG C 1 98 ? 18.773 3.571 -16.218 1.00 14.32 98 ARG C N 1
ATOM 2580 C CA . ARG C 1 98 ? 19.084 2.581 -17.241 1.00 12.22 98 ARG C CA 1
ATOM 2581 C C . ARG C 1 98 ? 18.608 1.192 -16.820 1.00 11.52 98 ARG C C 1
ATOM 2582 O O . ARG C 1 98 ? 17.987 0.473 -17.611 1.00 11.31 98 ARG C O 1
ATOM 2590 N N . VAL C 1 99 ? 18.898 0.817 -15.575 1.00 11.35 99 VAL C N 1
ATOM 2591 C CA . VAL C 1 99 ? 18.458 -0.473 -15.037 1.00 8.47 99 VAL C CA 1
ATOM 2592 C C . VAL C 1 99 ? 16.951 -0.657 -15.191 1.00 14.12 99 VAL C C 1
ATOM 2593 O O . VAL C 1 99 ? 16.475 -1.737 -15.550 1.00 13.11 99 VAL C O 1
ATOM 2597 N N . VAL C 1 100 ? 16.202 0.411 -14.951 1.00 9.69 100 VAL C N 1
ATOM 2598 C CA . VAL C 1 100 ? 14.746 0.305 -14.886 1.00 14.02 100 VAL C CA 1
ATOM 2599 C C . VAL C 1 100 ? 14.090 0.186 -16.272 1.00 9.56 100 VAL C C 1
ATOM 2600 O O . VAL C 1 100 ? 12.873 -0.014 -16.373 1.00 12.96 100 VAL C O 1
ATOM 2604 N N . ARG C 1 101 ? 14.903 0.297 -17.326 1.00 7.00 101 ARG C N 1
ATOM 2605 C CA . ARG C 1 101 ? 14.453 0.051 -18.700 1.00 10.73 101 ARG C CA 1
ATOM 2606 C C . ARG C 1 101 ? 14.289 -1.444 -18.942 1.00 11.76 101 ARG C C 1
ATOM 2607 O O . ARG C 1 101 ? 13.608 -1.860 -19.883 1.00 12.99 101 ARG C O 1
ATOM 2615 N N . ASP C 1 102 ? 14.927 -2.245 -18.094 1.00 13.54 102 ASP C N 1
ATOM 2616 C CA . ASP C 1 102 ? 14.799 -3.704 -18.139 1.00 14.66 102 ASP C CA 1
ATOM 2617 C C . ASP C 1 102 ? 13.325 -4.126 -18.218 1.00 13.14 102 ASP C C 1
ATOM 2618 O O . ASP C 1 102 ? 12.436 -3.400 -17.742 1.00 13.26 102 ASP C O 1
ATOM 2623 N N . PRO C 1 103 ? 13.040 -5.283 -18.846 1.00 15.16 103 PRO C N 1
ATOM 2624 C CA . PRO C 1 103 ? 11.642 -5.731 -18.904 1.00 17.21 103 PRO C CA 1
ATOM 2625 C C . PRO C 1 103 ? 10.974 -5.839 -17.529 1.00 13.51 103 PRO C C 1
ATOM 2626 O O . PRO C 1 103 ? 9.754 -5.707 -17.435 1.00 21.13 103 PRO C O 1
ATOM 2630 N N . GLN C 1 104 ? 11.767 -6.070 -16.487 1.00 13.50 104 GLN C N 1
ATOM 2631 C CA . GLN C 1 104 ? 11.252 -6.181 -15.118 1.00 18.42 104 GLN C CA 1
ATOM 2632 C C . GLN C 1 104 ? 10.827 -4.824 -14.536 1.00 18.51 104 GLN C C 1
ATOM 2633 O O . GLN C 1 104 ? 10.046 -4.745 -13.566 1.00 14.38 104 GLN C O 1
ATOM 2639 N N . GLY C 1 105 ? 11.365 -3.755 -1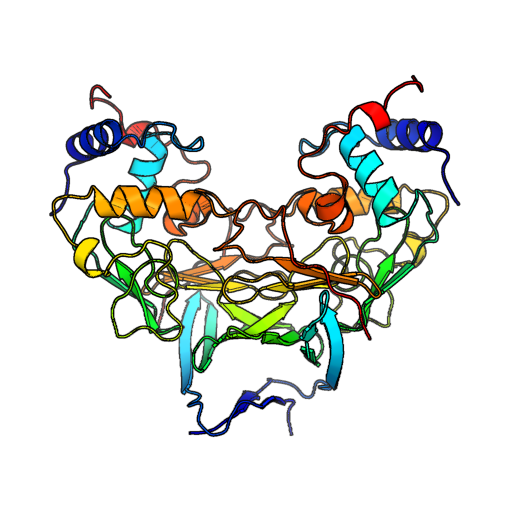5.112 1.00 13.56 105 GLY C N 1
ATOM 2640 C CA . GLY C 1 105 ? 11.198 -2.434 -14.536 1.00 9.43 105 GLY C CA 1
ATOM 2641 C C . GLY C 1 105 ? 11.747 -2.373 -13.124 1.00 9.99 105 GLY C C 1
ATOM 2642 O O . GLY C 1 105 ? 12.848 -2.852 -12.865 1.00 10.21 105 GLY C O 1
ATOM 2643 N N . ILE C 1 106 ? 10.963 -1.810 -12.212 1.00 10.69 106 ILE C N 1
ATOM 2644 C CA . ILE C 1 106 ? 11.388 -1.617 -10.832 1.00 9.84 106 ILE C CA 1
ATOM 2645 C C . ILE C 1 106 ? 11.582 -2.965 -10.125 1.00 9.76 106 ILE C C 1
ATOM 2646 O O . ILE C 1 106 ? 12.295 -3.052 -9.118 1.00 8.73 106 ILE C O 1
ATOM 2651 N N . ARG C 1 107 ? 10.980 -4.019 -10.673 1.00 6.13 107 ARG C N 1
ATOM 2652 C CA . ARG C 1 107 ? 11.137 -5.369 -10.127 1.00 7.18 107 ARG C CA 1
ATOM 2653 C C . ARG C 1 107 ? 12.529 -5.963 -10.364 1.00 8.23 107 ARG C C 1
ATOM 2654 O O . ARG C 1 107 ? 12.810 -7.074 -9.931 1.00 11.21 107 ARG C O 1
ATOM 2662 N N . ALA C 1 108 ? 13.390 -5.230 -11.065 1.00 8.84 108 ALA C N 1
ATOM 2663 C CA . ALA C 1 108 ? 14.779 -5.649 -11.224 1.00 12.71 108 ALA C CA 1
ATOM 2664 C C . ALA C 1 108 ? 15.531 -5.611 -9.891 1.00 7.77 108 ALA C C 1
ATOM 2665 O O . ALA C 1 108 ? 16.596 -6.208 -9.760 1.00 7.44 108 ALA C O 1
ATOM 2667 N N . TRP C 1 109 ? 14.997 -4.877 -8.915 1.00 9.47 109 TRP C N 1
ATOM 2668 C CA . TRP C 1 109 ? 15.615 -4.800 -7.592 1.00 11.11 109 TRP C CA 1
ATOM 2669 C C . TRP C 1 109 ? 14.891 -5.717 -6.627 1.00 9.93 109 TRP C C 1
ATOM 2670 O O . TRP C 1 109 ? 13.685 -5.586 -6.419 1.00 8.96 109 TRP C O 1
ATOM 2681 N N . VAL C 1 110 ? 15.625 -6.640 -6.021 1.00 8.37 110 VAL C N 1
ATOM 2682 C CA . VAL C 1 110 ? 14.976 -7.671 -5.223 1.00 8.70 110 VAL C CA 1
ATOM 2683 C C . VAL C 1 110 ? 14.406 -7.111 -3.919 1.00 8.42 110 VAL C C 1
ATOM 2684 O O . VAL C 1 110 ? 13.380 -7.587 -3.428 1.00 9.26 110 VAL C O 1
ATOM 2688 N N . ALA C 1 111 ? 15.043 -6.089 -3.354 1.00 8.89 111 ALA C N 1
ATOM 2689 C CA . ALA C 1 111 ? 14.490 -5.493 -2.138 1.00 10.39 111 ALA C CA 1
ATOM 2690 C C . ALA C 1 111 ? 13.181 -4.763 -2.401 1.00 8.50 111 ALA C C 1
ATOM 2691 O O . ALA C 1 111 ? 12.295 -4.738 -1.540 1.00 11.37 111 ALA C O 1
ATOM 2693 N N . TRP C 1 112 ? 13.042 -4.149 -3.572 1.00 10.18 112 TRP C N 1
ATOM 2694 C CA . TRP C 1 112 ? 11.753 -3.548 -3.911 1.00 9.32 112 TRP C CA 1
ATOM 2695 C C . TRP C 1 112 ? 10.677 -4.631 -4.029 1.00 11.44 112 TRP C C 1
ATOM 2696 O O . TRP C 1 112 ? 9.555 -4.471 -3.528 1.00 9.72 112 TRP C O 1
ATOM 2707 N N . ARG C 1 113 ? 11.013 -5.733 -4.693 1.00 9.85 113 ARG C N 1
ATOM 2708 C CA . ARG C 1 113 ? 10.085 -6.859 -4.806 1.00 11.83 113 ARG C CA 1
ATOM 2709 C C . ARG C 1 113 ? 9.577 -7.341 -3.456 1.00 12.92 113 ARG C C 1
ATOM 2710 O O . ARG C 1 113 ? 8.373 -7.564 -3.271 1.00 18.53 113 ARG C O 1
ATOM 2718 N N . ASN C 1 114 ? 10.489 -7.500 -2.509 1.00 17.83 114 ASN C N 1
ATOM 2719 C CA . ASN C 1 114 ? 10.141 -8.139 -1.249 1.00 15.76 114 ASN C CA 1
ATOM 2720 C C . ASN C 1 114 ? 9.644 -7.194 -0.151 1.00 23.00 114 ASN C C 1
ATOM 2721 O O . ASN C 1 114 ? 8.973 -7.630 0.784 1.00 16.98 114 ASN C O 1
ATOM 2726 N N . ARG C 1 115 ? 9.959 -5.904 -0.268 1.00 8.21 115 ARG C N 1
ATOM 2727 C CA . ARG C 1 115 ? 9.619 -4.945 0.783 1.00 13.77 115 ARG C CA 1
ATOM 2728 C C . ARG C 1 115 ? 8.710 -3.799 0.346 1.00 16.90 115 ARG C C 1
ATOM 2729 O O . ARG C 1 115 ? 8.135 -3.109 1.191 1.00 12.64 115 ARG C O 1
ATOM 2737 N N . CYS C 1 116 ? 8.598 -3.572 -0.959 1.00 7.50 116 CYS C N 1
ATOM 2738 C CA . CYS C 1 116 ? 7.875 -2.397 -1.453 1.00 8.33 116 CYS C CA 1
ATOM 2739 C C . CYS C 1 116 ? 6.662 -2.720 -2.299 1.00 9.55 116 CYS C C 1
ATOM 2740 O O . CYS C 1 116 ? 5.660 -2.001 -2.246 1.00 10.25 116 CYS C O 1
ATOM 2743 N N . GLN C 1 117 ? 6.765 -3.772 -3.106 1.00 11.37 117 GLN C N 1
ATOM 2744 C CA . GLN C 1 117 ? 5.673 -4.145 -4.010 1.00 8.77 117 GLN C CA 1
ATOM 2745 C C . GLN C 1 117 ? 4.370 -4.432 -3.257 1.00 10.36 117 GLN C C 1
ATOM 2746 O O . GLN C 1 117 ? 4.365 -5.182 -2.279 1.00 14.97 117 GLN C O 1
ATOM 2752 N N . ASN C 1 118 ? 3.276 -3.836 -3.722 1.00 11.89 118 ASN C N 1
ATOM 2753 C CA . ASN C 1 118 ? 1.980 -3.907 -3.037 1.00 17.49 118 ASN C CA 1
ATOM 2754 C C . ASN C 1 118 ? 1.961 -3.389 -1.591 1.00 19.34 118 ASN C C 1
ATOM 2755 O O . ASN C 1 118 ? 1.028 -3.686 -0.835 1.00 17.13 118 ASN C O 1
ATOM 2760 N N . ARG C 1 119 ? 2.970 -2.609 -1.201 1.00 10.80 119 ARG C N 1
ATOM 2761 C CA . ARG C 1 119 ? 2.917 -1.929 0.097 1.00 10.66 119 ARG C CA 1
ATOM 2762 C C . ARG C 1 119 ? 2.442 -0.497 -0.067 1.00 13.13 119 ARG C C 1
ATOM 2763 O O . ARG C 1 119 ? 2.390 0.027 -1.183 1.00 12.63 119 ARG C O 1
ATOM 2771 N N . ASP C 1 120 ? 2.080 0.125 1.054 1.00 11.35 120 ASP C N 1
ATOM 2772 C CA . ASP C 1 120 ? 1.763 1.547 1.091 1.00 11.79 120 ASP C CA 1
ATOM 2773 C C . ASP C 1 120 ? 3.096 2.275 1.246 1.00 11.15 120 ASP C C 1
ATOM 2774 O O . ASP C 1 120 ? 3.714 2.191 2.300 1.00 15.14 120 ASP C O 1
ATOM 2779 N N . VAL C 1 121 ? 3.552 2.968 0.200 1.00 12.57 121 VAL C N 1
ATOM 2780 C CA . VAL C 1 121 ? 4.850 3.653 0.245 1.00 13.54 121 VAL C CA 1
ATOM 2781 C C . VAL C 1 121 ? 4.713 5.160 0.467 1.00 13.31 121 VAL C C 1
ATOM 2782 O O . VAL C 1 121 ? 5.688 5.910 0.334 1.00 14.48 121 VAL C O 1
ATOM 2786 N N . ARG C 1 122 ? 3.509 5.607 0.811 1.00 12.09 122 ARG C N 1
ATOM 2787 C CA . ARG C 1 122 ? 3.272 7.035 1.026 1.00 10.47 122 ARG C CA 1
ATOM 2788 C C . ARG C 1 122 ? 4.160 7.591 2.136 1.00 13.20 122 ARG C C 1
ATOM 2789 O O . ARG C 1 122 ? 4.604 8.739 2.077 1.00 15.43 122 ARG C O 1
ATOM 2797 N N . GLN C 1 123 ? 4.435 6.767 3.136 1.00 12.72 123 GLN C N 1
ATOM 2798 C CA . GLN C 1 123 ? 5.235 7.197 4.283 1.00 19.77 123 GLN C CA 1
ATOM 2799 C C . GLN C 1 123 ? 6.643 7.679 3.899 1.00 19.39 123 GLN C C 1
ATOM 2800 O O . GLN C 1 123 ? 7.264 8.452 4.632 1.00 17.15 123 GLN C O 1
ATOM 2806 N N . TYR C 1 124 ? 7.153 7.226 2.757 1.00 12.11 124 TYR C N 1
ATOM 2807 C CA . TYR C 1 124 ? 8.534 7.539 2.403 1.00 17.10 124 TYR C CA 1
ATOM 2808 C C . TYR C 1 124 ? 8.718 8.984 1.956 1.00 14.65 124 TYR C C 1
ATOM 2809 O O . TYR C 1 124 ? 9.815 9.527 2.072 1.00 18.06 124 TYR C O 1
ATOM 2818 N N . VAL C 1 125 ? 7.648 9.611 1.470 1.00 12.02 125 VAL C N 1
ATOM 2819 C CA . VAL C 1 125 ? 7.715 11.010 1.037 1.00 14.50 125 VAL C CA 1
ATOM 2820 C C . VAL C 1 125 ? 6.824 11.958 1.837 1.00 15.95 125 VAL C C 1
ATOM 2821 O O . VAL C 1 125 ? 6.738 13.143 1.505 1.00 19.54 125 VAL C O 1
ATOM 2825 N N . GLN C 1 126 ? 6.154 11.455 2.872 1.00 18.90 126 GLN C N 1
ATOM 2826 C CA . GLN C 1 126 ? 5.244 12.312 3.647 1.00 18.43 126 GLN C CA 1
ATOM 2827 C C . GLN C 1 126 ? 6.006 13.375 4.441 1.00 25.99 126 GLN C C 1
ATOM 2828 O O . GLN C 1 126 ? 7.000 13.073 5.108 1.00 22.90 126 GLN C O 1
ATOM 2834 N N . GLY C 1 127 ? 5.541 14.620 4.360 1.00 24.24 127 GLY C N 1
ATOM 2835 C CA . GLY C 1 127 ? 6.127 15.702 5.136 1.00 17.21 127 GLY C CA 1
ATOM 2836 C C . GLY C 1 127 ? 7.355 16.333 4.506 1.00 22.00 127 GLY C C 1
ATOM 2837 O O . GLY C 1 127 ? 7.964 17.231 5.089 1.00 29.93 127 GLY C O 1
ATOM 2838 N N . CYS C 1 128 ? 7.719 15.877 3.311 1.00 19.04 128 CYS C N 1
ATOM 2839 C CA . CYS C 1 128 ? 8.984 16.283 2.703 1.00 19.12 128 CYS C CA 1
ATOM 2840 C C . CYS C 1 128 ? 8.839 17.487 1.782 1.00 28.29 128 CYS C C 1
ATOM 2841 O O . CYS C 1 128 ? 9.836 18.097 1.384 1.00 26.40 128 CYS C O 1
ATOM 2844 N N . GLY C 1 129 ? 7.598 17.824 1.443 1.00 31.22 129 GLY C N 1
ATOM 2845 C CA . GLY C 1 129 ? 7.328 18.928 0.537 1.00 25.64 129 GLY C CA 1
ATOM 2846 C C . GLY C 1 129 ? 7.768 18.648 -0.889 1.00 33.60 129 GLY C C 1
ATOM 2847 O O . GLY C 1 129 ? 8.192 19.559 -1.602 1.00 25.82 129 GLY C O 1
ATOM 2848 N N . VAL C 1 130 ? 7.667 17.389 -1.311 1.00 21.26 130 VAL C N 1
ATOM 2849 C CA . VAL C 1 130 ? 8.058 16.999 -2.667 1.00 21.60 130 VAL C CA 1
ATOM 2850 C C . VAL C 1 130 ? 6.845 16.618 -3.523 1.00 36.11 130 VAL C C 1
ATOM 2851 O O . VAL C 1 130 ? 5.770 16.304 -3.011 1.00 34.07 130 VAL C O 1
ATOM 2856 N N . ALA D 2 2 ? 28.064 -43.549 -11.066 1.00 30.34 24 ALA D N 1
ATOM 2857 C CA . ALA D 2 2 ? 26.837 -44.338 -10.979 1.00 40.93 24 ALA D CA 1
ATOM 2858 C C . ALA D 2 2 ? 25.608 -43.462 -11.243 1.00 34.77 24 ALA D C 1
ATOM 2859 O O . ALA D 2 2 ? 24.641 -43.893 -11.875 1.00 40.77 24 ALA D O 1
ATOM 2861 N N . MET D 2 3 ? 25.661 -42.225 -10.760 1.00 37.60 25 MET D N 1
ATOM 2862 C CA . MET D 2 3 ? 24.554 -41.294 -10.923 1.00 18.65 25 MET D CA 1
ATOM 2863 C C . MET D 2 3 ? 24.733 -40.410 -12.159 1.00 17.93 25 MET D C 1
ATOM 2864 O O . MET D 2 3 ? 25.826 -40.321 -12.716 1.00 19.95 25 MET D O 1
ATOM 2869 N N . GLY D 2 4 ? 23.655 -39.759 -12.584 1.00 19.49 26 GLY D N 1
ATOM 2870 C CA . GLY D 2 4 ? 23.709 -38.866 -13.732 1.00 14.14 26 GLY D CA 1
ATOM 2871 C C . GLY D 2 4 ? 24.652 -37.691 -13.551 1.00 14.97 26 GLY D C 1
ATOM 2872 O O . GLY D 2 4 ? 24.897 -37.230 -12.429 1.00 15.26 26 GLY D O 1
ATOM 2873 N N . GLU D 2 5 ? 25.199 -37.219 -14.669 1.00 13.01 27 GLU D N 1
ATOM 2874 C CA . GLU D 2 5 ? 26.088 -36.068 -14.675 1.00 15.93 27 GLU D CA 1
ATOM 2875 C C . GLU D 2 5 ? 25.828 -35.313 -15.962 1.00 14.62 27 GLU D C 1
ATOM 2876 O O . GLU D 2 5 ? 25.720 -35.922 -17.034 1.00 12.33 27 GLU D O 1
ATOM 2882 N N . ILE D 2 6 ? 25.723 -33.992 -15.853 1.00 11.58 28 ILE D N 1
ATOM 2883 C CA . ILE D 2 6 ? 25.694 -33.123 -17.024 1.00 9.82 28 ILE D CA 1
ATOM 2884 C C . ILE D 2 6 ? 27.087 -32.561 -17.229 1.00 12.61 28 ILE D C 1
ATOM 2885 O O . ILE D 2 6 ? 27.633 -31.898 -16.332 1.00 12.39 28 ILE D O 1
ATOM 2890 N N . THR D 2 7 ? 27.675 -32.838 -18.389 1.00 8.43 29 THR D N 1
ATOM 2891 C CA . THR D 2 7 ? 29.012 -32.336 -18.684 1.00 13.73 29 THR D CA 1
ATOM 2892 C C . THR D 2 7 ? 28.964 -31.312 -19.809 1.00 11.45 29 THR D C 1
ATOM 2893 O O . THR D 2 7 ? 28.606 -31.631 -20.941 1.00 13.40 29 THR D O 1
ATOM 2897 N N . ILE D 2 8 ? 29.333 -30.079 -19.487 1.00 9.85 30 ILE D N 1
ATOM 2898 C CA . ILE D 2 8 ? 29.330 -29.011 -20.467 1.00 7.80 30 ILE D CA 1
ATOM 2899 C C . ILE D 2 8 ? 30.771 -28.669 -20.824 1.00 6.68 30 ILE D C 1
ATOM 2900 O O . ILE D 2 8 ? 31.529 -28.206 -19.970 1.00 10.80 30 ILE D O 1
ATOM 2905 N N . LYS D 2 9 ? 31.157 -28.895 -22.081 1.00 11.71 31 LYS D N 1
ATOM 2906 C CA . LYS D 2 9 ? 32.552 -28.701 -22.458 1.00 13.39 31 LYS D CA 1
ATOM 2907 C C . LYS D 2 9 ? 32.823 -27.250 -22.813 1.00 10.39 31 LYS D C 1
ATOM 2908 O O . LYS D 2 9 ? 32.009 -26.606 -23.465 1.00 12.89 31 LYS D O 1
ATOM 2914 N N . LEU D 2 10 ? 33.966 -26.738 -22.370 1.00 11.90 32 LEU D N 1
ATOM 2915 C CA . LEU D 2 10 ? 34.351 -25.356 -22.623 1.00 12.24 32 LEU D CA 1
ATOM 2916 C C . LEU D 2 10 ? 35.789 -25.372 -23.113 1.00 11.33 32 LEU D C 1
ATOM 2917 O O . LEU D 2 10 ? 36.438 -26.416 -23.043 1.00 12.28 32 LEU D O 1
ATOM 2922 N N . PRO D 2 11 ? 36.294 -24.230 -23.620 1.00 13.35 33 PRO D N 1
ATOM 2923 C CA . PRO D 2 11 ? 37.718 -24.208 -23.978 1.00 13.30 33 PRO D CA 1
ATOM 2924 C C . PRO D 2 11 ? 38.618 -24.561 -22.799 1.00 12.47 33 PRO D C 1
ATOM 2925 O O . PRO D 2 11 ? 38.305 -24.237 -21.645 1.00 20.35 33 PRO D O 1
ATOM 2929 N N . ASP D 2 12 ? 39.735 -25.217 -23.096 1.00 11.46 34 ASP D N 1
ATOM 2930 C CA . ASP D 2 12 ? 40.660 -25.696 -22.080 1.00 21.06 34 ASP D CA 1
ATOM 2931 C C . ASP D 2 12 ? 41.279 -24.558 -21.282 1.00 21.26 34 ASP D C 1
ATOM 2932 O O . ASP D 2 12 ? 41.876 -24.787 -20.232 1.00 25.87 34 ASP D O 1
ATOM 2937 N N . SER D 2 13 ? 41.139 -23.340 -21.791 1.00 17.56 35 SER D N 1
ATOM 2938 C CA . SER D 2 13 ? 41.705 -22.161 -21.150 1.00 22.59 35 SER D CA 1
ATOM 2939 C C . SER D 2 13 ? 40.742 -21.536 -20.133 1.00 28.74 35 SER D C 1
ATOM 2940 O O . SER D 2 13 ? 41.072 -20.553 -19.458 1.00 25.81 35 SER D O 1
ATOM 2943 N N . VAL D 2 14 ? 39.551 -22.110 -20.015 1.00 19.42 36 VAL D N 1
ATOM 2944 C CA . VAL D 2 14 ? 38.542 -21.565 -19.116 1.00 14.99 36 VAL D CA 1
ATOM 2945 C C . VAL D 2 14 ? 38.525 -22.293 -17.781 1.00 16.39 36 VAL D C 1
ATOM 2946 O O . VAL D 2 14 ? 38.273 -23.500 -17.712 1.00 18.38 36 VAL D O 1
ATOM 2950 N N . LYS D 2 15 ? 38.810 -21.546 -16.717 1.00 23.15 37 LYS D N 1
ATOM 2951 C CA . LYS D 2 15 ? 38.782 -22.093 -15.376 1.00 19.55 37 LYS D CA 1
ATOM 2952 C C . LYS D 2 15 ? 37.344 -22.192 -14.891 1.00 24.88 37 LYS D C 1
ATOM 2953 O O . LYS D 2 15 ? 36.585 -21.223 -14.974 1.00 18.99 37 LYS D O 1
ATOM 2959 N N . VAL D 2 16 ? 36.972 -23.366 -14.396 1.00 17.96 38 VAL D N 1
ATOM 2960 C CA . VAL D 2 16 ? 35.637 -23.592 -13.866 1.00 22.20 38 VAL D CA 1
ATOM 2961 C C . VAL D 2 16 ? 35.718 -23.783 -12.370 1.00 33.40 38 VAL D C 1
ATOM 2962 O O . VAL D 2 16 ? 36.301 -24.756 -11.888 1.00 33.03 38 VAL D O 1
ATOM 2966 N N . SER D 2 17 ? 35.143 -22.844 -11.631 1.00 21.11 39 SER D N 1
ATOM 2967 C CA . SER D 2 17 ? 35.156 -22.929 -10.182 1.00 26.89 39 SER D CA 1
ATOM 2968 C C . SER D 2 17 ? 33.798 -23.410 -9.718 1.00 30.66 39 SER D C 1
ATOM 2969 O O . SER D 2 17 ? 32.768 -22.991 -10.251 1.00 31.73 39 SER D O 1
ATOM 2972 N N . THR D 2 18 ? 33.792 -24.307 -8.742 1.00 22.01 40 THR D N 1
ATOM 2973 C CA . THR D 2 18 ? 32.546 -24.735 -8.118 1.00 27.97 40 THR D CA 1
ATOM 2974 C C . THR D 2 18 ? 32.576 -24.451 -6.615 1.00 43.77 40 THR D C 1
ATOM 2975 O O . THR D 2 18 ? 33.647 -24.272 -6.023 1.00 38.68 40 THR D O 1
ATOM 2979 N N . ASN D 2 19 ? 31.397 -24.423 -6.002 1.00 32.25 41 ASN D N 1
ATOM 2980 C CA . ASN D 2 19 ? 31.268 -23.980 -4.618 1.00 30.43 41 ASN D CA 1
ATOM 2981 C C . ASN D 2 19 ? 29.833 -24.119 -4.143 1.00 27.53 41 ASN D C 1
ATOM 2982 O O . ASN D 2 19 ? 28.898 -23.686 -4.818 1.00 21.19 41 ASN D O 1
ATOM 2987 N N . SER D 2 20 ? 29.655 -24.716 -2.973 1.00 23.78 42 SER D N 1
ATOM 2988 C CA . SER D 2 20 ? 28.323 -24.899 -2.431 1.00 21.16 42 SER D CA 1
ATOM 2989 C C . SER D 2 20 ? 28.125 -24.071 -1.169 1.00 18.99 42 SER D C 1
ATOM 2990 O O . SER D 2 20 ? 29.074 -23.830 -0.421 1.00 14.62 42 SER D O 1
ATOM 2993 N N . ILE D 2 21 ? 26.894 -23.621 -0.960 1.00 15.18 43 ILE D N 1
ATOM 2994 C CA . ILE D 2 21 ? 26.554 -22.799 0.197 1.00 13.09 43 ILE D CA 1
ATOM 2995 C C . ILE D 2 21 ? 25.324 -23.399 0.868 1.00 22.46 43 ILE D C 1
ATOM 2996 O O . ILE D 2 21 ? 24.389 -23.829 0.188 1.00 18.63 43 ILE D O 1
ATOM 3001 N N . LEU D 2 22 ? 25.341 -23.459 2.199 1.00 15.28 44 LEU D N 1
ATOM 3002 C CA . LEU D 2 22 ? 24.217 -23.984 2.968 1.00 15.49 44 LEU D CA 1
ATOM 3003 C C . LEU D 2 22 ? 23.315 -22.854 3.442 1.00 15.95 44 LEU D C 1
ATOM 3004 O O . LEU D 2 22 ? 23.806 -21.845 3.947 1.00 16.12 44 LEU D O 1
ATOM 3009 N N . TYR D 2 23 ? 22.005 -23.030 3.283 1.00 20.16 45 TYR D N 1
ATOM 3010 C CA . TYR D 2 23 ? 21.027 -22.025 3.696 1.00 18.40 45 TYR D CA 1
ATOM 3011 C C . TYR D 2 23 ? 20.033 -22.610 4.679 1.00 23.32 45 TYR D C 1
ATOM 3012 O O . TYR D 2 23 ? 19.766 -23.816 4.664 1.00 23.66 45 TYR D O 1
ATOM 3021 N N . LYS D 2 24 ? 19.462 -21.747 5.515 1.00 17.45 46 LYS D N 1
ATOM 3022 C CA . LYS D 2 24 ? 18.333 -22.133 6.350 1.00 22.66 46 LYS D CA 1
ATOM 3023 C C . LYS D 2 24 ? 17.096 -21.432 5.805 1.00 19.43 46 LYS D C 1
ATOM 3024 O O . LYS D 2 24 ? 17.094 -20.209 5.660 1.00 21.04 46 LYS D O 1
ATOM 3030 N N . CYS D 2 25 ? 16.059 -22.200 5.491 1.00 19.69 47 CYS D N 1
ATOM 3031 C CA . CYS D 2 25 ? 14.816 -21.648 4.959 1.00 20.12 47 CYS D CA 1
ATOM 3032 C C . CYS D 2 25 ? 13.709 -21.947 5.953 1.00 27.96 47 CYS D C 1
ATOM 3033 O O . CYS D 2 25 ? 13.043 -22.979 5.866 1.00 24.92 47 CYS D O 1
ATOM 3036 N N . GLY D 2 26 ? 13.518 -21.043 6.906 1.00 24.84 48 GLY D N 1
ATOM 3037 C CA . GLY D 2 26 ? 12.660 -21.334 8.036 1.00 30.80 48 GLY D CA 1
ATOM 3038 C C . GLY D 2 26 ? 13.273 -22.474 8.825 1.00 26.62 48 GLY D C 1
ATOM 3039 O O . GLY D 2 26 ? 14.307 -22.305 9.473 1.00 33.83 48 GLY D O 1
ATOM 3040 N N . ALA D 2 27 ? 12.662 -23.650 8.740 1.00 27.39 49 ALA D N 1
ATOM 3041 C CA . ALA D 2 27 ? 13.142 -24.806 9.494 1.00 39.97 49 ALA D CA 1
ATOM 3042 C C . ALA D 2 27 ? 13.856 -25.839 8.628 1.00 45.12 49 ALA D C 1
ATOM 3043 O O . ALA D 2 27 ? 14.411 -26.810 9.145 1.00 41.91 49 ALA D O 1
ATOM 3045 N N . LYS D 2 28 ? 13.842 -25.636 7.314 1.00 25.78 50 LYS D N 1
ATOM 3046 C CA . LYS D 2 28 ? 14.409 -26.622 6.401 1.00 28.41 50 LYS D CA 1
ATOM 3047 C C . LYS D 2 28 ? 15.799 -26.213 5.919 1.00 28.53 50 LYS D C 1
ATOM 3048 O O . LYS D 2 28 ? 16.077 -25.024 5.742 1.00 26.83 50 LYS D O 1
ATOM 3054 N N . ASP D 2 29 ? 16.672 -27.201 5.728 1.00 27.00 51 ASP D N 1
ATOM 3055 C CA . ASP D 2 29 ? 18.003 -26.957 5.184 1.00 20.11 51 ASP D CA 1
ATOM 3056 C C . ASP D 2 29 ? 17.924 -26.908 3.663 1.00 22.83 51 ASP D C 1
ATOM 3057 O O . ASP D 2 29 ? 17.172 -27.668 3.051 1.00 25.32 51 ASP D O 1
ATOM 3062 N N . LEU D 2 30 ? 18.704 -26.019 3.056 1.00 24.37 52 LEU D N 1
ATOM 3063 C CA . LEU D 2 30 ? 18.824 -25.981 1.601 1.00 21.90 52 LEU D CA 1
ATOM 3064 C C . LEU D 2 30 ? 20.285 -25.838 1.190 1.00 20.00 52 LEU D C 1
ATOM 3065 O O . LEU D 2 30 ? 20.979 -24.924 1.633 1.00 24.04 52 LEU D O 1
ATOM 3070 N N . SER D 2 31 ? 20.754 -26.750 0.350 1.00 18.45 53 SER D N 1
ATOM 3071 C CA . SER D 2 31 ? 22.116 -26.663 -0.142 1.00 16.38 53 SER D CA 1
ATOM 3072 C C . SER D 2 31 ? 22.083 -26.276 -1.623 1.00 14.59 53 SER D C 1
ATOM 3073 O O . SER D 2 31 ? 21.366 -26.883 -2.412 1.00 17.83 53 SER D O 1
ATOM 3076 N N . VAL D 2 32 ? 22.838 -25.250 -1.995 1.00 14.11 54 VAL D N 1
ATOM 3077 C CA . VAL D 2 32 ? 22.878 -24.811 -3.387 1.00 10.43 54 VAL D CA 1
ATOM 3078 C C . VAL D 2 32 ? 24.322 -24.913 -3.865 1.00 14.91 54 VAL D C 1
ATOM 3079 O O . VAL D 2 32 ? 25.231 -24.504 -3.151 1.00 15.44 54 VAL D O 1
ATOM 3083 N N . THR D 2 33 ? 24.547 -25.495 -5.042 1.00 10.32 55 THR D N 1
ATOM 3084 C CA . THR D 2 33 ? 25.888 -25.484 -5.636 1.00 10.46 55 THR D CA 1
ATOM 3085 C C . THR D 2 33 ? 25.961 -24.522 -6.802 1.00 11.40 55 THR D C 1
ATOM 3086 O O . THR D 2 33 ? 25.084 -24.531 -7.668 1.00 12.90 55 THR D O 1
ATOM 3090 N N . TYR D 2 34 ? 26.996 -23.690 -6.801 1.00 9.48 56 TYR D N 1
ATOM 3091 C CA . TYR D 2 34 ? 27.225 -22.702 -7.843 1.00 14.79 56 TYR D CA 1
ATOM 3092 C C . TYR D 2 34 ? 28.386 -23.115 -8.715 1.00 17.55 56 TYR D C 1
ATOM 3093 O O . TYR D 2 34 ? 29.443 -23.535 -8.220 1.00 18.81 56 TYR D O 1
ATOM 3102 N N . TYR D 2 35 ? 28.173 -22.993 -10.019 1.00 15.27 57 TYR D N 1
ATOM 3103 C CA . TYR D 2 35 ? 29.193 -23.291 -11.010 1.00 12.97 57 TYR D CA 1
ATOM 3104 C C . TYR D 2 35 ? 29.532 -22.001 -11.714 1.00 15.32 57 TYR D C 1
ATOM 3105 O O . TYR D 2 35 ? 28.653 -21.357 -12.292 1.00 13.68 57 TYR D O 1
ATOM 3114 N N . ASN D 2 36 ? 30.799 -21.606 -11.658 1.00 9.51 58 ASN D N 1
ATOM 3115 C CA . ASN D 2 36 ? 31.210 -20.353 -12.266 1.00 13.31 58 ASN D CA 1
ATOM 3116 C C . ASN D 2 36 ? 32.331 -20.561 -13.274 1.00 16.35 58 ASN D C 1
ATOM 3117 O O . ASN D 2 36 ? 33.329 -21.227 -12.982 1.00 18.10 58 ASN D O 1
ATOM 3122 N N . ALA D 2 37 ? 32.151 -19.994 -14.463 1.00 15.51 59 ALA D N 1
ATOM 3123 C CA . ALA D 2 37 ? 33.128 -20.125 -15.543 1.00 20.05 59 ALA D CA 1
ATOM 3124 C C . ALA D 2 37 ? 33.008 -18.948 -16.492 1.00 23.53 59 ALA D C 1
ATOM 3125 O O . ALA D 2 37 ? 32.132 -18.934 -17.356 1.00 17.84 59 ALA D O 1
ATOM 3127 N N . GLY D 2 38 ? 33.888 -17.965 -16.335 1.00 28.04 60 GLY D N 1
ATOM 3128 C CA . GLY D 2 38 ? 33.836 -16.766 -17.153 1.00 28.89 60 GLY D CA 1
ATOM 3129 C C . GLY D 2 38 ? 32.497 -16.063 -17.042 1.00 21.98 60 GLY D C 1
ATOM 3130 O O . GLY D 2 38 ? 32.081 -15.689 -15.953 1.00 36.94 60 GLY D O 1
ATOM 3131 N N . ASP D 2 39 ? 31.817 -15.902 -18.174 1.00 26.18 61 ASP D N 1
ATOM 3132 C CA . ASP D 2 39 ? 30.519 -15.231 -18.209 1.00 26.91 61 ASP D CA 1
ATOM 3133 C C . ASP D 2 39 ? 29.380 -16.114 -17.652 1.00 23.80 61 ASP D C 1
ATOM 3134 O O . ASP D 2 39 ? 28.281 -15.626 -17.369 1.00 32.42 61 ASP D O 1
ATOM 3139 N N . ILE D 2 40 ? 29.654 -17.406 -17.490 1.00 14.01 62 ILE D N 1
ATOM 3140 C CA . ILE D 2 40 ? 28.643 -18.375 -17.070 1.00 9.73 62 ILE D CA 1
ATOM 3141 C C . ILE D 2 40 ? 28.545 -18.520 -15.554 1.00 12.36 62 ILE D C 1
ATOM 3142 O O . ILE D 2 40 ? 29.556 -18.685 -14.861 1.00 12.27 62 ILE D O 1
ATOM 3147 N N . SER D 2 41 ? 27.320 -18.483 -15.037 1.00 9.42 63 SER D N 1
ATOM 3148 C CA . SER D 2 41 ? 27.096 -18.724 -13.618 1.00 11.28 63 SER D CA 1
ATOM 3149 C C . SER D 2 41 ? 25.818 -19.539 -13.448 1.00 8.41 63 SER D C 1
ATOM 3150 O O . SER D 2 41 ? 24.733 -19.093 -13.844 1.00 7.65 63 SER D O 1
ATOM 3153 N N . LEU D 2 42 ? 25.946 -20.749 -12.904 1.00 10.81 64 LEU D N 1
ATOM 3154 C CA . LEU D 2 42 ? 24.799 -21.643 -12.743 1.00 5.50 64 LEU D CA 1
ATOM 3155 C C . LEU D 2 42 ? 24.592 -21.983 -11.280 1.00 9.02 64 LEU D C 1
ATOM 3156 O O . LEU D 2 42 ? 25.555 -22.030 -10.514 1.00 11.51 64 LEU D O 1
ATOM 3161 N N . ALA D 2 43 ? 23.339 -22.219 -10.904 1.00 8.40 65 ALA D N 1
ATOM 3162 C CA . ALA D 2 43 ? 22.996 -22.636 -9.546 1.00 9.85 65 ALA D CA 1
ATOM 3163 C C . ALA D 2 43 ? 22.159 -23.912 -9.574 1.00 18.48 65 ALA D C 1
ATOM 3164 O O . ALA D 2 43 ? 21.104 -23.966 -10.226 1.00 10.69 65 ALA D O 1
ATOM 3166 N N . LYS D 2 44 ? 22.607 -24.941 -8.856 1.00 11.85 66 LYS D N 1
ATOM 3167 C CA . LYS D 2 44 ? 21.810 -26.164 -8.764 1.00 9.48 66 LYS D CA 1
ATOM 3168 C C . LYS D 2 44 ? 21.134 -26.285 -7.396 1.00 11.77 66 LYS D C 1
ATOM 3169 O O . LYS D 2 44 ? 21.802 -26.224 -6.360 1.00 14.94 66 LYS D O 1
ATOM 3175 N N . LEU D 2 45 ? 19.814 -26.443 -7.401 1.00 11.71 67 LEU D N 1
ATOM 3176 C CA . LEU D 2 45 ? 19.047 -26.665 -6.175 1.00 13.49 67 LEU D CA 1
ATOM 3177 C C . LEU D 2 45 ? 18.380 -28.025 -6.230 1.00 12.82 67 LEU D C 1
ATOM 3178 O O . LEU D 2 45 ? 17.737 -28.368 -7.213 1.00 14.58 67 LEU D O 1
ATOM 3183 N N . GLU D 2 46 ? 18.519 -28.818 -5.173 1.00 20.84 68 GLU D N 1
ATOM 3184 C CA . GLU D 2 46 ? 17.857 -30.116 -5.162 1.00 18.70 68 GLU D CA 1
ATOM 3185 C C . GLU D 2 46 ? 16.660 -30.110 -4.219 1.00 30.05 68 GLU D C 1
ATOM 3186 O O . GLU D 2 46 ? 16.809 -30.129 -2.996 1.00 26.33 68 GLU D O 1
ATOM 3192 N N . LEU D 2 47 ? 15.471 -30.069 -4.813 1.00 27.92 69 LEU D N 1
ATOM 3193 C CA . LEU D 2 47 ? 14.229 -29.930 -4.063 1.00 31.66 69 LEU D CA 1
ATOM 3194 C C . LEU D 2 47 ? 13.525 -31.274 -4.019 1.00 39.81 69 LEU D C 1
ATOM 3195 O O . LEU D 2 47 ? 13.933 -32.213 -4.710 1.00 40.66 69 LEU D O 1
ATOM 3200 N N . GLU D 2 48 ? 12.475 -31.365 -3.206 1.00 40.91 70 GLU D N 1
ATOM 3201 C CA . GLU D 2 48 ? 11.688 -32.590 -3.093 1.00 45.41 70 GLU D CA 1
ATOM 3202 C C . GLU D 2 48 ? 11.205 -33.072 -4.464 1.00 49.76 70 GLU D C 1
ATOM 3203 O O . GLU D 2 48 ? 10.453 -32.378 -5.151 1.00 55.05 70 GLU D O 1
ATOM 3209 N N . ASP D 2 49 ? 11.655 -34.264 -4.848 1.00 41.62 71 ASP D N 1
ATOM 3210 C CA . ASP D 2 49 ? 11.421 -34.824 -6.185 1.00 60.80 71 ASP D CA 1
ATOM 3211 C C . ASP D 2 49 ? 11.532 -33.798 -7.319 1.00 59.98 71 ASP D C 1
ATOM 3212 O O . ASP D 2 49 ? 10.635 -33.690 -8.165 1.00 48.21 71 ASP D O 1
ATOM 3217 N N . GLU D 2 50 ? 12.637 -33.053 -7.320 1.00 51.31 72 GLU D N 1
ATOM 3218 C CA . GLU D 2 50 ? 12.927 -32.082 -8.370 1.00 30.43 72 GLU D CA 1
ATOM 3219 C C . GLU D 2 50 ? 14.334 -31.501 -8.210 1.00 20.09 72 GLU D C 1
ATOM 3220 O O . GLU D 2 50 ? 14.687 -30.983 -7.148 1.00 31.22 72 GLU D O 1
ATOM 3226 N N . THR D 2 51 ? 15.139 -31.595 -9.261 1.00 17.41 73 THR D N 1
ATOM 3227 C CA . THR D 2 51 ? 16.430 -30.931 -9.260 1.00 20.65 73 THR D CA 1
ATOM 3228 C C . THR D 2 51 ? 16.346 -29.804 -10.275 1.00 13.78 73 THR D C 1
ATOM 3229 O O . THR D 2 51 ? 15.811 -29.986 -11.371 1.00 16.33 73 THR D O 1
ATOM 3233 N N . VAL D 2 52 ? 16.843 -28.634 -9.890 1.00 16.08 74 VAL D N 1
ATOM 3234 C CA . VAL D 2 52 ? 16.764 -27.468 -10.755 1.00 9.16 74 VAL D CA 1
ATOM 3235 C C . VAL D 2 52 ? 18.169 -26.991 -11.033 1.00 10.66 74 VAL D C 1
ATOM 3236 O O . VAL D 2 52 ? 18.961 -26.837 -10.104 1.00 12.89 74 VAL D O 1
ATOM 3240 N N . VAL D 2 53 ? 18.503 -26.775 -12.304 1.00 7.58 75 VAL D N 1
ATOM 3241 C CA . VAL D 2 53 ? 19.733 -26.050 -12.610 1.00 6.17 75 VAL D CA 1
ATOM 3242 C C . VAL D 2 53 ? 19.322 -24.723 -13.227 1.00 8.38 75 VAL D C 1
ATOM 3243 O O . VAL D 2 53 ? 18.729 -24.689 -14.309 1.00 9.42 75 VAL D O 1
ATOM 3247 N N . ALA D 2 54 ? 19.614 -23.637 -12.518 1.00 9.88 76 ALA D N 1
ATOM 3248 C CA . ALA D 2 54 ? 19.169 -22.310 -12.928 1.00 12.42 76 ALA D CA 1
ATOM 3249 C C . ALA D 2 54 ? 20.354 -21.492 -13.416 1.00 6.27 76 ALA D C 1
ATOM 3250 O O . ALA D 2 54 ? 21.488 -21.672 -12.938 1.00 10.75 76 ALA D O 1
ATOM 3252 N N . SER D 2 55 ? 20.114 -20.583 -14.360 1.00 6.80 77 SER D N 1
ATOM 3253 C CA . SER D 2 55 ? 21.219 -19.794 -14.890 1.00 5.09 77 SER D CA 1
ATOM 3254 C C . SER D 2 55 ? 21.139 -18.367 -14.391 1.00 10.45 77 SER D C 1
ATOM 3255 O O . SER D 2 55 ? 20.052 -17.806 -14.285 1.00 7.70 77 SER D O 1
ATOM 3258 N N . ASN D 2 56 ? 22.290 -17.772 -14.098 1.00 5.59 78 ASN D N 1
ATOM 3259 C CA . ASN D 2 56 ? 22.291 -16.377 -13.664 1.00 5.99 78 ASN D CA 1
ATOM 3260 C C . ASN D 2 56 ? 21.809 -15.458 -14.779 1.00 8.68 78 ASN D C 1
ATOM 3261 O O . ASN D 2 56 ? 22.261 -15.563 -15.928 1.00 9.44 78 ASN D O 1
ATOM 3266 N N . VAL D 2 57 ? 20.885 -14.562 -14.440 1.00 7.79 79 VAL D N 1
ATOM 3267 C CA . VAL D 2 57 ? 20.288 -13.665 -15.418 1.00 7.38 79 VAL D CA 1
ATOM 3268 C C . VAL D 2 57 ? 20.329 -12.233 -14.918 1.00 9.83 79 VAL D C 1
ATOM 3269 O O . VAL D 2 57 ? 20.648 -11.980 -13.755 1.00 8.27 79 VAL D O 1
ATOM 3273 N N A ILE D 2 58 ? 19.994 -11.293 -15.798 0.50 11.76 80 ILE D N 1
ATOM 3274 N N B ILE D 2 58 ? 20.015 -11.297 -15.801 0.50 11.75 80 ILE D N 1
ATOM 3275 C CA A ILE D 2 58 ? 20.035 -9.872 -15.454 0.50 9.74 80 ILE D CA 1
ATOM 3276 C CA B ILE D 2 58 ? 20.113 -9.881 -15.473 0.50 9.73 80 ILE D CA 1
ATOM 3277 C C A ILE D 2 58 ? 19.223 -9.541 -14.216 0.50 8.43 80 ILE D C 1
ATOM 3278 C C B ILE D 2 58 ? 19.235 -9.495 -14.269 0.50 8.45 80 ILE D C 1
ATOM 3279 O O A ILE D 2 58 ? 18.086 -9.975 -14.065 0.50 9.03 80 ILE D O 1
ATOM 3280 O O B ILE D 2 58 ? 18.074 -9.886 -14.172 0.50 9.10 80 ILE D O 1
ATOM 3289 N N . SER D 2 59 ? 19.822 -8.763 -13.322 1.00 8.17 81 SER D N 1
ATOM 3290 C CA . SER D 2 59 ? 19.074 -8.181 -12.217 1.00 9.08 81 SER D CA 1
ATOM 3291 C C . SER D 2 59 ? 19.646 -6.803 -11.955 1.00 8.66 81 SER D C 1
ATOM 3292 O O . SER D 2 59 ? 20.776 -6.515 -12.363 1.00 9.74 81 SER D O 1
ATOM 3295 N N . GLY D 2 60 ? 18.875 -5.957 -11.275 1.00 9.05 82 GLY D N 1
ATOM 3296 C CA . GLY D 2 60 ? 19.391 -4.677 -10.814 1.00 8.95 82 GLY D CA 1
ATOM 3297 C C . GLY D 2 60 ? 20.263 -4.864 -9.582 1.00 10.49 82 GLY D C 1
ATOM 3298 O O . GLY D 2 60 ? 21.395 -4.366 -9.519 1.00 11.19 82 GLY D O 1
ATOM 3299 N N . SER D 2 61 ? 19.740 -5.606 -8.608 1.00 12.83 83 SER D N 1
ATOM 3300 C CA . SER D 2 61 ? 20.489 -5.939 -7.403 1.00 9.11 83 SER D CA 1
ATOM 3301 C C . SER D 2 61 ? 20.546 -7.450 -7.185 1.00 10.14 83 SER D C 1
ATOM 3302 O O . SER D 2 61 ? 19.678 -8.193 -7.656 1.00 14.22 83 SER D O 1
ATOM 3305 N N . GLY D 2 62 ? 21.561 -7.896 -6.452 1.00 10.66 84 GLY D N 1
ATOM 3306 C CA . GLY D 2 62 ? 21.675 -9.295 -6.070 1.00 12.67 84 GLY D CA 1
ATOM 3307 C C . GLY D 2 62 ? 22.079 -10.199 -7.215 1.00 8.96 84 GLY D C 1
ATOM 3308 O O . GLY D 2 62 ? 22.400 -9.728 -8.307 1.00 13.98 84 GLY D O 1
ATOM 3309 N N . ALA D 2 63 ? 22.055 -11.503 -6.960 1.00 10.55 85 ALA D N 1
ATOM 3310 C CA . ALA D 2 63 ? 22.383 -12.491 -7.977 1.00 12.40 85 ALA D CA 1
ATOM 3311 C C . ALA D 2 63 ? 21.133 -13.322 -8.214 1.00 8.64 85 ALA D C 1
ATOM 3312 O O . ALA D 2 63 ? 20.719 -14.072 -7.343 1.00 9.05 85 ALA D O 1
ATOM 3314 N N . LYS D 2 64 ? 20.553 -13.172 -9.405 1.00 11.07 86 LYS D N 1
ATOM 3315 C CA . LYS D 2 64 ? 19.284 -13.797 -9.775 1.00 9.18 86 LYS D CA 1
ATOM 3316 C C . LYS D 2 64 ? 19.534 -14.966 -10.732 1.00 4.74 86 LYS D C 1
ATOM 3317 O O . LYS D 2 64 ? 20.301 -14.825 -11.679 1.00 8.66 86 LYS D O 1
ATOM 3323 N N . TYR D 2 65 ? 18.909 -16.110 -10.458 1.00 6.68 87 TYR D N 1
ATOM 3324 C CA . TYR D 2 65 ? 19.052 -17.314 -11.275 1.00 7.68 87 TYR D CA 1
ATOM 3325 C C . TYR D 2 65 ? 17.664 -17.829 -11.652 1.00 6.81 87 TYR D C 1
ATOM 3326 O O . TYR D 2 65 ? 16.766 -17.894 -10.794 1.00 8.16 87 TYR D O 1
ATOM 3335 N N . ALA D 2 66 ? 17.486 -18.212 -12.916 1.00 8.24 88 ALA D N 1
ATOM 3336 C CA . ALA D 2 66 ? 16.199 -18.698 -13.393 1.00 8.93 88 ALA D CA 1
ATOM 3337 C C . ALA D 2 66 ? 16.355 -20.090 -13.958 1.00 7.49 88 ALA D C 1
ATOM 3338 O O . ALA D 2 66 ? 17.286 -20.359 -14.708 1.00 8.33 88 ALA D O 1
ATOM 3340 N N . GLY D 2 67 ? 15.445 -20.980 -13.601 1.00 7.65 89 GLY D N 1
ATOM 3341 C CA . GLY D 2 67 ? 15.420 -22.286 -14.241 1.00 7.39 89 GLY D CA 1
ATOM 3342 C C . GLY D 2 67 ? 14.082 -22.929 -13.990 1.00 8.21 89 GLY D C 1
ATOM 3343 O O . GLY D 2 67 ? 13.553 -22.812 -12.873 1.00 8.54 89 GLY D O 1
ATOM 3344 N N . SER D 2 68 ? 13.542 -23.609 -15.004 1.00 7.10 90 SER D N 1
ATOM 3345 C CA . SER D 2 68 ? 12.252 -24.271 -14.876 1.00 9.35 90 SER D CA 1
ATOM 3346 C C . SER D 2 68 ? 11.241 -23.252 -14.364 1.00 9.20 90 SER D C 1
ATOM 3347 O O . SER D 2 68 ? 11.152 -22.136 -14.896 1.00 7.20 90 SER D O 1
ATOM 3350 N N . VAL D 2 69 ? 10.508 -23.599 -13.308 1.00 8.87 91 VAL D N 1
ATOM 3351 C CA . VAL D 2 69 ? 9.456 -22.705 -12.828 1.00 10.47 91 VAL D CA 1
ATOM 3352 C C . VAL D 2 69 ? 9.943 -21.840 -11.672 1.00 9.90 91 VAL D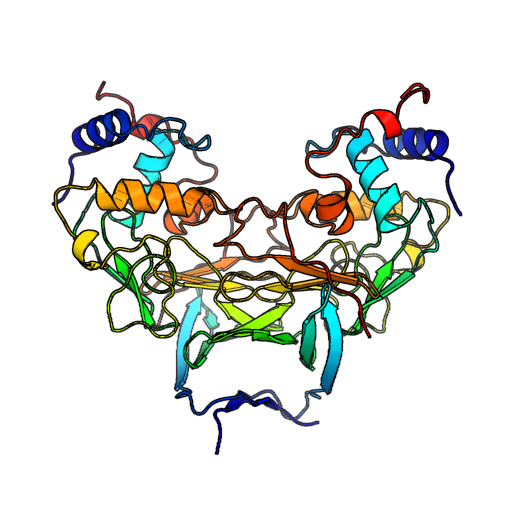 C 1
ATOM 3353 O O . VAL D 2 69 ? 9.147 -21.195 -10.987 1.00 10.56 91 VAL D O 1
ATOM 3357 N N . TYR D 2 70 ? 11.253 -21.828 -11.453 1.00 7.09 92 TYR D N 1
ATOM 3358 C CA . TYR D 2 70 ? 11.806 -21.179 -10.271 1.00 8.58 92 TYR D CA 1
ATOM 3359 C C . TYR D 2 70 ? 12.638 -19.949 -10.560 1.00 10.00 92 TYR D C 1
ATOM 3360 O O . TYR D 2 70 ? 13.227 -19.796 -11.637 1.00 8.45 92 TYR D O 1
ATOM 3369 N N A ILE D 2 71 ? 12.672 -19.058 -9.575 0.55 6.23 93 ILE D N 1
ATOM 3370 N N B ILE D 2 71 ? 12.692 -19.068 -9.571 0.45 6.26 93 ILE D N 1
ATOM 3371 C CA A ILE D 2 71 ? 13.661 -17.991 -9.522 0.55 8.27 93 ILE D CA 1
ATOM 3372 C CA B ILE D 2 71 ? 13.692 -18.015 -9.542 0.45 8.26 93 ILE D CA 1
ATOM 3373 C C A ILE D 2 71 ? 14.347 -18.103 -8.167 0.55 7.70 93 ILE D C 1
ATOM 3374 C C B ILE D 2 71 ? 14.352 -18.062 -8.175 0.45 7.72 93 ILE D C 1
ATOM 3375 O O A ILE D 2 71 ? 13.676 -18.152 -7.134 0.55 9.37 93 ILE D O 1
ATOM 3376 O O B ILE D 2 71 ? 13.672 -18.039 -7.146 0.45 9.39 93 ILE D O 1
ATOM 3385 N N . TRP D 2 72 ? 15.678 -18.171 -8.178 1.00 9.17 94 TRP D N 1
ATOM 3386 C CA . TRP D 2 72 ? 16.468 -18.207 -6.959 1.00 7.91 94 TRP D CA 1
ATOM 3387 C C . TRP D 2 72 ? 17.272 -16.920 -6.966 1.00 9.33 94 TRP D C 1
ATOM 3388 O O . TRP D 2 72 ? 18.038 -16.679 -7.891 1.00 9.90 94 TRP D O 1
ATOM 3399 N N . TRP D 2 73 ? 17.083 -16.073 -5.955 1.00 9.61 95 TRP D N 1
ATOM 3400 C CA . TRP D 2 73 ? 17.650 -14.728 -6.002 1.00 9.23 95 TRP D CA 1
ATOM 3401 C C . TRP D 2 73 ? 18.304 -14.393 -4.654 1.00 12.49 95 TRP D C 1
ATOM 3402 O O . TRP D 2 73 ? 17.628 -14.334 -3.612 1.00 10.06 95 TRP D O 1
ATOM 3413 N N . THR D 2 74 ? 19.626 -14.213 -4.666 1.00 9.03 96 THR D N 1
ATOM 3414 C CA . THR D 2 74 ? 20.354 -13.962 -3.429 1.00 10.19 96 THR D CA 1
ATOM 3415 C C . THR D 2 74 ? 20.643 -12.477 -3.311 1.00 13.41 96 THR D C 1
ATOM 3416 O O . THR D 2 74 ? 20.848 -11.797 -4.315 1.00 11.09 96 THR D O 1
ATOM 3420 N N . LYS D 2 75 ? 20.649 -11.973 -2.085 1.00 12.82 97 LYS D N 1
ATOM 3421 C CA . LYS D 2 75 ? 21.068 -10.600 -1.836 1.00 13.94 97 LYS D CA 1
ATOM 3422 C C . LYS D 2 75 ? 21.927 -10.648 -0.585 1.00 11.14 97 LYS D C 1
ATOM 3423 O O . LYS D 2 75 ? 21.412 -10.820 0.517 1.00 13.76 97 LYS D O 1
ATOM 3429 N N . GLY D 2 76 ? 23.240 -10.552 -0.757 1.00 13.43 98 GLY D N 1
ATOM 3430 C CA . GLY D 2 76 ? 24.138 -10.679 0.381 1.00 20.23 98 GLY D CA 1
ATOM 3431 C C . GLY D 2 76 ? 24.007 -12.026 1.069 1.00 13.86 98 GLY D C 1
ATOM 3432 O O . GLY D 2 76 ? 24.231 -13.064 0.441 1.00 20.56 98 GLY D O 1
ATOM 3433 N N . LYS D 2 77 ? 23.611 -12.019 2.338 1.00 14.33 99 LYS D N 1
ATOM 3434 C CA . LYS D 2 77 ? 23.459 -13.269 3.086 1.00 16.19 99 LYS D CA 1
ATOM 3435 C C . LYS D 2 77 ? 22.045 -13.828 3.067 1.00 19.37 99 LYS D C 1
ATOM 3436 O O . LYS D 2 77 ? 21.775 -14.858 3.689 1.00 17.16 99 LYS D O 1
ATOM 3442 N N . THR D 2 78 ? 21.137 -13.152 2.367 1.00 15.72 100 THR D N 1
ATOM 3443 C CA . THR D 2 78 ? 19.762 -13.617 2.293 1.00 9.06 100 THR D CA 1
ATOM 3444 C C . THR D 2 78 ? 19.426 -14.103 0.876 1.00 8.55 100 THR D C 1
ATOM 3445 O O . THR D 2 78 ? 20.197 -13.884 -0.069 1.00 10.63 100 THR D O 1
ATOM 3449 N N . ALA D 2 79 ? 18.295 -14.788 0.746 1.00 8.26 101 ALA D N 1
ATOM 3450 C CA . ALA D 2 79 ? 17.880 -15.311 -0.551 1.00 12.72 101 ALA D CA 1
ATOM 3451 C C . ALA D 2 79 ? 16.373 -15.530 -0.592 1.00 13.73 101 ALA D C 1
ATOM 3452 O O . ALA D 2 79 ? 15.734 -15.704 0.453 1.00 13.16 101 ALA D O 1
ATOM 3454 N N . SER D 2 80 ? 15.811 -15.506 -1.803 1.00 9.36 102 SER D N 1
ATOM 3455 C CA . SER D 2 80 ? 14.392 -15.780 -2.029 1.00 11.28 102 SER D CA 1
ATOM 3456 C C . SER D 2 80 ? 14.246 -16.852 -3.100 1.00 10.53 102 SER D C 1
ATOM 3457 O O . SER D 2 80 ? 14.905 -16.773 -4.141 1.00 10.16 102 SER D O 1
ATOM 3460 N N . LEU D 2 81 ? 13.383 -17.834 -2.857 1.00 8.50 103 LEU D N 1
ATOM 3461 C CA . LEU D 2 81 ? 13.033 -18.831 -3.870 1.00 10.53 103 LEU D CA 1
ATOM 3462 C C . LEU D 2 81 ? 11.593 -18.618 -4.310 1.00 12.73 103 LEU D C 1
ATOM 3463 O O . LEU D 2 81 ? 10.662 -18.844 -3.523 1.00 13.97 103 LEU D O 1
ATOM 3468 N N . TYR D 2 82 ? 11.408 -18.186 -5.558 1.00 11.59 104 TYR D N 1
ATOM 3469 C CA . TYR D 2 82 ? 10.068 -17.959 -6.109 1.00 8.36 104 TYR D CA 1
ATOM 3470 C C . TYR D 2 82 ? 9.630 -19.170 -6.907 1.00 9.19 104 TYR D C 1
ATOM 3471 O O . TYR D 2 82 ? 10.423 -19.735 -7.654 1.00 10.81 104 TYR D O 1
ATOM 3480 N N . ASN D 2 83 ? 8.375 -19.567 -6.740 1.00 10.39 105 ASN D N 1
ATOM 3481 C CA . ASN D 2 83 ? 7.784 -20.641 -7.541 1.00 9.47 105 ASN D CA 1
ATOM 3482 C C . ASN D 2 83 ? 6.699 -20.043 -8.416 1.00 9.71 105 ASN D C 1
ATOM 3483 O O . ASN D 2 83 ? 5.641 -19.647 -7.914 1.00 14.15 105 ASN D O 1
ATOM 3488 N N . LEU D 2 84 ? 6.951 -19.982 -9.723 1.00 12.43 106 LEU D N 1
ATOM 3489 C CA . LEU D 2 84 ? 6.055 -19.285 -10.636 1.00 16.62 106 LEU D CA 1
ATOM 3490 C C . LEU D 2 84 ? 4.770 -20.057 -10.961 1.00 19.78 106 LEU D C 1
ATOM 3491 O O . LEU D 2 84 ? 3.842 -19.481 -11.524 1.00 20.42 106 LEU D O 1
ATOM 3496 N N . ILE D 2 85 ? 4.716 -21.341 -10.610 1.00 16.82 107 ILE D N 1
ATOM 3497 C CA . ILE D 2 85 ? 3.487 -22.142 -10.746 1.00 18.05 107 ILE D CA 1
ATOM 3498 C C . ILE D 2 85 ? 2.599 -22.069 -9.508 1.00 18.62 107 ILE D C 1
ATOM 3499 O O . ILE D 2 85 ? 1.390 -21.840 -9.612 1.00 24.66 107 ILE D O 1
ATOM 3504 N N . ASP D 2 86 ? 3.194 -22.296 -8.339 1.00 17.82 108 ASP D N 1
ATOM 3505 C CA . ASP D 2 86 ? 2.444 -22.275 -7.083 1.00 22.08 108 ASP D CA 1
ATOM 3506 C C . ASP D 2 86 ? 2.118 -20.846 -6.683 1.00 25.25 108 ASP D C 1
ATOM 3507 O O . ASP D 2 86 ? 1.092 -20.583 -6.048 1.00 23.74 108 ASP D O 1
ATOM 3512 N N . ASN D 2 87 ? 3.001 -19.923 -7.051 1.00 15.59 109 ASN D N 1
ATOM 3513 C CA . ASN D 2 87 ? 2.862 -18.535 -6.632 1.00 18.18 109 ASN D CA 1
ATOM 3514 C C . ASN D 2 87 ? 3.207 -17.574 -7.761 1.00 11.35 109 ASN D C 1
ATOM 3515 O O . ASN D 2 87 ? 4.217 -16.857 -7.687 1.00 14.00 109 ASN D O 1
ATOM 3520 N N . PRO D 2 88 ? 2.365 -17.542 -8.812 1.00 16.81 110 PRO D N 1
ATOM 3521 C CA . PRO D 2 88 ? 2.628 -16.700 -9.984 1.00 16.64 110 PRO D CA 1
ATOM 3522 C C . PRO D 2 88 ? 2.705 -15.202 -9.679 1.00 18.30 110 PRO D C 1
ATOM 3523 O O . PRO D 2 88 ? 3.370 -14.474 -10.420 1.00 21.07 110 PRO D O 1
ATOM 3527 N N . GLU D 2 89 ? 2.059 -14.750 -8.609 1.00 19.77 111 GLU D N 1
ATOM 3528 C CA . GLU D 2 89 ? 2.131 -13.340 -8.228 1.00 23.89 111 GLU D CA 1
ATOM 3529 C C . GLU D 2 89 ? 3.495 -12.950 -7.657 1.00 22.70 111 GLU D C 1
ATOM 3530 O O . GLU D 2 89 ? 3.791 -11.760 -7.503 1.00 23.64 111 GLU D O 1
ATOM 3536 N N . GLU D 2 90 ? 4.309 -13.954 -7.331 1.00 18.86 112 GLU D N 1
ATOM 3537 C CA . GLU D 2 90 ? 5.637 -13.752 -6.744 1.00 17.70 112 GLU D CA 1
ATOM 3538 C C . GLU D 2 90 ? 5.622 -12.936 -5.449 1.00 21.66 112 GLU D C 1
ATOM 3539 O O . GLU D 2 90 ? 6.612 -12.285 -5.111 1.00 23.71 112 GLU D O 1
ATOM 3545 N N . ASP D 2 91 ? 4.511 -12.978 -4.721 1.00 22.32 113 ASP D N 1
ATOM 3546 C CA . ASP D 2 91 ? 4.402 -12.213 -3.482 1.00 24.88 113 ASP D CA 1
ATOM 3547 C C . ASP D 2 91 ? 4.734 -13.067 -2.267 1.00 22.09 113 ASP D C 1
ATOM 3548 O O . ASP D 2 91 ? 4.872 -12.547 -1.160 1.00 24.98 113 ASP D O 1
ATOM 3553 N N . LYS D 2 92 ? 4.860 -14.378 -2.470 1.00 17.57 114 LYS D N 1
ATOM 3554 C CA . LYS D 2 92 ? 5.144 -15.286 -1.363 1.00 14.03 114 LYS D CA 1
ATOM 3555 C C . LYS D 2 92 ? 6.340 -16.229 -1.584 1.00 16.30 114 LYS D C 1
ATOM 3556 O O . LYS D 2 92 ? 6.184 -17.440 -1.485 1.00 19.02 114 LYS D O 1
ATOM 3562 N N . PRO D 2 93 ? 7.540 -15.680 -1.841 1.00 18.31 115 PRO D N 1
ATOM 3563 C CA . PRO D 2 93 ? 8.699 -16.572 -1.973 1.00 13.02 115 PRO D CA 1
ATOM 3564 C C . PRO D 2 93 ? 9.037 -17.239 -0.643 1.00 17.35 115 PRO D C 1
ATOM 3565 O O . PRO D 2 93 ? 8.569 -16.797 0.408 1.00 20.79 115 PRO D O 1
ATOM 3569 N N . ILE D 2 94 ? 9.823 -18.304 -0.688 1.00 14.66 116 ILE D N 1
ATOM 3570 C CA . ILE D 2 94 ? 10.391 -18.868 0.522 1.00 15.95 116 ILE D CA 1
ATOM 3571 C C . ILE D 2 94 ? 11.652 -18.076 0.829 1.00 16.88 116 ILE D C 1
ATOM 3572 O O . ILE D 2 94 ? 12.517 -17.935 -0.033 1.00 15.32 116 ILE D O 1
ATOM 3577 N N A SER D 2 95 ? 11.758 -17.548 2.045 0.56 18.06 117 SER D N 1
ATOM 3578 N N B SER D 2 95 ? 11.753 -17.554 2.050 0.44 18.05 117 SER D N 1
ATOM 3579 C CA A SER D 2 95 ? 12.928 -16.761 2.424 0.56 14.46 117 SER D CA 1
ATOM 3580 C CA B SER D 2 95 ? 12.918 -16.775 2.459 0.44 14.51 117 SER D CA 1
ATOM 3581 C C A SER D 2 95 ? 14.005 -17.640 3.055 0.56 15.10 117 SER D C 1
ATOM 3582 C C B SER D 2 95 ? 14.005 -17.670 3.038 0.44 15.14 117 SER D C 1
ATOM 3583 O O A SER D 2 95 ? 13.704 -18.547 3.834 0.56 18.93 117 SER D O 1
ATOM 3584 O O B SER D 2 95 ? 13.713 -18.619 3.766 0.44 18.91 117 SER D O 1
ATOM 3589 N N . CYS D 2 96 ? 15.257 -17.363 2.711 1.00 14.79 118 CYS D N 1
ATOM 3590 C CA . CYS D 2 96 ? 16.396 -18.157 3.174 1.00 12.22 118 CYS D CA 1
ATOM 3591 C C . CYS D 2 96 ? 17.507 -17.263 3.680 1.00 17.97 118 CYS D C 1
ATOM 3592 O O . CYS D 2 96 ? 17.554 -16.076 3.350 1.00 15.12 118 CYS D O 1
ATOM 3595 N N . VAL D 2 97 ? 18.399 -17.834 4.491 1.00 14.58 119 VAL D N 1
ATOM 3596 C CA . VAL D 2 97 ? 19.598 -17.133 4.936 1.00 18.56 119 VAL D CA 1
ATOM 3597 C C . VAL D 2 97 ? 20.782 -18.101 4.931 1.00 15.61 119 VAL D C 1
ATOM 3598 O O . VAL D 2 97 ? 20.615 -19.284 5.234 1.00 20.92 119 VAL D O 1
ATOM 3602 N N . GLU D 2 98 ? 21.958 -17.616 4.549 1.00 14.63 120 GLU D N 1
ATOM 3603 C CA . GLU D 2 98 ? 23.170 -18.440 4.604 1.00 23.97 120 GLU D CA 1
ATOM 3604 C C . GLU D 2 98 ? 23.397 -18.979 6.015 1.00 30.29 120 GLU D C 1
ATOM 3605 O O . GLU D 2 98 ? 23.267 -18.239 6.987 1.00 26.39 120 GLU D O 1
ATOM 3611 N N . GLN D 2 99 ? 23.715 -20.267 6.132 1.00 28.96 121 GLN D N 1
ATOM 3612 C CA . GLN D 2 99 ? 24.179 -20.823 7.405 1.00 29.69 121 GLN D CA 1
ATOM 3613 C C . GLN D 2 99 ? 25.678 -20.595 7.553 1.00 34.56 121 GLN D C 1
ATOM 3614 O O . GLN D 2 99 ? 26.223 -19.617 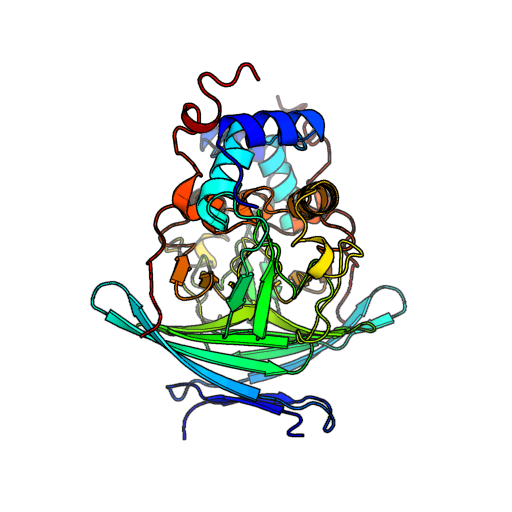7.035 1.00 32.61 121 GLN D O 1
#